Protein AF-A0A8J2B6R2-F1 (afdb_monomer_lite)

Radius of gyration: 30.2 Å; chains: 1; bounding box: 77×78×94 Å

Structure (mmCIF, N/CA/C/O backbone):
data_AF-A0A8J2B6R2-F1
#
_entry.id   AF-A0A8J2B6R2-F1
#
loop_
_atom_site.group_PDB
_atom_site.id
_atom_site.type_symbol
_atom_site.label_atom_id
_atom_site.label_alt_id
_atom_site.label_comp_id
_atom_site.label_asym_id
_atom_site.label_entity_id
_atom_site.label_seq_id
_atom_site.pdbx_PDB_ins_code
_atom_site.Cartn_x
_atom_site.Cartn_y
_atom_site.Cartn_z
_atom_site.occupancy
_atom_site.B_iso_or_equiv
_atom_site.auth_seq_id
_atom_site.auth_comp_id
_atom_site.auth_asym_id
_atom_site.auth_atom_id
_atom_site.pdbx_PDB_model_num
ATOM 1 N N . MET A 1 1 ? 1.278 2.206 47.273 1.00 32.78 1 MET A N 1
ATOM 2 C CA . MET A 1 1 ? 0.743 2.595 45.953 1.00 32.78 1 MET A CA 1
ATOM 3 C C . MET A 1 1 ? -0.020 1.398 45.436 1.00 32.78 1 MET A C 1
ATOM 5 O O . MET A 1 1 ? 0.559 0.328 45.338 1.00 32.78 1 MET A O 1
ATOM 9 N N . THR A 1 2 ? -1.328 1.569 45.326 1.00 23.05 2 THR A N 1
ATOM 10 C CA . THR A 1 2 ? -2.370 0.545 45.237 1.00 23.05 2 THR A CA 1
ATOM 11 C C . THR A 1 2 ? -2.589 0.038 43.815 1.00 23.05 2 THR A C 1
ATOM 13 O O . THR A 1 2 ? -2.557 0.815 42.862 1.00 23.05 2 THR A O 1
ATOM 16 N N . ASP A 1 3 ? -2.863 -1.263 43.734 1.00 28.17 3 ASP A N 1
ATOM 17 C CA . ASP A 1 3 ? -3.414 -1.999 42.598 1.00 28.17 3 ASP A CA 1
ATOM 18 C C . ASP A 1 3 ? -4.684 -1.357 42.029 1.00 28.17 3 ASP A C 1
ATOM 20 O O . ASP A 1 3 ? -5.622 -1.063 42.770 1.00 28.17 3 ASP A O 1
ATOM 24 N N . LEU A 1 4 ? -4.753 -1.253 40.701 1.00 23.92 4 LEU A N 1
ATOM 25 C CA . LEU A 1 4 ? -5.987 -1.149 39.925 1.00 23.92 4 LEU A CA 1
ATOM 26 C C . LEU A 1 4 ? -5.745 -1.850 38.578 1.00 23.92 4 LEU A C 1
ATOM 28 O O . LEU A 1 4 ? -4.730 -1.599 37.938 1.00 23.92 4 LEU A O 1
ATOM 32 N N . PHE A 1 5 ? -6.705 -2.693 38.184 1.00 28.38 5 PHE A N 1
ATOM 33 C CA . PHE A 1 5 ? -6.834 -3.493 36.948 1.00 28.38 5 PHE A CA 1
ATOM 34 C C . PHE A 1 5 ? -6.600 -5.000 37.108 1.00 28.38 5 PHE A C 1
ATOM 36 O O . PHE A 1 5 ? -5.604 -5.579 36.685 1.00 28.38 5 PHE A O 1
ATOM 43 N N . GLY A 1 6 ? -7.620 -5.643 37.684 1.00 22.11 6 GLY A N 1
ATOM 44 C CA . GLY A 1 6 ? -7.813 -7.084 37.647 1.00 22.11 6 GLY A CA 1
ATOM 45 C C . GLY A 1 6 ? -8.451 -7.562 36.340 1.00 22.11 6 GLY A C 1
ATOM 46 O O . GLY A 1 6 ? -9.455 -7.023 35.872 1.00 22.11 6 GLY A O 1
ATOM 47 N N . SER A 1 7 ? -7.905 -8.642 35.791 1.00 24.23 7 SER A N 1
ATOM 48 C CA . SER A 1 7 ? -8.661 -9.690 35.100 1.00 24.23 7 SER A CA 1
ATOM 49 C C . SER A 1 7 ? -7.900 -11.016 35.253 1.00 24.23 7 SER A C 1
ATOM 51 O O . SER A 1 7 ? -6.681 -11.027 35.087 1.00 24.23 7 SER A O 1
ATOM 53 N N . PRO A 1 8 ? -8.572 -12.125 35.616 1.00 22.98 8 PRO A N 1
ATOM 54 C CA . PRO A 1 8 ? -7.904 -13.368 35.986 1.00 22.98 8 PRO A CA 1
ATOM 55 C C . PRO A 1 8 ? -7.548 -14.202 34.748 1.00 22.98 8 PRO A C 1
ATOM 57 O O . PRO A 1 8 ? -8.407 -14.518 33.924 1.00 22.98 8 PRO A O 1
ATOM 60 N N . ILE A 1 9 ? -6.277 -14.596 34.642 1.00 22.83 9 ILE A N 1
ATOM 61 C CA . ILE A 1 9 ? -5.807 -15.592 33.673 1.00 22.83 9 ILE A CA 1
ATOM 62 C C . ILE A 1 9 ? -6.096 -16.978 34.263 1.00 22.83 9 ILE A C 1
ATOM 64 O O . ILE A 1 9 ? -5.447 -17.407 35.214 1.00 22.83 9 ILE A O 1
ATOM 68 N N . LEU A 1 10 ? -7.095 -17.672 33.716 1.00 21.70 10 LEU A N 1
ATOM 69 C CA . LEU A 1 10 ? -7.366 -19.080 34.013 1.00 21.70 10 LEU A CA 1
ATOM 70 C C . LEU A 1 10 ? -6.442 -19.962 33.160 1.00 21.70 10 LEU A C 1
ATOM 72 O O . LEU A 1 10 ? -6.613 -20.040 31.944 1.00 21.70 10 LEU A O 1
ATOM 76 N N . HIS A 1 11 ? -5.484 -20.630 33.803 1.00 21.53 11 HIS A N 1
ATOM 77 C CA . HIS A 1 11 ? -4.710 -21.728 33.221 1.00 21.53 11 HIS A CA 1
ATOM 78 C C . HIS A 1 11 ? -5.408 -23.062 33.515 1.00 21.53 11 HIS A C 1
ATOM 80 O O . HIS A 1 11 ? -5.641 -23.388 34.675 1.00 21.53 11 HIS A O 1
ATOM 86 N N . PHE A 1 12 ? -5.689 -23.853 32.477 1.00 22.52 12 PHE A N 1
ATOM 87 C CA . PHE A 1 12 ? -6.018 -25.275 32.607 1.00 22.52 12 PHE A CA 1
ATOM 88 C C . PHE A 1 12 ? -5.082 -26.090 31.713 1.00 22.52 12 PHE A C 1
ATOM 90 O O . PHE A 1 12 ? -4.931 -25.780 30.531 1.00 22.52 12 PHE A O 1
ATOM 97 N N . SER A 1 13 ? -4.438 -27.101 32.301 1.00 23.73 13 SER A N 1
ATOM 98 C CA . SER A 1 13 ? -3.679 -28.128 31.588 1.00 23.73 13 SER A CA 1
ATOM 99 C C . SER A 1 13 ? -4.629 -29.198 31.060 1.00 23.73 13 SER A C 1
ATOM 101 O O . SER A 1 13 ? -5.607 -29.545 31.724 1.00 23.73 13 SER A O 1
ATOM 103 N N . GLN A 1 14 ? -4.320 -29.754 29.891 1.00 25.53 14 GLN A N 1
ATOM 104 C CA . GLN A 1 14 ? -4.816 -31.067 29.501 1.00 25.53 14 GLN A CA 1
ATOM 105 C C . GLN A 1 14 ? -3.708 -31.854 28.809 1.00 25.53 14 GLN A C 1
ATOM 107 O O . GLN A 1 14 ? -3.130 -31.405 27.819 1.00 25.53 14 GLN A O 1
ATOM 112 N N . ASP A 1 15 ? -3.448 -33.015 29.400 1.00 22.19 15 ASP A N 1
ATOM 113 C CA . ASP A 1 15 ? -2.624 -34.100 28.898 1.00 22.19 15 ASP A CA 1
ATOM 114 C C . ASP A 1 15 ? -3.357 -34.914 27.817 1.00 22.19 15 ASP A C 1
ATOM 116 O O . ASP A 1 15 ? -4.582 -35.027 27.818 1.00 22.19 15 ASP A O 1
ATOM 120 N N . GLU A 1 16 ? -2.531 -35.458 26.919 1.00 23.94 16 GLU A N 1
ATOM 121 C CA . GLU A 1 16 ? -2.613 -36.730 26.181 1.00 23.94 16 GLU A CA 1
ATOM 122 C C . GLU A 1 16 ? -3.964 -37.251 25.653 1.00 23.94 16 GLU A C 1
ATOM 124 O O . GLU A 1 16 ? -4.820 -37.646 26.428 1.00 23.94 16 GLU A O 1
ATOM 129 N N . VAL A 1 17 ? -4.051 -37.472 24.327 1.00 26.31 17 VAL A N 1
ATOM 130 C CA . VAL A 1 17 ? -4.282 -38.811 23.726 1.00 26.31 17 VAL A CA 1
ATOM 131 C C . VAL A 1 17 ? -3.687 -38.845 22.308 1.00 26.31 17 VAL A C 1
ATOM 133 O O . VAL A 1 17 ? -4.029 -38.042 21.440 1.00 26.31 17 VAL A O 1
ATOM 136 N N . ALA A 1 18 ? -2.800 -39.815 22.079 1.00 25.11 18 ALA A N 1
ATOM 137 C CA . ALA A 1 18 ? -2.193 -40.156 20.798 1.00 25.11 18 ALA A CA 1
ATOM 138 C C . ALA A 1 18 ? -3.083 -41.092 19.957 1.00 25.11 18 ALA A C 1
ATOM 140 O O . ALA A 1 18 ? -3.770 -41.962 20.487 1.00 25.11 18 ALA A O 1
ATOM 141 N N . GLY A 1 19 ? -2.999 -40.972 18.629 1.00 25.33 19 GLY A N 1
ATOM 142 C CA . GLY A 1 19 ? -3.617 -41.908 17.688 1.00 25.33 19 GLY A CA 1
ATOM 143 C C . GLY A 1 19 ? -3.136 -41.676 16.257 1.00 25.33 19 GLY A C 1
ATOM 144 O O . GLY A 1 19 ? -3.742 -40.918 15.506 1.00 25.33 19 GLY A O 1
ATOM 145 N N . HIS A 1 20 ? -2.018 -42.302 15.884 1.00 24.70 20 HIS A N 1
ATOM 146 C CA . HIS A 1 20 ? -1.491 -42.298 14.518 1.00 24.70 20 HIS A CA 1
ATOM 147 C C . HIS A 1 20 ? -2.251 -43.280 13.618 1.00 24.70 20 HIS A C 1
ATOM 149 O O . HIS A 1 20 ? -2.479 -44.431 13.984 1.00 24.70 20 HIS A O 1
ATOM 155 N N . THR A 1 21 ? -2.554 -42.865 12.388 1.00 22.98 21 THR A N 1
ATOM 156 C CA . THR A 1 21 ? -2.843 -43.787 11.282 1.00 22.98 21 THR A CA 1
ATOM 157 C C . THR A 1 21 ? -2.112 -43.298 10.036 1.00 22.98 21 THR A C 1
ATOM 159 O O . THR A 1 21 ? -2.361 -42.208 9.526 1.00 22.98 21 THR A O 1
ATOM 162 N N . THR A 1 22 ? -1.147 -44.095 9.593 1.00 24.11 22 THR A N 1
ATOM 163 C CA . THR A 1 22 ? -0.338 -43.920 8.386 1.00 24.11 22 THR A CA 1
ATOM 164 C C . THR A 1 22 ? -1.155 -44.279 7.144 1.00 24.11 22 THR A C 1
ATOM 166 O O . THR A 1 22 ? -1.753 -45.350 7.083 1.00 24.11 22 THR A O 1
ATOM 169 N N . MET A 1 23 ? -1.136 -43.419 6.123 1.00 23.45 23 MET A N 1
ATOM 170 C CA . MET A 1 23 ? -1.579 -43.761 4.768 1.00 23.45 23 MET A CA 1
ATOM 171 C C . MET A 1 23 ? -0.473 -43.448 3.760 1.00 23.45 23 MET A C 1
ATOM 173 O O . MET A 1 23 ? 0.192 -42.415 3.812 1.00 23.45 23 MET A O 1
ATOM 177 N N . THR A 1 24 ? -0.273 -44.424 2.885 1.00 23.22 24 THR A N 1
ATOM 178 C CA . THR A 1 24 ? 0.787 -44.597 1.896 1.00 23.22 24 THR A CA 1
ATOM 179 C C . THR A 1 24 ? 0.711 -43.611 0.730 1.00 23.22 24 THR A C 1
ATOM 181 O O . THR A 1 24 ? -0.362 -43.255 0.250 1.00 23.22 24 THR A O 1
ATOM 184 N N . THR A 1 25 ? 1.889 -43.219 0.252 1.00 24.55 25 THR A N 1
ATOM 185 C CA . THR A 1 25 ? 2.156 -42.307 -0.865 1.00 24.55 25 THR A CA 1
ATOM 186 C C . THR A 1 25 ? 1.775 -42.904 -2.223 1.00 24.55 25 THR A C 1
ATOM 188 O O . THR A 1 25 ? 2.304 -43.948 -2.602 1.00 24.55 25 THR A O 1
ATOM 191 N N . GLY A 1 26 ? 0.922 -42.204 -2.976 1.00 25.39 26 GLY A N 1
ATOM 192 C CA . GLY A 1 26 ? 0.668 -42.437 -4.400 1.00 25.39 26 GLY A CA 1
ATOM 193 C C . GLY A 1 26 ? 1.290 -41.333 -5.263 1.00 25.39 26 GLY A C 1
ATOM 194 O O . GLY A 1 26 ? 1.221 -40.154 -4.923 1.00 25.39 26 GLY A O 1
ATOM 195 N N . THR A 1 27 ? 1.926 -41.741 -6.356 1.00 27.73 27 THR A N 1
ATOM 196 C CA . THR A 1 27 ? 2.667 -40.941 -7.346 1.00 27.73 27 THR A CA 1
ATOM 197 C C . THR A 1 27 ? 1.802 -39.933 -8.116 1.00 27.73 27 THR A C 1
ATOM 199 O O . THR A 1 27 ? 0.674 -40.240 -8.494 1.00 27.73 27 THR A O 1
ATOM 202 N N . ALA A 1 28 ? 2.362 -38.752 -8.398 1.00 25.64 28 ALA A N 1
ATOM 203 C CA . ALA A 1 28 ? 1.738 -37.677 -9.174 1.00 25.64 28 ALA A CA 1
ATOM 204 C C . ALA A 1 28 ? 1.793 -37.929 -10.699 1.00 25.64 28 ALA A C 1
ATOM 206 O O . ALA A 1 28 ? 2.840 -38.366 -11.182 1.00 25.64 28 ALA A O 1
ATOM 207 N N . PRO A 1 29 ? 0.739 -37.603 -11.476 1.00 29.19 29 PRO A N 1
ATOM 208 C CA . PRO A 1 29 ? 0.832 -37.481 -12.924 1.00 29.19 29 PRO A CA 1
ATOM 209 C C . PRO A 1 29 ? 1.156 -36.046 -13.367 1.00 29.19 29 PRO A C 1
ATOM 211 O O . PRO A 1 29 ? 0.763 -35.064 -12.738 1.00 29.19 29 PRO A O 1
ATOM 214 N N . SER A 1 30 ? 1.899 -35.984 -14.470 1.00 30.16 30 SER A N 1
ATOM 215 C CA . SER A 1 30 ? 2.435 -34.813 -15.160 1.00 30.16 30 SER A CA 1
ATOM 216 C C . SER A 1 30 ? 1.391 -33.970 -15.903 1.00 30.16 30 SER A C 1
ATOM 218 O O . SER A 1 30 ? 0.276 -34.410 -16.169 1.00 30.16 30 SER A O 1
ATOM 220 N N . ASP A 1 31 ? 1.843 -32.771 -16.265 1.00 33.84 31 ASP A N 1
ATOM 221 C CA . ASP A 1 31 ? 1.150 -31.626 -16.854 1.00 33.84 31 ASP A CA 1
ATOM 222 C C . ASP A 1 31 ? 0.175 -31.861 -18.025 1.00 33.84 31 ASP A C 1
ATOM 224 O O . ASP A 1 31 ? 0.364 -32.723 -18.883 1.00 33.84 31 ASP A O 1
ATOM 228 N N . SER A 1 32 ? -0.767 -30.905 -18.097 1.00 36.41 32 SER A N 1
ATOM 229 C CA . SER A 1 32 ? -1.685 -30.510 -19.187 1.00 36.41 32 SER A CA 1
ATOM 230 C C . SER A 1 32 ? -3.149 -30.980 -19.094 1.00 36.41 32 SER A C 1
ATOM 232 O O . SER A 1 32 ? -3.605 -31.819 -19.860 1.00 36.41 32 SER A O 1
ATOM 234 N N . ASP A 1 33 ? -3.944 -30.349 -18.214 1.00 33.00 33 ASP A N 1
ATOM 235 C CA . ASP A 1 33 ? -5.415 -30.383 -18.317 1.00 33.00 33 ASP A CA 1
ATOM 236 C C . ASP A 1 33 ? -6.058 -29.053 -17.834 1.00 33.00 33 ASP A C 1
ATOM 238 O O . ASP A 1 33 ? -5.771 -28.616 -16.716 1.00 33.00 33 ASP A O 1
ATOM 242 N N . PRO A 1 34 ? -6.923 -28.366 -18.618 1.00 32.16 34 PRO A N 1
ATOM 243 C CA . PRO A 1 34 ? -7.619 -27.132 -18.212 1.00 32.16 34 PRO A CA 1
ATOM 244 C C . PRO A 1 34 ? -8.734 -27.332 -17.161 1.00 32.16 34 PRO A C 1
ATOM 246 O O . PRO A 1 34 ? -9.550 -26.435 -16.930 1.00 32.16 34 PRO A O 1
ATOM 249 N N . THR A 1 35 ? -8.817 -28.499 -16.524 1.00 33.69 35 THR A N 1
ATOM 250 C CA . THR A 1 35 ? -9.901 -28.894 -15.609 1.00 33.69 35 THR A CA 1
ATOM 251 C C . THR A 1 35 ? -9.817 -28.284 -14.208 1.00 33.69 35 THR A C 1
ATOM 253 O O . THR A 1 35 ? -10.784 -28.373 -13.455 1.00 33.69 35 THR A O 1
ATOM 256 N N . THR A 1 36 ? -8.751 -27.569 -13.846 1.00 38.38 36 THR A N 1
ATOM 257 C CA . THR A 1 36 ? -8.593 -27.013 -12.486 1.00 38.38 36 THR A CA 1
ATOM 258 C C . THR A 1 36 ? -9.621 -25.924 -12.140 1.00 38.38 36 THR A C 1
ATOM 260 O O . THR A 1 36 ? -9.930 -25.719 -10.969 1.00 38.38 36 THR A O 1
ATOM 263 N N . PHE A 1 37 ? -10.233 -25.273 -13.138 1.00 31.22 37 PHE A N 1
ATOM 264 C CA . PHE A 1 37 ? -11.371 -24.366 -12.913 1.00 31.22 37 PHE A CA 1
ATOM 265 C C . PHE A 1 37 ? -12.697 -25.130 -12.697 1.00 31.22 37 PHE A C 1
ATOM 267 O O . PHE A 1 37 ? -13.588 -24.655 -11.996 1.00 31.22 37 PHE A O 1
ATOM 274 N N . TYR A 1 38 ? -12.812 -26.344 -13.251 1.00 32.12 38 TYR A N 1
ATOM 275 C CA . TYR A 1 38 ? -13.984 -27.217 -13.119 1.00 32.12 38 TYR A CA 1
ATOM 276 C C . TYR A 1 38 ? -14.064 -27.899 -11.743 1.00 32.12 38 TYR A C 1
ATOM 278 O O . TYR A 1 38 ? -15.163 -28.076 -11.214 1.00 32.12 38 TYR A O 1
ATOM 286 N N . THR A 1 39 ? -12.926 -28.246 -11.133 1.00 38.59 39 THR A N 1
ATOM 287 C CA . THR A 1 39 ? -12.889 -28.968 -9.847 1.00 38.59 39 THR A CA 1
ATOM 288 C C . THR A 1 39 ? -13.361 -28.102 -8.675 1.00 38.59 39 THR A C 1
ATOM 290 O O . THR A 1 39 ? -14.098 -28.584 -7.817 1.00 38.59 39 THR A O 1
ATOM 293 N N . ASN A 1 40 ? -13.044 -26.804 -8.684 1.00 37.12 40 ASN A N 1
ATOM 294 C CA . ASN A 1 40 ? -13.451 -25.883 -7.616 1.00 37.12 40 ASN A CA 1
ATOM 295 C C . ASN A 1 40 ? -14.964 -25.600 -7.627 1.00 37.12 40 ASN A C 1
ATOM 297 O O . ASN A 1 40 ? -15.577 -25.460 -6.573 1.00 37.12 40 ASN A O 1
ATOM 301 N N . TYR A 1 41 ? -15.595 -25.586 -8.807 1.00 33.09 41 TYR A N 1
ATOM 302 C CA . TYR A 1 41 ? -17.037 -25.345 -8.934 1.00 33.09 41 TYR A CA 1
ATOM 303 C C . TYR A 1 41 ? -17.875 -26.605 -8.646 1.00 33.09 41 TYR A C 1
ATOM 305 O O . TYR A 1 41 ? -18.951 -26.531 -8.052 1.00 33.09 41 TYR A O 1
ATOM 313 N N . LEU A 1 42 ? -17.363 -27.790 -9.002 1.00 40.38 42 LEU A N 1
ATOM 314 C CA . LEU A 1 42 ? -17.995 -29.073 -8.663 1.00 40.38 42 LEU A CA 1
ATOM 315 C C . LEU A 1 42 ? -17.808 -29.457 -7.186 1.00 40.38 42 LEU A C 1
ATOM 317 O O . LEU A 1 42 ? -18.671 -30.141 -6.631 1.00 40.38 42 LEU A O 1
ATOM 321 N N . GLY A 1 43 ? -16.744 -28.979 -6.530 1.00 43.53 43 GLY A N 1
ATOM 322 C CA . GLY A 1 43 ? -16.520 -29.153 -5.091 1.00 43.53 43 GLY A CA 1
ATOM 323 C C . GLY A 1 43 ? -17.670 -28.598 -4.246 1.00 43.53 43 GLY A C 1
ATOM 324 O O . GLY A 1 43 ? -18.180 -29.299 -3.373 1.00 43.53 43 GLY A O 1
ATOM 325 N N . VAL A 1 44 ? -18.177 -27.411 -4.595 1.00 39.97 44 VAL A N 1
ATOM 326 C CA . VAL A 1 44 ? -19.340 -26.787 -3.935 1.00 39.97 44 VAL A CA 1
ATOM 327 C C . VAL A 1 44 ? -20.622 -27.599 -4.163 1.00 39.97 44 VAL A C 1
ATOM 329 O O . VAL A 1 44 ? -21.411 -27.802 -3.238 1.00 39.97 44 VAL A O 1
ATOM 332 N N . LEU A 1 45 ? -20.807 -28.144 -5.370 1.00 39.50 45 LEU A N 1
ATOM 333 C CA . LEU A 1 45 ? -21.980 -28.952 -5.722 1.00 39.50 45 LEU A CA 1
ATOM 334 C C . LEU A 1 45 ? -21.969 -30.344 -5.068 1.00 39.50 45 LEU A C 1
ATOM 336 O O . LEU A 1 45 ? -23.034 -30.891 -4.789 1.00 39.50 45 LEU A O 1
ATOM 340 N N . SER A 1 46 ? -20.798 -30.906 -4.753 1.00 43.31 46 SER A N 1
ATOM 341 C CA . SER A 1 46 ? -20.652 -32.254 -4.169 1.00 43.31 46 SER A CA 1
ATOM 342 C C . SER A 1 46 ? -21.229 -32.420 -2.751 1.00 43.31 46 SER A C 1
ATOM 344 O O . SER A 1 46 ? -21.402 -33.543 -2.269 1.00 43.31 46 SER A O 1
ATOM 346 N N . THR A 1 47 ? -21.597 -31.316 -2.099 1.00 40.97 47 THR A N 1
ATOM 347 C CA . THR A 1 47 ? -22.126 -31.297 -0.728 1.00 40.97 47 THR A CA 1
ATOM 348 C C . THR A 1 47 ? -23.572 -31.795 -0.632 1.00 40.97 47 THR A C 1
ATOM 350 O O . THR A 1 47 ? -23.977 -32.324 0.406 1.00 40.97 47 THR A O 1
ATOM 353 N N . THR A 1 48 ? -24.350 -31.749 -1.722 1.00 47.00 48 THR A N 1
ATOM 354 C CA . THR A 1 48 ? -25.757 -32.185 -1.699 1.00 47.00 48 THR A CA 1
ATOM 355 C C . THR A 1 48 ? -25.936 -33.623 -2.218 1.00 47.00 48 THR A C 1
ATOM 357 O O . THR A 1 48 ? -25.324 -34.019 -3.216 1.00 47.00 48 THR A O 1
ATOM 360 N N . PRO A 1 49 ? -26.800 -34.449 -1.593 1.00 49.66 49 PRO A N 1
ATOM 361 C CA . PRO A 1 49 ? -27.086 -35.811 -2.066 1.00 49.66 49 PRO A CA 1
ATOM 362 C C . PRO A 1 49 ? -27.606 -35.872 -3.515 1.00 49.66 49 PRO A C 1
ATOM 364 O O . PRO A 1 49 ? -27.339 -36.831 -4.240 1.00 49.66 49 PRO A O 1
ATOM 367 N N . ARG A 1 50 ? -28.314 -34.827 -3.964 1.00 45.44 50 ARG A N 1
ATOM 368 C CA . ARG A 1 50 ? -28.921 -34.742 -5.303 1.00 45.44 50 ARG A CA 1
ATOM 369 C C . ARG A 1 50 ? -27.874 -34.515 -6.400 1.00 45.44 50 ARG A C 1
ATOM 371 O O . ARG A 1 50 ? -27.927 -35.174 -7.435 1.00 45.44 50 ARG A O 1
ATOM 378 N N . ALA A 1 51 ? -26.877 -33.669 -6.139 1.00 47.06 51 ALA A N 1
ATOM 379 C CA . ALA A 1 51 ? -25.754 -33.445 -7.047 1.00 47.06 51 ALA A CA 1
ATOM 380 C C . ALA A 1 51 ? -24.813 -34.658 -7.133 1.00 47.06 51 ALA A C 1
ATOM 382 O O . ALA A 1 51 ? -24.325 -34.972 -8.217 1.00 47.06 51 ALA A O 1
ATOM 383 N N . ARG A 1 52 ? -24.627 -35.408 -6.033 1.00 52.91 52 ARG A N 1
ATOM 384 C CA . ARG A 1 52 ? -23.882 -36.684 -6.045 1.00 52.91 52 ARG A CA 1
ATOM 385 C C . ARG A 1 52 ? -24.538 -37.732 -6.948 1.00 52.91 52 ARG A C 1
ATOM 387 O O . ARG A 1 52 ? -23.851 -38.386 -7.729 1.00 52.91 52 ARG A O 1
ATOM 394 N N . LYS A 1 53 ? -25.870 -37.838 -6.905 1.00 54.44 53 LYS A N 1
ATOM 395 C CA . LYS A 1 53 ? -26.639 -38.738 -7.782 1.00 54.44 53 LYS A CA 1
ATOM 396 C C . LYS A 1 53 ? -26.557 -38.322 -9.262 1.00 54.44 53 LYS A C 1
ATOM 398 O O . LYS A 1 53 ? -26.530 -39.182 -10.135 1.00 54.44 53 LYS A O 1
ATOM 403 N N . TRP A 1 54 ? -26.461 -37.019 -9.537 1.00 57.69 54 TRP A N 1
ATOM 404 C CA . TRP A 1 54 ? -26.290 -36.456 -10.883 1.00 57.69 54 TRP A CA 1
ATOM 405 C C . TRP A 1 54 ? -24.877 -36.669 -11.459 1.00 57.69 54 TRP A C 1
ATOM 407 O O . TRP A 1 54 ? -24.736 -37.084 -12.609 1.00 57.69 54 TRP A O 1
ATOM 417 N N . LEU A 1 55 ? -23.830 -36.460 -10.653 1.00 53.31 55 LEU A N 1
ATOM 418 C CA . LEU A 1 55 ? -22.432 -36.715 -11.033 1.00 53.31 55 LEU A CA 1
ATOM 419 C C . LEU A 1 55 ? -22.179 -38.192 -11.369 1.00 53.31 55 LEU A C 1
ATOM 421 O O . LEU A 1 55 ? -21.406 -38.487 -12.275 1.00 53.31 55 LEU A O 1
ATOM 425 N N . ALA A 1 56 ? -22.871 -39.115 -10.697 1.00 61.25 56 ALA A N 1
ATOM 426 C CA . ALA A 1 56 ? -22.799 -40.544 -10.999 1.00 61.25 56 ALA A CA 1
ATOM 427 C C . ALA A 1 56 ? -23.471 -40.921 -12.338 1.00 61.25 56 ALA A C 1
ATOM 429 O O . ALA A 1 56 ? -23.075 -41.896 -12.972 1.00 61.25 56 ALA A O 1
ATOM 430 N N . ALA A 1 57 ? -24.469 -40.156 -12.793 1.00 53.59 57 ALA A N 1
ATOM 431 C CA . ALA A 1 57 ? -25.210 -40.443 -14.024 1.00 53.59 57 ALA A CA 1
ATOM 432 C C . ALA A 1 57 ? -24.538 -39.883 -15.295 1.00 53.59 57 ALA A C 1
ATOM 434 O O . ALA A 1 57 ? -24.733 -40.430 -16.379 1.00 53.59 57 ALA A O 1
ATOM 435 N N . SER A 1 58 ? -23.731 -38.821 -15.174 1.00 52.75 58 SER A N 1
ATOM 436 C CA . SER A 1 58 ? -23.144 -38.070 -16.301 1.00 52.75 58 SER A CA 1
ATOM 437 C C . SER A 1 58 ? -21.781 -38.583 -16.796 1.00 52.75 58 SER A C 1
ATOM 439 O O . SER A 1 58 ? -21.190 -38.000 -17.705 1.00 52.75 58 SER A O 1
ATOM 441 N N . GLN A 1 59 ? -21.273 -39.689 -16.242 1.00 51.62 59 GLN A N 1
ATOM 442 C CA . GLN A 1 59 ? -19.976 -40.273 -16.616 1.00 51.62 59 GLN A CA 1
ATOM 443 C C . GLN A 1 59 ? -20.034 -41.301 -17.763 1.00 51.62 59 GLN A C 1
ATOM 445 O O . GLN A 1 59 ? -19.020 -41.934 -18.061 1.00 51.62 59 GLN A O 1
ATOM 450 N N . LYS A 1 60 ? -21.170 -41.463 -18.457 1.00 55.53 60 LYS A N 1
ATOM 451 C CA . LYS A 1 60 ? -21.235 -42.363 -19.619 1.00 55.53 60 LYS A CA 1
ATOM 452 C C . LYS A 1 60 ? -20.404 -41.796 -20.791 1.00 55.53 60 LYS A C 1
ATOM 454 O O . LYS A 1 60 ? -20.609 -40.644 -21.175 1.00 55.53 60 LYS A O 1
ATOM 459 N N . PRO A 1 61 ? -19.458 -42.562 -21.373 1.00 49.69 61 PRO A N 1
ATOM 460 C CA . PRO A 1 61 ? -18.520 -42.058 -22.389 1.00 49.69 61 PRO A CA 1
ATOM 461 C C . PRO A 1 61 ? -19.165 -41.526 -23.680 1.00 49.69 61 PRO A C 1
ATOM 463 O O . PRO A 1 61 ? -18.539 -40.759 -24.413 1.00 49.69 61 PRO A O 1
ATOM 466 N N . GLU A 1 62 ? -20.405 -41.920 -23.961 1.00 53.53 62 GLU A N 1
ATOM 467 C CA . GLU A 1 62 ? -21.066 -41.731 -25.256 1.00 53.53 62 GLU A CA 1
ATOM 468 C C . GLU A 1 62 ? -21.589 -40.295 -25.478 1.00 53.53 62 GLU A C 1
ATOM 470 O O . GLU A 1 62 ? -21.675 -39.839 -26.620 1.00 53.53 62 GLU A O 1
ATOM 475 N N . ASP A 1 63 ? -21.803 -39.520 -24.408 1.00 52.44 63 ASP A N 1
ATOM 476 C CA . ASP A 1 63 ? -22.387 -38.167 -24.479 1.00 52.44 63 ASP A CA 1
ATOM 477 C C . ASP A 1 63 ? -21.358 -37.040 -24.700 1.00 52.44 63 ASP A C 1
ATOM 479 O O . ASP A 1 63 ? -21.710 -35.890 -24.982 1.00 52.44 63 ASP A O 1
ATOM 483 N N . LYS A 1 64 ? -20.054 -37.340 -24.621 1.00 50.69 64 LYS A N 1
ATOM 484 C CA . LYS A 1 64 ? -18.993 -36.315 -24.694 1.00 50.69 64 LYS A CA 1
ATOM 485 C C . LYS A 1 64 ? -18.733 -35.768 -26.105 1.00 50.69 64 LYS A C 1
ATOM 487 O O . LYS A 1 64 ? -18.158 -34.688 -26.222 1.00 50.69 64 LYS A O 1
ATOM 492 N N . LYS A 1 65 ? -19.148 -36.466 -27.172 1.00 51.78 65 LYS A N 1
ATOM 493 C CA . LYS A 1 65 ? -18.766 -36.131 -28.563 1.00 51.78 65 LYS A CA 1
ATOM 494 C C . LYS A 1 65 ? -19.759 -35.256 -29.346 1.00 51.78 65 LYS A C 1
ATOM 496 O O . LYS A 1 65 ? -19.405 -34.811 -30.431 1.00 51.78 65 LYS A O 1
ATOM 501 N N . LYS A 1 66 ? -20.970 -34.979 -28.842 1.00 49.47 66 LYS A N 1
ATOM 502 C CA . LYS A 1 66 ? -22.041 -34.343 -29.648 1.00 49.47 66 LYS A CA 1
ATOM 503 C C . LYS A 1 66 ? -22.352 -32.869 -29.348 1.00 49.47 66 LYS A C 1
ATOM 505 O O . LYS A 1 66 ? -23.148 -32.277 -30.070 1.00 49.47 66 LYS A O 1
ATOM 510 N N . HIS A 1 67 ? -21.739 -32.241 -28.340 1.00 50.47 67 HIS A N 1
ATOM 511 C CA . HIS A 1 67 ? -22.151 -30.894 -27.909 1.00 50.47 67 HIS A CA 1
ATOM 512 C C . HIS A 1 67 ? -20.975 -29.950 -27.619 1.00 50.47 67 HIS A C 1
ATOM 514 O O . HIS A 1 67 ? -20.220 -30.140 -26.657 1.00 50.47 67 HIS A O 1
ATOM 520 N N . THR A 1 68 ? -20.861 -28.891 -28.425 1.00 46.50 68 THR A N 1
ATOM 521 C CA . THR A 1 68 ? -19.751 -27.921 -28.414 1.00 46.50 68 THR A CA 1
ATOM 522 C C . THR A 1 68 ? -19.912 -26.794 -27.389 1.00 46.50 68 THR A C 1
ATOM 524 O O . THR A 1 68 ? -18.933 -26.123 -27.085 1.00 46.50 68 THR A O 1
ATOM 527 N N . SER A 1 69 ? -21.095 -26.618 -26.783 1.00 58.12 69 SER A N 1
ATOM 528 C CA . SER A 1 69 ? -21.314 -25.632 -25.711 1.00 58.12 69 SER A CA 1
ATOM 529 C C . SER A 1 69 ? -22.126 -26.180 -24.526 1.00 58.12 69 SER A C 1
ATOM 531 O O . SER A 1 69 ? -22.982 -27.057 -24.673 1.00 58.12 69 SER A O 1
ATOM 533 N N . PHE A 1 70 ? -21.872 -25.642 -23.327 1.00 48.66 70 PHE A N 1
ATOM 534 C CA . PHE A 1 70 ? -22.552 -26.008 -22.072 1.00 48.66 70 PHE A CA 1
ATOM 535 C C . PHE A 1 70 ? -24.082 -25.849 -22.159 1.00 48.66 70 PHE A C 1
ATOM 537 O O . PHE A 1 70 ? -24.829 -26.735 -21.744 1.00 48.66 70 PHE A O 1
ATOM 544 N N . GLY A 1 71 ? -24.553 -24.774 -22.799 1.00 56.12 71 GLY A N 1
ATOM 545 C CA . GLY A 1 71 ? -25.982 -24.500 -22.984 1.00 56.12 71 GLY A CA 1
ATOM 546 C C . GLY A 1 71 ? -26.702 -25.457 -23.944 1.00 56.12 71 GLY A C 1
ATOM 547 O O . GLY A 1 71 ? -27.930 -25.533 -23.913 1.00 56.12 71 GLY A O 1
ATOM 548 N N . GLN A 1 72 ? -25.970 -26.193 -24.786 1.00 63.38 72 GLN A N 1
ATOM 549 C CA . GLN A 1 72 ? -26.533 -27.252 -25.631 1.00 63.38 72 GLN A CA 1
ATOM 550 C C . GLN A 1 72 ? -26.607 -28.590 -24.884 1.00 63.38 72 GLN A C 1
ATOM 552 O O . GLN A 1 72 ? -27.595 -29.302 -25.036 1.00 63.38 72 GLN A O 1
ATOM 557 N N . ARG A 1 73 ? -25.629 -28.895 -24.014 1.00 55.81 73 ARG A N 1
ATOM 558 C CA . ARG A 1 73 ? -25.642 -30.106 -23.164 1.00 55.81 73 ARG A CA 1
ATOM 559 C C . ARG A 1 73 ? -26.798 -30.100 -22.165 1.00 55.81 73 ARG A C 1
ATOM 561 O O . ARG A 1 73 ? -27.452 -31.116 -21.982 1.00 55.81 73 ARG A O 1
ATOM 568 N N . LEU A 1 74 ? -27.076 -28.943 -21.563 1.00 47.47 74 LEU A N 1
ATOM 569 C CA . LEU A 1 74 ? -28.179 -28.776 -20.610 1.00 47.47 74 LEU A CA 1
ATOM 570 C C . LEU A 1 74 ? -29.559 -28.947 -21.260 1.00 47.47 74 LEU A C 1
ATOM 572 O O . LEU A 1 74 ? -30.435 -29.578 -20.679 1.00 47.47 74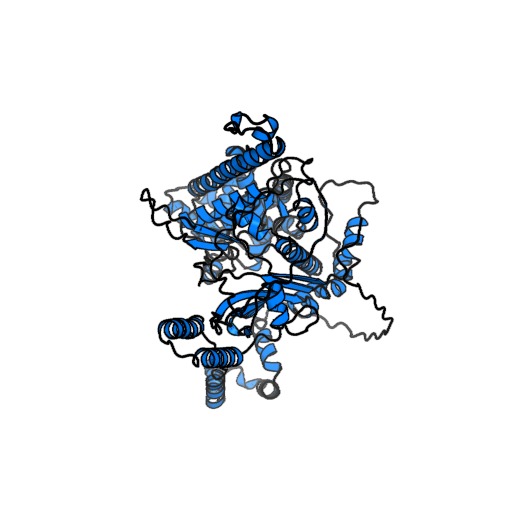 LEU A O 1
ATOM 576 N N . ARG A 1 75 ? -29.745 -28.432 -22.481 1.00 54.91 75 ARG A N 1
ATOM 577 C CA . ARG A 1 75 ? -31.018 -28.540 -23.212 1.00 54.91 75 ARG A CA 1
ATOM 578 C C . ARG A 1 75 ? -31.270 -29.934 -23.786 1.00 54.91 75 ARG A C 1
ATOM 580 O O . ARG A 1 75 ? -32.402 -30.397 -23.751 1.00 54.91 75 ARG A O 1
ATOM 587 N N . ALA A 1 76 ? -30.227 -30.619 -24.254 1.00 55.28 76 ALA A N 1
ATOM 588 C CA . ALA A 1 76 ? -30.348 -31.968 -24.811 1.00 55.28 76 ALA A CA 1
ATOM 589 C C . ALA A 1 76 ? -30.745 -33.034 -23.769 1.00 55.28 76 ALA A C 1
ATOM 591 O O . ALA A 1 76 ? -31.303 -34.063 -24.132 1.00 55.28 76 ALA A O 1
ATOM 592 N N . LEU A 1 77 ? -30.493 -32.783 -22.480 1.00 45.53 77 LEU A N 1
ATOM 593 C CA . LEU A 1 77 ? -30.754 -33.725 -21.384 1.00 45.53 77 LEU A CA 1
ATOM 594 C C . LEU A 1 77 ? -32.084 -33.465 -20.648 1.00 45.53 77 LEU A C 1
ATOM 596 O O . LEU A 1 77 ? -32.218 -33.822 -19.481 1.00 45.53 77 LEU A O 1
ATOM 600 N N . GLY A 1 78 ? -33.061 -32.816 -21.295 1.00 52.47 78 GLY A N 1
ATOM 601 C CA . GLY A 1 78 ? -34.362 -32.507 -20.677 1.00 52.47 78 GLY A CA 1
ATOM 602 C C . GLY A 1 78 ? -34.292 -31.415 -19.604 1.00 52.47 78 GLY A C 1
ATOM 603 O O . GLY A 1 78 ? -35.171 -31.303 -18.755 1.00 52.47 78 GLY A O 1
ATOM 604 N N . GLY A 1 79 ? -33.237 -30.597 -19.625 1.00 49.78 79 GLY A N 1
ATOM 605 C CA . GLY A 1 79 ? -32.928 -29.636 -18.576 1.00 49.78 79 GLY A CA 1
ATOM 606 C C . GLY A 1 79 ? -33.804 -28.388 -18.529 1.00 49.78 79 GLY A C 1
ATOM 607 O O . GLY A 1 79 ? -33.357 -27.433 -17.915 1.00 49.78 79 GLY A O 1
ATOM 608 N N . GLU A 1 80 ? -35.004 -28.345 -19.116 1.00 48.62 80 GLU A N 1
ATOM 609 C CA . GLU A 1 80 ? -35.924 -27.220 -18.855 1.00 48.62 80 GLU A CA 1
ATOM 610 C C . GLU A 1 80 ? -36.340 -27.167 -17.379 1.00 48.62 80 GLU A C 1
ATOM 612 O O . GLU A 1 80 ? -36.410 -26.083 -16.809 1.00 48.62 80 GLU A O 1
ATOM 617 N N . GLU A 1 81 ? -36.471 -28.323 -16.724 1.00 43.69 81 GLU A N 1
ATOM 618 C CA . GLU A 1 81 ? -36.754 -28.426 -15.285 1.00 43.69 81 GLU A CA 1
ATOM 619 C C . GLU A 1 81 ? -35.521 -28.082 -14.424 1.00 43.69 81 GLU A C 1
ATOM 621 O O . GLU A 1 81 ? -35.623 -27.527 -13.338 1.00 43.69 81 GLU A O 1
ATOM 626 N N . LEU A 1 82 ? -34.308 -28.343 -14.924 1.00 39.09 82 LEU A N 1
ATOM 627 C CA . LEU A 1 82 ? -33.063 -27.927 -14.266 1.00 39.09 82 LEU A CA 1
ATOM 628 C C . LEU A 1 82 ? -32.796 -26.433 -14.484 1.00 39.09 82 LEU A C 1
ATOM 630 O O . LEU A 1 82 ? -32.321 -25.760 -13.577 1.00 39.09 82 LEU A O 1
ATOM 634 N N . PHE A 1 83 ? -33.151 -25.897 -15.652 1.00 42.22 83 PHE A N 1
ATOM 635 C CA . PHE A 1 83 ? -33.110 -24.471 -15.966 1.00 42.22 83 PHE A CA 1
ATOM 636 C C . PHE A 1 83 ? -34.182 -23.701 -15.179 1.00 42.22 83 PHE A C 1
ATOM 638 O O . PHE A 1 83 ? -33.918 -22.572 -14.768 1.00 42.22 83 PHE A O 1
ATOM 645 N N . SER A 1 84 ? -35.341 -24.313 -14.891 1.00 40.03 84 SER A N 1
ATOM 646 C CA . SER A 1 84 ? -36.340 -23.773 -13.960 1.00 40.03 84 SER A CA 1
ATOM 647 C C . SER A 1 84 ? -35.868 -23.864 -12.510 1.00 40.03 84 SER A C 1
ATOM 649 O O . SER A 1 84 ? -35.965 -22.867 -11.814 1.00 40.03 84 SER A O 1
ATOM 651 N N . VAL A 1 85 ? -35.207 -24.949 -12.082 1.00 37.72 85 VAL A N 1
ATOM 652 C CA . VAL A 1 85 ? -34.523 -25.016 -10.772 1.00 37.72 85 VAL A CA 1
ATOM 653 C C . VAL A 1 85 ? -33.411 -23.958 -10.663 1.00 37.72 85 VAL A C 1
ATOM 655 O O . VAL A 1 85 ? -33.284 -23.320 -9.626 1.00 37.72 85 VAL A O 1
ATOM 658 N N . PHE A 1 86 ? -32.661 -23.668 -11.733 1.00 36.12 86 PHE A N 1
ATOM 659 C CA . PHE A 1 86 ? -31.707 -22.544 -11.781 1.00 36.12 86 PHE A CA 1
ATOM 660 C C . PHE A 1 86 ? -32.395 -21.165 -11.752 1.00 36.12 86 PHE A C 1
ATOM 662 O O . PHE A 1 86 ? -31.797 -20.187 -11.296 1.00 36.12 86 PHE A O 1
ATOM 669 N N . LYS A 1 87 ? -33.641 -21.067 -12.229 1.00 37.38 87 LYS A N 1
ATOM 670 C CA . LYS A 1 87 ? -34.476 -19.858 -12.156 1.00 37.38 87 LYS A CA 1
ATOM 671 C C . LYS A 1 87 ? -35.102 -19.693 -10.762 1.00 37.38 87 LYS A C 1
ATOM 673 O O . LYS A 1 87 ? -35.162 -18.567 -10.278 1.00 37.38 87 LYS A O 1
ATOM 678 N N . ASP A 1 88 ? -35.435 -20.795 -10.094 1.00 33.16 88 ASP A N 1
ATOM 679 C CA . ASP A 1 88 ? -36.026 -20.864 -8.752 1.00 33.16 88 ASP A CA 1
ATOM 680 C C . ASP A 1 88 ? -34.968 -20.788 -7.635 1.00 33.16 88 ASP A C 1
ATOM 682 O O . ASP A 1 88 ? -35.251 -20.293 -6.547 1.00 33.16 88 ASP A O 1
ATOM 686 N N . CYS A 1 89 ? -33.700 -21.119 -7.913 1.00 30.98 89 CYS A N 1
ATOM 687 C CA . CYS A 1 89 ? -32.557 -20.774 -7.055 1.00 30.98 89 CYS A CA 1
ATOM 688 C C . CYS A 1 89 ? -32.235 -19.264 -7.040 1.00 30.98 89 CYS A C 1
ATOM 690 O O . CYS A 1 89 ? -31.361 -18.840 -6.285 1.00 30.98 89 CYS A O 1
ATOM 692 N N . ARG A 1 90 ? -32.953 -18.429 -7.813 1.00 34.75 90 ARG A N 1
ATOM 693 C CA . ARG A 1 90 ? -33.003 -16.970 -7.582 1.00 34.75 90 ARG A CA 1
ATOM 694 C C . ARG A 1 90 ? -33.962 -16.577 -6.452 1.00 34.75 90 ARG A C 1
ATOM 696 O O . ARG A 1 90 ? -34.015 -15.405 -6.101 1.00 34.75 90 ARG A O 1
ATOM 703 N N . GLY A 1 91 ? -34.694 -17.535 -5.883 1.00 29.19 91 GLY A N 1
ATOM 704 C CA . GLY A 1 91 ? -35.561 -17.372 -4.717 1.00 29.19 91 GLY A CA 1
ATOM 705 C C . GLY A 1 91 ? -34.861 -17.594 -3.374 1.00 29.19 91 GLY A C 1
ATOM 706 O O . GLY A 1 91 ? -35.519 -17.976 -2.411 1.00 29.19 91 GLY A O 1
ATOM 707 N N . GLY A 1 92 ? -33.545 -17.370 -3.275 1.00 31.17 92 GLY A N 1
ATOM 708 C CA . GLY A 1 92 ? -32.970 -17.015 -1.973 1.00 31.17 92 GLY A CA 1
ATOM 709 C C . GLY A 1 92 ? -33.588 -15.689 -1.505 1.00 31.17 92 GLY A C 1
ATOM 710 O O . GLY A 1 92 ? -33.982 -14.896 -2.366 1.00 31.17 92 GLY A O 1
ATOM 711 N N . PRO A 1 93 ? -33.725 -15.425 -0.189 1.00 27.02 93 PRO A N 1
ATOM 712 C CA . PRO A 1 93 ? -34.236 -14.139 0.276 1.00 27.02 93 PRO A CA 1
ATOM 713 C C . PRO A 1 93 ? -33.459 -13.027 -0.430 1.00 27.02 93 PRO A C 1
ATOM 715 O O . PRO A 1 93 ? -32.226 -13.003 -0.404 1.00 27.02 93 PRO A O 1
ATOM 718 N N . ARG A 1 94 ? -34.196 -12.176 -1.153 1.00 31.64 94 ARG A N 1
ATOM 719 C CA . ARG A 1 94 ? -33.655 -11.065 -1.934 1.00 31.64 94 ARG A CA 1
ATOM 720 C C . ARG A 1 94 ? -32.692 -10.281 -1.048 1.00 31.64 94 ARG A C 1
ATOM 722 O O . ARG A 1 94 ? -33.080 -9.786 0.006 1.00 31.64 94 ARG A O 1
ATOM 729 N N . ALA A 1 95 ? -31.439 -10.195 -1.480 1.00 32.75 95 ALA A N 1
ATOM 730 C CA . ALA A 1 95 ? -30.461 -9.331 -0.853 1.00 32.75 95 ALA A CA 1
ATOM 731 C C . ALA A 1 95 ? -30.975 -7.893 -0.878 1.00 32.75 95 ALA A C 1
ATOM 733 O O . ALA A 1 95 ? -31.372 -7.419 -1.942 1.00 32.75 95 ALA A O 1
ATOM 734 N N . PHE A 1 96 ? -30.932 -7.206 0.262 1.00 33.91 96 PHE A N 1
ATOM 735 C CA . PHE A 1 96 ? -31.071 -5.760 0.251 1.00 33.91 96 PHE A CA 1
ATOM 736 C C . PHE A 1 96 ? -29.821 -5.187 -0.425 1.00 33.91 96 PHE A C 1
ATOM 738 O O . PHE A 1 96 ? -28.696 -5.382 0.037 1.00 33.91 96 PHE A O 1
ATOM 745 N N . THR A 1 97 ? -30.014 -4.507 -1.544 1.00 49.16 97 THR A N 1
ATOM 746 C CA . THR A 1 97 ? -29.041 -3.576 -2.116 1.00 49.16 97 THR A CA 1
ATOM 747 C C . THR A 1 97 ? -28.744 -2.468 -1.101 1.00 49.16 97 THR A C 1
ATOM 749 O O . THR A 1 97 ? -29.570 -2.172 -0.232 1.00 49.16 97 THR A O 1
ATOM 752 N N . THR A 1 98 ? -27.583 -1.814 -1.210 1.00 51.06 98 THR A N 1
ATOM 753 C CA . THR A 1 98 ? -27.297 -0.584 -0.447 1.00 51.06 98 THR A CA 1
ATOM 754 C C . THR A 1 98 ? -28.445 0.417 -0.590 1.00 51.06 98 THR A C 1
ATOM 756 O O . THR A 1 98 ? -28.850 1.018 0.392 1.00 51.06 98 THR A O 1
ATOM 759 N N . GLU A 1 99 ? -29.052 0.485 -1.776 1.00 54.88 99 GLU A N 1
ATOM 760 C CA . GLU A 1 99 ? -30.231 1.295 -2.089 1.00 54.88 99 GLU A CA 1
ATOM 761 C C . GLU A 1 99 ? -31.484 0.878 -1.312 1.00 54.88 99 GLU A C 1
ATOM 763 O O . GLU A 1 99 ? -32.291 1.728 -0.959 1.00 54.88 99 GLU A O 1
ATOM 768 N N . GLU A 1 100 ? -31.681 -0.406 -1.011 1.00 58.88 100 GLU A N 1
ATOM 769 C CA . GLU A 1 100 ? -32.816 -0.862 -0.206 1.00 58.88 100 GLU A CA 1
ATOM 770 C C . GLU A 1 100 ? -32.600 -0.631 1.284 1.00 58.88 100 GLU A C 1
ATOM 772 O O . GLU A 1 100 ? -33.554 -0.265 1.968 1.00 58.88 100 GLU A O 1
ATOM 777 N N . VAL A 1 101 ? -31.365 -0.787 1.768 1.00 57.78 101 VAL A N 1
ATOM 778 C CA . VAL A 1 101 ? -30.975 -0.344 3.113 1.00 57.78 101 VAL A CA 1
ATOM 779 C C . VAL A 1 101 ? -31.168 1.173 3.220 1.00 57.78 101 VAL A C 1
ATOM 781 O O . VAL A 1 101 ? -31.836 1.644 4.136 1.00 57.78 101 VAL A O 1
ATOM 784 N N . ASP A 1 102 ? -30.700 1.940 2.235 1.00 59.88 102 ASP A N 1
ATOM 785 C CA . ASP A 1 102 ? -30.882 3.392 2.161 1.00 59.88 102 ASP A CA 1
ATOM 786 C C . ASP A 1 102 ? -32.350 3.797 1.977 1.00 59.88 102 ASP A C 1
ATOM 788 O O . ASP A 1 102 ? -32.766 4.818 2.516 1.00 59.88 102 ASP A O 1
ATOM 792 N N . ARG A 1 103 ? -33.177 2.993 1.299 1.00 67.56 103 ARG A N 1
ATOM 793 C CA . ARG A 1 103 ? -34.631 3.201 1.186 1.00 67.56 103 ARG A CA 1
ATOM 794 C C . ARG A 1 103 ? -35.319 3.007 2.529 1.00 67.56 103 ARG A C 1
ATOM 796 O O . ARG A 1 103 ? -36.144 3.836 2.904 1.00 67.56 103 ARG A O 1
ATOM 803 N N . VAL A 1 104 ? -34.987 1.934 3.246 1.00 60.97 104 VAL A N 1
ATOM 804 C CA . VAL A 1 104 ? -35.472 1.700 4.614 1.00 60.97 104 VAL A CA 1
ATOM 805 C C . VAL A 1 104 ? -35.058 2.871 5.514 1.00 60.97 104 VAL A C 1
ATOM 807 O O . VAL A 1 104 ? -35.865 3.379 6.286 1.00 60.97 104 VAL A O 1
ATOM 810 N N . LEU A 1 105 ? -33.849 3.404 5.329 1.00 57.50 105 LEU A N 1
ATOM 811 C CA . LEU A 1 105 ? -33.342 4.566 6.068 1.00 57.50 105 LEU A CA 1
ATOM 812 C C . LEU A 1 105 ? -33.997 5.891 5.646 1.00 57.50 105 LEU A C 1
ATOM 814 O O . LEU A 1 105 ? -34.251 6.750 6.487 1.00 57.50 105 LEU A O 1
ATOM 818 N N . GLY A 1 106 ? -34.333 6.059 4.367 1.00 62.31 106 GLY A N 1
ATOM 819 C CA . GLY A 1 106 ? -35.110 7.194 3.867 1.00 62.31 106 GLY A CA 1
ATOM 820 C C . GLY A 1 106 ? -36.528 7.211 4.438 1.00 62.31 106 GLY A C 1
ATOM 821 O O . GLY A 1 106 ? -37.047 8.278 4.770 1.00 62.31 106 GLY A O 1
ATOM 822 N N . GLN A 1 107 ? -37.120 6.026 4.634 1.00 62.53 107 GLN A N 1
ATOM 823 C CA . GLN A 1 107 ? -38.388 5.861 5.350 1.00 62.53 107 GLN A CA 1
ATOM 824 C C . GLN A 1 107 ? -38.266 6.224 6.839 1.00 62.53 107 GLN A C 1
ATOM 826 O O . GLN A 1 107 ? -39.208 6.784 7.390 1.00 62.53 107 GLN A O 1
ATOM 831 N N . MET A 1 108 ? -37.115 5.980 7.486 1.00 55.84 108 MET A N 1
ATOM 832 C CA . MET A 1 108 ? -36.882 6.419 8.873 1.00 55.84 108 MET A CA 1
ATOM 833 C C . MET A 1 108 ? -36.882 7.945 8.994 1.00 55.84 108 MET A C 1
ATOM 835 O O . MET A 1 108 ? -37.581 8.486 9.844 1.00 55.84 108 MET A O 1
ATOM 839 N N . LYS A 1 109 ? -36.159 8.641 8.109 1.00 57.19 109 LYS A N 1
ATOM 840 C CA . LYS A 1 109 ? -36.060 10.109 8.145 1.00 57.19 109 LYS A CA 1
ATOM 841 C C . LYS A 1 109 ? -37.414 10.789 7.906 1.00 57.19 109 LYS A C 1
ATOM 843 O O . LYS A 1 109 ? -37.778 11.720 8.608 1.00 57.19 109 LYS A O 1
ATOM 848 N N . THR A 1 110 ? -38.196 10.269 6.960 1.00 60.72 110 THR A N 1
ATOM 849 C CA . THR A 1 110 ? -39.557 10.772 6.692 1.00 60.72 110 THR A CA 1
ATOM 850 C C . THR A 1 110 ? -40.553 10.455 7.810 1.00 60.72 110 THR A C 1
ATOM 852 O O . THR A 1 110 ? -41.495 11.220 8.001 1.00 60.72 110 THR A O 1
ATOM 855 N N . ALA A 1 111 ? -40.357 9.366 8.561 1.00 58.44 111 ALA A N 1
ATOM 856 C CA . ALA A 1 111 ? -41.163 9.061 9.742 1.00 58.44 111 ALA A CA 1
ATOM 857 C C . ALA A 1 111 ? -40.819 9.973 10.937 1.00 58.44 111 ALA A C 1
ATOM 859 O O . ALA A 1 111 ? -41.735 10.419 11.626 1.00 58.44 111 ALA A O 1
ATOM 860 N N . GLU A 1 112 ? -39.535 10.292 11.151 1.00 57.44 112 GLU A N 1
ATOM 861 C CA . GLU A 1 112 ? -39.087 11.256 12.173 1.00 57.44 112 GLU A CA 1
ATOM 862 C C . GLU A 1 112 ? -39.602 12.677 11.892 1.00 57.44 112 GLU A C 1
ATOM 864 O O . GLU A 1 112 ? -40.078 13.347 12.806 1.00 57.44 112 GLU A O 1
ATOM 869 N N . ASP A 1 113 ? -39.592 13.107 10.627 1.00 58.97 113 ASP A N 1
ATOM 870 C CA . ASP A 1 113 ? -40.088 14.429 10.217 1.00 58.97 113 ASP A CA 1
ATOM 871 C C . ASP A 1 113 ? -41.635 14.532 10.244 1.00 58.97 113 ASP A C 1
ATOM 873 O O . ASP A 1 113 ? -42.193 15.624 10.118 1.00 58.97 113 ASP A O 1
ATOM 877 N N . GLY A 1 114 ? -42.347 13.402 10.381 1.00 56.28 114 GLY A N 1
ATOM 878 C CA . GLY A 1 114 ? -43.775 13.291 10.068 1.00 56.28 114 GLY A CA 1
ATOM 879 C C . GLY A 1 114 ? -44.769 13.121 11.227 1.00 56.28 114 GLY A C 1
ATOM 880 O O . GLY A 1 114 ? -45.965 13.279 10.974 1.00 56.28 114 GLY A O 1
ATOM 881 N N . GLN A 1 115 ? -44.377 12.783 12.469 1.00 50.47 115 GLN A N 1
ATOM 882 C CA . GLN A 1 115 ? -45.366 12.414 13.510 1.00 50.47 115 GLN A CA 1
ATOM 883 C C . GLN A 1 115 ? -45.036 12.826 14.962 1.00 50.47 115 GLN A C 1
ATOM 885 O O . GLN A 1 115 ? -44.097 12.333 15.572 1.00 50.47 115 GLN A O 1
ATOM 890 N N . ASN A 1 116 ? -45.952 13.603 15.564 1.00 52.41 116 ASN A N 1
ATOM 891 C CA . ASN A 1 116 ? -46.075 13.894 17.008 1.00 52.41 116 ASN A CA 1
ATOM 892 C C . ASN A 1 116 ? -46.850 12.798 17.795 1.00 52.41 116 ASN A C 1
ATOM 894 O O . ASN A 1 116 ? -47.510 13.096 18.789 1.00 52.41 116 ASN A O 1
ATOM 898 N N . GLY A 1 117 ? -46.860 11.539 17.339 1.00 57.19 117 GLY A N 1
ATOM 899 C CA . GLY A 1 117 ? -47.652 10.461 17.954 1.00 57.19 117 GLY A CA 1
ATOM 900 C C . GLY A 1 117 ? -46.811 9.496 18.796 1.00 57.19 117 GLY A C 1
ATOM 901 O O . GLY A 1 117 ? -46.032 8.729 18.236 1.00 57.19 117 GLY A O 1
ATOM 902 N N . GLU A 1 118 ? -47.020 9.464 20.118 1.00 55.59 118 GLU A N 1
ATOM 903 C CA . GLU A 1 118 ? -46.253 8.686 21.121 1.00 55.59 118 GLU A CA 1
ATOM 904 C C . GLU A 1 118 ? -46.233 7.141 20.941 1.00 55.59 118 GLU A C 1
ATOM 906 O O . GLU A 1 118 ? -45.602 6.441 21.726 1.00 55.59 118 GLU A O 1
ATOM 911 N N . GLY A 1 119 ? -46.851 6.575 19.895 1.00 58.38 119 GLY A N 1
ATOM 912 C CA . GLY A 1 119 ? -46.869 5.126 19.618 1.00 58.38 119 GLY A CA 1
ATOM 913 C C . GLY A 1 119 ? -46.030 4.646 18.421 1.00 58.38 119 GLY A C 1
ATOM 914 O O . GLY A 1 119 ? -45.852 3.441 18.247 1.00 58.38 119 GLY A O 1
ATOM 915 N N . ALA A 1 120 ? -45.509 5.545 17.579 1.00 59.19 120 ALA A N 1
ATOM 916 C CA . ALA A 1 120 ? -44.913 5.164 16.289 1.00 59.19 120 ALA A CA 1
ATOM 917 C C . ALA A 1 120 ? -43.486 4.585 16.395 1.00 59.19 120 ALA A C 1
ATOM 919 O O . ALA A 1 120 ? -43.096 3.731 15.596 1.00 59.19 120 ALA A O 1
ATOM 920 N N . GLY A 1 121 ? -42.713 5.001 17.406 1.00 59.91 121 GLY A N 1
ATOM 921 C CA . GLY A 1 121 ? -41.306 4.609 17.558 1.00 59.91 121 GLY A CA 1
ATOM 922 C C . GLY A 1 121 ? -41.109 3.107 17.778 1.00 59.91 121 GLY A C 1
ATOM 923 O O . GLY A 1 121 ? -40.303 2.486 17.090 1.00 59.91 121 GLY A O 1
ATOM 924 N N . SER A 1 122 ? -41.891 2.493 18.675 1.00 65.06 122 SER A N 1
ATOM 925 C CA . SER A 1 122 ? -41.777 1.055 18.979 1.00 65.06 122 SER A CA 1
ATOM 926 C C . SER A 1 122 ? -42.072 0.179 17.755 1.00 65.06 122 SER A C 1
ATOM 928 O O . SER A 1 122 ? -41.367 -0.799 17.509 1.00 65.06 122 SER A O 1
ATOM 930 N N . SER A 1 123 ? -43.066 0.564 16.947 1.00 73.31 123 SER A N 1
ATOM 931 C CA . SER A 1 123 ? -43.428 -0.155 15.720 1.00 73.31 123 SER A CA 1
ATOM 932 C C . SER A 1 123 ? -42.320 -0.093 14.662 1.00 73.31 123 SER A C 1
ATOM 934 O O . SER A 1 123 ? -42.032 -1.097 14.007 1.00 73.31 123 SER A O 1
ATOM 936 N N . LEU A 1 124 ? -41.644 1.054 14.521 1.00 69.50 124 LEU A N 1
ATOM 937 C CA . LEU A 1 124 ? -40.549 1.211 13.562 1.00 69.50 124 LEU A CA 1
ATOM 938 C C . LEU A 1 124 ? -39.325 0.368 13.945 1.00 69.50 124 LEU A C 1
ATOM 940 O O . LEU A 1 124 ? -38.735 -0.272 13.076 1.00 69.50 124 LEU A O 1
ATOM 944 N N . VAL A 1 125 ? -38.966 0.314 15.232 1.00 67.62 125 VAL A N 1
ATOM 945 C CA . VAL A 1 125 ? -37.856 -0.528 15.715 1.00 67.62 125 VAL A CA 1
ATOM 946 C C . VAL A 1 125 ? -38.122 -2.000 15.458 1.00 67.62 125 VAL A C 1
ATOM 948 O O . VAL A 1 125 ? -37.235 -2.709 14.984 1.00 67.62 125 VAL A O 1
ATOM 951 N N . GLU A 1 126 ? -39.336 -2.469 15.743 1.00 75.31 126 GLU A N 1
ATOM 952 C CA . GLU A 1 126 ? -39.719 -3.856 15.483 1.00 75.31 126 GLU A CA 1
ATOM 953 C C . GLU A 1 126 ? -39.725 -4.177 13.990 1.00 75.31 126 GLU A C 1
ATOM 955 O O . GLU A 1 126 ? -39.220 -5.230 13.597 1.00 75.31 126 GLU A O 1
ATOM 960 N N . LYS A 1 127 ? -40.199 -3.249 13.150 1.00 77.94 127 LYS A N 1
ATOM 961 C CA . LYS A 1 127 ? -40.147 -3.391 11.692 1.00 77.94 127 LYS A CA 1
ATOM 962 C C . LYS A 1 127 ? -38.707 -3.483 11.186 1.00 77.94 127 LYS A C 1
ATOM 964 O O . LYS A 1 127 ? -38.383 -4.419 10.465 1.00 77.94 127 LYS A O 1
ATOM 969 N N . LEU A 1 128 ? -37.828 -2.574 11.610 1.00 70.31 128 LEU A N 1
ATOM 970 C CA . LEU A 1 128 ? -36.409 -2.584 11.232 1.00 70.31 128 LEU A CA 1
ATOM 971 C C . LEU A 1 128 ? -35.704 -3.846 11.721 1.00 70.31 128 LEU A C 1
ATOM 973 O O . LEU A 1 128 ? -34.952 -4.467 10.977 1.00 70.31 128 LEU A O 1
ATOM 977 N N . ARG A 1 129 ? -35.965 -4.259 12.964 1.00 73.62 129 ARG A N 1
ATOM 978 C CA . ARG A 1 129 ? -35.437 -5.509 13.517 1.00 73.62 129 ARG A CA 1
ATOM 979 C C . ARG A 1 129 ? -35.918 -6.709 12.699 1.00 73.62 129 ARG A C 1
ATOM 981 O O . ARG A 1 129 ? -35.113 -7.585 12.389 1.00 73.62 129 ARG A O 1
ATOM 988 N N . SER A 1 130 ? -37.196 -6.749 12.325 1.00 77.56 130 SER A N 1
ATOM 989 C CA . SER A 1 130 ? -37.756 -7.801 11.471 1.00 77.56 130 SER A CA 1
ATOM 990 C C . SER A 1 130 ? -37.091 -7.810 10.093 1.00 77.56 130 SER A C 1
ATOM 992 O O . SER A 1 130 ? -36.589 -8.845 9.666 1.00 77.56 130 SER A O 1
ATOM 994 N N . GLU A 1 131 ? -36.964 -6.659 9.436 1.00 77.44 131 GLU A N 1
ATOM 995 C CA . GLU A 1 131 ? -36.313 -6.563 8.126 1.00 77.44 131 GLU A CA 1
ATOM 996 C C . GLU A 1 131 ? -34.838 -6.991 8.193 1.00 77.44 131 GLU A C 1
ATOM 998 O O . GLU A 1 131 ? -34.413 -7.847 7.416 1.00 77.44 131 GLU A O 1
ATOM 1003 N N . LEU A 1 132 ? -34.075 -6.506 9.178 1.00 71.00 132 LEU A N 1
ATOM 1004 C CA . LEU A 1 132 ? -32.660 -6.857 9.365 1.00 71.00 132 LEU A CA 1
ATOM 1005 C C . LEU A 1 132 ? -32.442 -8.351 9.651 1.00 71.00 132 LEU A C 1
ATOM 1007 O O . LEU A 1 132 ? -31.423 -8.906 9.238 1.00 71.00 132 LEU A O 1
ATOM 1011 N N . THR A 1 133 ? -33.385 -9.003 10.339 1.00 71.81 133 THR A N 1
ATOM 1012 C CA . THR A 1 133 ? -33.301 -10.437 10.677 1.00 71.81 133 THR A CA 1
ATOM 1013 C C . THR A 1 133 ? -33.722 -11.359 9.533 1.00 71.81 133 THR A C 1
ATOM 1015 O O . THR A 1 133 ? -33.314 -12.517 9.522 1.00 71.81 133 THR A O 1
ATOM 1018 N N . THR A 1 134 ? -34.472 -10.864 8.542 1.00 78.94 134 THR A N 1
ATOM 1019 C CA . THR A 1 134 ? -34.839 -11.654 7.347 1.00 78.94 134 THR A CA 1
ATOM 1020 C C . THR A 1 134 ? -33.709 -11.796 6.327 1.00 78.94 134 THR A C 1
ATOM 1022 O O . THR A 1 134 ? -33.765 -12.669 5.459 1.00 78.94 134 THR A O 1
ATOM 1025 N N . VAL A 1 135 ? -32.669 -10.963 6.420 1.00 82.00 135 VAL A N 1
ATOM 1026 C CA . VAL A 1 135 ? -31.515 -11.022 5.517 1.00 82.00 135 VAL A CA 1
ATOM 1027 C C . VAL A 1 135 ? -30.664 -12.248 5.845 1.00 82.00 135 VAL A C 1
ATOM 1029 O O . VAL A 1 135 ? -30.418 -12.538 7.016 1.00 82.00 135 VAL A O 1
ATOM 1032 N N . ALA A 1 136 ? -30.175 -12.957 4.823 1.00 87.88 136 ALA A N 1
ATOM 1033 C CA . ALA A 1 136 ? -29.184 -14.013 5.020 1.00 87.88 136 ALA A CA 1
ATOM 1034 C C . ALA A 1 136 ? -27.946 -13.438 5.730 1.00 87.88 136 ALA A C 1
ATOM 1036 O O . ALA A 1 136 ? -27.406 -12.419 5.301 1.00 87.88 136 ALA A O 1
ATOM 1037 N N . GLN A 1 137 ? -27.522 -14.070 6.823 1.00 92.25 137 GLN A N 1
ATOM 1038 C CA . GLN A 1 137 ? -26.429 -13.584 7.667 1.00 92.25 137 GLN A CA 1
ATOM 1039 C C . GLN A 1 137 ? -25.150 -14.385 7.410 1.00 92.25 137 GLN A C 1
ATOM 1041 O O . GLN A 1 137 ? -25.209 -15.614 7.345 1.00 92.25 137 GLN A O 1
ATOM 1046 N N . ALA A 1 138 ? -24.000 -13.709 7.402 1.00 95.25 138 ALA A N 1
ATOM 1047 C CA . ALA A 1 138 ? -22.673 -14.330 7.411 1.00 95.25 138 ALA A CA 1
ATOM 1048 C C . ALA A 1 138 ? -22.333 -14.889 8.805 1.00 95.25 138 ALA A C 1
ATOM 1050 O O . ALA A 1 138 ? -21.467 -14.386 9.531 1.00 95.25 138 ALA A O 1
ATOM 1051 N N . ALA A 1 139 ? -23.096 -15.895 9.234 1.00 93.75 139 ALA A N 1
ATOM 1052 C CA . ALA A 1 139 ? -23.046 -16.468 10.580 1.00 93.75 139 ALA A CA 1
ATOM 1053 C C . ALA A 1 139 ? -21.751 -17.248 10.872 1.00 93.75 139 ALA A C 1
ATOM 1055 O O . ALA A 1 139 ? -21.413 -17.490 12.029 1.00 93.75 139 ALA A O 1
ATOM 1056 N N . ASP A 1 140 ? -21.037 -17.680 9.838 1.00 93.31 140 ASP A N 1
ATOM 1057 C CA . ASP A 1 140 ? -19.708 -18.287 9.924 1.00 93.31 140 ASP A CA 1
ATOM 1058 C C . ASP A 1 140 ? -18.625 -17.245 10.245 1.00 93.31 140 ASP A C 1
ATOM 1060 O O . ASP A 1 140 ? -17.744 -17.509 11.062 1.00 93.31 140 ASP A O 1
ATOM 1064 N N . ILE A 1 141 ? -18.739 -16.038 9.678 1.00 95.25 141 ILE A N 1
ATOM 1065 C CA . ILE A 1 141 ? -17.777 -14.942 9.875 1.00 95.25 141 ILE A CA 1
ATOM 1066 C C . ILE A 1 141 ? -18.050 -14.178 11.175 1.00 95.25 141 ILE A C 1
ATOM 1068 O O . ILE A 1 141 ? -17.114 -13.778 11.865 1.00 95.25 141 ILE A O 1
ATOM 1072 N N . THR A 1 142 ? -19.323 -13.986 11.543 1.00 95.62 142 THR A N 1
ATOM 1073 C CA . THR A 1 142 ? -19.761 -13.205 12.723 1.00 95.62 142 THR A CA 1
ATOM 1074 C C . THR A 1 142 ? -19.584 -13.928 14.059 1.00 95.62 142 THR A C 1
ATOM 1076 O O . THR A 1 142 ? -20.486 -14.014 14.901 1.00 95.62 142 THR A O 1
ATOM 1079 N N . ARG A 1 143 ? -18.372 -14.429 14.277 1.00 95.81 143 ARG A N 1
ATOM 1080 C CA . ARG A 1 143 ? -17.948 -15.151 15.471 1.00 95.81 143 ARG A CA 1
ATOM 1081 C C . ARG A 1 143 ? -16.663 -14.557 16.023 1.00 95.81 143 ARG A C 1
ATOM 1083 O O . ARG A 1 143 ? -15.850 -14.010 15.282 1.00 95.81 143 ARG A O 1
ATOM 1090 N N . ASP A 1 144 ? -16.468 -14.694 17.327 1.00 94.88 144 ASP A N 1
ATOM 1091 C CA . ASP A 1 144 ? -15.168 -14.442 17.938 1.00 94.88 144 ASP A CA 1
ATOM 1092 C C . ASP A 1 144 ? -14.160 -15.559 17.600 1.00 94.88 144 ASP A C 1
ATOM 1094 O O . ASP A 1 144 ? -14.472 -16.542 16.915 1.00 94.88 144 ASP A O 1
ATOM 1098 N N . LEU A 1 145 ? -12.928 -15.423 18.096 1.00 94.38 145 LEU A N 1
ATOM 1099 C CA . LEU A 1 145 ? -11.864 -16.409 17.872 1.00 94.38 145 LEU A CA 1
ATOM 1100 C C . LEU A 1 145 ? -12.140 -17.776 18.513 1.00 94.38 145 LEU A C 1
ATOM 1102 O O . LEU A 1 145 ? -11.537 -18.769 18.121 1.00 94.38 145 LEU A O 1
ATOM 1106 N N . ARG A 1 146 ? -13.088 -17.854 19.453 1.00 92.69 146 ARG A N 1
ATOM 1107 C CA . ARG A 1 146 ? -13.540 -19.105 20.082 1.00 92.69 146 ARG A CA 1
ATOM 1108 C C . ARG A 1 146 ? -14.752 -19.709 19.368 1.00 92.69 146 ARG A C 1
ATOM 1110 O O . ARG A 1 146 ? -15.336 -20.670 19.862 1.00 92.69 146 ARG A O 1
ATOM 1117 N N . GLY A 1 147 ? -15.170 -19.127 18.242 1.00 93.38 147 GLY A N 1
ATOM 1118 C CA . GLY A 1 147 ? -16.332 -19.569 17.474 1.00 93.38 147 GLY A CA 1
ATOM 1119 C C . GLY A 1 147 ? -17.680 -19.179 18.088 1.00 93.38 147 GLY A C 1
ATOM 1120 O O . GLY A 1 147 ? -18.719 -19.614 17.581 1.00 93.38 147 GLY A O 1
ATOM 1121 N N . ARG A 1 148 ? -17.708 -18.362 19.151 1.00 95.31 148 ARG A N 1
ATOM 1122 C CA . ARG A 1 148 ? -18.958 -17.875 19.756 1.00 95.31 148 ARG A CA 1
ATOM 1123 C C . ARG A 1 148 ? -19.529 -16.756 18.898 1.00 95.31 148 ARG A C 1
ATOM 1125 O O . ARG A 1 148 ? -18.782 -15.912 18.415 1.00 95.31 148 ARG A O 1
ATOM 1132 N N . MET A 1 149 ? -20.848 -16.730 18.728 1.00 95.31 149 MET A N 1
ATOM 1133 C CA . MET A 1 149 ? -21.520 -15.669 17.973 1.00 95.31 149 MET A CA 1
ATOM 1134 C C . MET A 1 149 ? -21.243 -14.297 18.594 1.00 95.31 149 MET A C 1
ATOM 1136 O O . MET A 1 149 ? -21.290 -14.142 19.818 1.00 95.31 149 MET A O 1
ATOM 1140 N N . ILE A 1 150 ? -21.001 -13.295 17.749 1.00 95.38 150 ILE A N 1
ATOM 1141 C CA . ILE A 1 150 ? -20.954 -11.900 18.192 1.00 95.38 150 ILE A CA 1
ATOM 1142 C C . ILE A 1 150 ? -22.342 -11.509 18.712 1.00 95.38 150 ILE A C 1
ATOM 1144 O O . ILE A 1 150 ? -23.363 -11.827 18.107 1.00 95.38 150 ILE A O 1
ATOM 1148 N N . THR A 1 151 ? -22.381 -10.817 19.848 1.00 95.38 151 THR A N 1
ATOM 1149 C CA . THR A 1 151 ? -23.628 -10.361 20.480 1.00 95.38 151 THR A CA 1
ATOM 1150 C C . THR A 1 151 ? -23.746 -8.843 20.429 1.00 95.38 151 THR A C 1
ATOM 1152 O O . THR A 1 151 ? -22.739 -8.133 20.364 1.00 95.38 151 THR A O 1
ATOM 1155 N N . THR A 1 152 ? -24.970 -8.325 20.544 1.00 94.31 152 THR A N 1
ATOM 1156 C CA . THR A 1 152 ? -25.209 -6.883 20.718 1.00 94.31 152 THR A CA 1
ATOM 1157 C C . THR A 1 152 ? -24.444 -6.338 21.919 1.00 94.31 152 THR A C 1
ATOM 1159 O O . THR A 1 152 ? -23.802 -5.310 21.799 1.00 94.31 152 THR A O 1
ATOM 1162 N N . GLN A 1 153 ? -24.386 -7.062 23.042 1.00 95.56 153 GLN A N 1
ATOM 1163 C CA . GLN A 1 153 ? -23.626 -6.643 24.227 1.00 95.56 153 GLN A CA 1
ATOM 1164 C C . GLN A 1 153 ? -22.115 -6.510 23.963 1.00 95.56 153 GLN A C 1
ATOM 1166 O O . GLN A 1 153 ? -21.455 -5.653 24.556 1.00 95.56 153 GLN A O 1
ATOM 1171 N N . MET A 1 154 ? -21.538 -7.367 23.116 1.00 94.25 154 MET A N 1
ATOM 1172 C CA . MET A 1 154 ? -20.133 -7.241 22.709 1.00 94.25 154 MET A CA 1
ATOM 1173 C C . MET A 1 154 ? -19.925 -6.004 21.836 1.00 94.25 154 MET A C 1
ATOM 1175 O O . MET A 1 154 ? -19.011 -5.227 22.106 1.00 94.25 154 MET A O 1
ATOM 1179 N N . LEU A 1 155 ? -20.793 -5.794 20.842 1.00 95.00 155 LEU A N 1
ATOM 1180 C CA . LEU A 1 155 ? -20.739 -4.620 19.966 1.00 95.00 155 LEU A CA 1
ATOM 1181 C C . LEU A 1 155 ? -20.968 -3.323 20.749 1.00 95.00 155 LEU A C 1
ATOM 1183 O O . LEU A 1 155 ? -20.247 -2.354 20.537 1.00 95.00 155 LEU A O 1
ATOM 1187 N N . SER A 1 156 ? -21.894 -3.325 21.710 1.00 94.69 156 SER A N 1
ATOM 1188 C CA . SER A 1 156 ? -22.166 -2.184 22.581 1.00 94.69 156 SER A CA 1
ATOM 1189 C C . SER A 1 156 ? -20.940 -1.772 23.383 1.00 94.69 156 SER A C 1
ATOM 1191 O O . SER A 1 156 ? -20.598 -0.592 23.447 1.00 94.69 156 SER A O 1
ATOM 1193 N N . ARG A 1 157 ? -20.237 -2.758 23.958 1.00 94.50 157 ARG A N 1
ATOM 1194 C CA . ARG A 1 157 ? -18.981 -2.527 24.682 1.00 94.50 157 ARG A CA 1
ATOM 1195 C C . ARG A 1 157 ? -17.884 -1.999 23.762 1.00 94.50 157 ARG A C 1
ATOM 1197 O O . ARG A 1 157 ? -17.224 -1.038 24.131 1.00 94.50 157 ARG A O 1
ATOM 1204 N N . ALA A 1 158 ? -17.723 -2.589 22.577 1.00 92.00 158 ALA A N 1
ATOM 1205 C CA . ALA A 1 158 ? -16.707 -2.172 21.609 1.00 92.00 158 ALA A CA 1
ATOM 1206 C C . ALA A 1 158 ? -16.951 -0.751 21.062 1.00 92.00 158 ALA A C 1
ATOM 1208 O O . ALA A 1 158 ? -16.009 0.003 20.847 1.00 92.00 158 ALA A O 1
ATOM 1209 N N . LEU A 1 159 ? -18.214 -0.368 20.855 1.00 90.00 159 LEU A N 1
ATOM 1210 C CA . LEU A 1 159 ? -18.588 0.951 20.338 1.00 90.00 159 LEU A CA 1
ATOM 1211 C C . LEU A 1 159 ? -18.712 2.036 21.412 1.00 90.00 159 LEU A C 1
ATOM 1213 O O . LEU A 1 159 ? -18.777 3.215 21.065 1.00 90.00 159 LEU A O 1
ATOM 1217 N N . GLY A 1 160 ? -18.847 1.658 22.686 1.00 91.12 160 GLY A N 1
ATOM 1218 C CA . GLY A 1 160 ? -19.286 2.581 23.735 1.00 91.12 160 GLY A CA 1
ATOM 1219 C C . GLY A 1 160 ? -20.697 3.137 23.484 1.00 91.12 160 GLY A C 1
ATOM 1220 O O . GLY A 1 160 ? -20.975 4.283 23.827 1.00 91.12 160 GLY A O 1
ATOM 1221 N N . LYS A 1 161 ? -21.578 2.357 22.840 1.00 92.19 161 LYS A N 1
ATOM 1222 C CA . LYS A 1 161 ? -22.959 2.737 22.473 1.00 92.19 161 LYS A CA 1
ATOM 1223 C C . LYS A 1 161 ? -23.931 1.609 22.803 1.00 92.19 161 LYS A C 1
ATOM 1225 O O . LYS A 1 161 ? -23.530 0.456 22.824 1.00 92.19 161 LYS A O 1
ATOM 1230 N N . SER A 1 162 ? -25.210 1.907 23.020 1.00 94.06 162 SER A N 1
ATOM 1231 C CA . SER A 1 162 ? -26.236 0.868 23.191 1.00 94.06 162 SER A CA 1
ATOM 1232 C C . SER A 1 162 ? -26.657 0.329 21.820 1.00 94.06 162 SER A C 1
ATOM 1234 O O . SER A 1 162 ? -27.403 0.988 21.101 1.00 94.06 162 SER A O 1
ATOM 1236 N N . VAL A 1 163 ? -26.137 -0.835 21.420 1.00 93.69 163 VAL A N 1
ATOM 1237 C CA . VAL A 1 163 ? -26.540 -1.545 20.196 1.00 93.69 163 VAL A CA 1
ATOM 1238 C C . VAL A 1 163 ? -27.798 -2.363 20.482 1.00 93.69 163 VAL A C 1
ATOM 1240 O O . VAL A 1 163 ? -27.767 -3.330 21.243 1.00 93.69 163 VAL A O 1
ATOM 1243 N N . VAL A 1 164 ? -28.898 -2.003 19.826 1.00 92.38 164 VAL A N 1
ATOM 1244 C CA . VAL A 1 164 ? -30.215 -2.643 19.982 1.00 92.38 164 VAL A CA 1
ATOM 1245 C C . VAL A 1 164 ? -30.341 -3.884 19.105 1.00 92.38 164 VAL A C 1
ATOM 1247 O O . VAL A 1 164 ? -30.940 -4.886 19.495 1.00 92.38 164 VAL A O 1
ATOM 1250 N N . ALA A 1 165 ? -29.802 -3.806 17.892 1.00 89.88 165 ALA A N 1
ATOM 1251 C CA . ALA A 1 165 ? -29.822 -4.870 16.902 1.00 89.88 165 ALA A CA 1
ATOM 1252 C C . ALA A 1 165 ? -28.643 -4.696 15.943 1.00 89.88 165 ALA A C 1
ATOM 1254 O O . ALA A 1 165 ? -28.137 -3.587 15.761 1.00 89.88 165 ALA A O 1
ATOM 1255 N N . PHE A 1 166 ? -28.226 -5.784 15.305 1.00 94.00 166 PHE A N 1
ATOM 1256 C CA . PHE A 1 166 ? -27.270 -5.727 14.209 1.00 94.00 166 PHE A CA 1
ATOM 1257 C C . PHE A 1 166 ? -27.611 -6.769 13.143 1.00 94.00 166 PHE A C 1
ATOM 1259 O O . PHE A 1 166 ? -28.318 -7.737 13.423 1.00 94.00 166 PHE A O 1
ATOM 1266 N N . CYS A 1 167 ? -27.086 -6.575 11.937 1.00 93.12 167 CYS A N 1
ATOM 1267 C CA . CYS A 1 167 ? -27.040 -7.597 10.899 1.00 93.12 167 CYS A CA 1
ATOM 1268 C C . CYS A 1 167 ? -25.662 -7.615 10.230 1.00 93.12 167 CYS A C 1
ATOM 1270 O O . CYS A 1 167 ? -24.942 -6.616 10.218 1.00 93.12 167 CYS A O 1
ATOM 1272 N N . ALA A 1 168 ? -25.306 -8.756 9.658 1.00 94.88 168 ALA A N 1
ATOM 1273 C CA . ALA A 1 168 ? -24.116 -8.951 8.847 1.00 94.88 168 ALA A CA 1
ATOM 1274 C C . ALA A 1 168 ? -24.532 -9.646 7.547 1.00 94.88 168 ALA A C 1
ATOM 1276 O O . ALA A 1 168 ? -24.474 -10.876 7.465 1.00 94.88 168 ALA A O 1
ATOM 1277 N N . PRO A 1 169 ? -25.028 -8.882 6.559 1.00 93.00 169 PRO A N 1
ATOM 1278 C CA . PRO A 1 169 ? -25.576 -9.448 5.339 1.00 93.00 169 PRO A CA 1
ATOM 1279 C C . PRO A 1 169 ? -24.548 -10.312 4.613 1.00 93.00 169 PRO A C 1
ATOM 1281 O O . PRO A 1 169 ? -23.431 -9.877 4.347 1.00 93.00 169 PRO A O 1
ATOM 1284 N N . GLU A 1 170 ? -24.954 -11.513 4.222 1.00 93.12 170 GLU A N 1
ATOM 1285 C CA . GLU A 1 170 ? -24.131 -12.444 3.446 1.00 93.12 170 GLU A CA 1
ATOM 1286 C C . GLU A 1 170 ? -23.600 -11.798 2.152 1.00 93.12 170 GLU A C 1
ATOM 1288 O O . GLU A 1 170 ? -22.497 -12.093 1.704 1.00 93.12 170 GLU A O 1
ATOM 1293 N N . THR A 1 171 ? -24.334 -10.843 1.579 1.00 90.31 171 THR A N 1
ATOM 1294 C CA . THR A 1 171 ? -23.941 -10.112 0.366 1.00 90.31 171 THR A CA 1
ATOM 1295 C C . THR A 1 171 ? -22.798 -9.124 0.542 1.00 90.31 171 THR A C 1
ATOM 1297 O O . THR A 1 171 ? -22.205 -8.715 -0.454 1.00 90.31 171 THR A O 1
ATOM 1300 N N . THR A 1 172 ? -22.477 -8.733 1.775 1.00 90.69 172 THR A N 1
ATOM 1301 C CA . THR A 1 172 ? -21.290 -7.918 2.074 1.00 90.69 172 THR A CA 1
ATOM 1302 C C . THR A 1 172 ? -20.126 -8.770 2.563 1.00 90.69 172 THR A C 1
ATOM 1304 O O . THR A 1 172 ? -19.051 -8.233 2.842 1.00 90.69 172 THR A O 1
ATOM 1307 N N . SER A 1 173 ? -20.336 -10.084 2.691 1.00 93.25 173 SER A N 1
ATOM 1308 C CA . SER A 1 173 ? -19.282 -11.001 3.079 1.00 93.25 173 SER A CA 1
ATOM 1309 C C . SER A 1 173 ? -18.293 -11.202 1.938 1.00 93.25 173 SER A C 1
ATOM 1311 O O . SER A 1 173 ? -18.653 -11.257 0.760 1.00 93.25 173 SER A O 1
ATOM 1313 N N . MET A 1 174 ? -17.022 -11.334 2.290 1.00 90.94 174 MET A N 1
ATOM 1314 C CA . MET A 1 174 ? -15.997 -11.797 1.373 1.00 90.94 174 MET A CA 1
ATOM 1315 C C . MET A 1 174 ? -15.189 -12.887 2.059 1.00 90.94 174 MET A C 1
ATOM 1317 O O . MET A 1 174 ? -14.551 -12.636 3.082 1.00 90.94 174 MET A O 1
ATOM 1321 N N . ARG A 1 175 ? -15.203 -14.078 1.462 1.00 89.69 175 ARG A N 1
ATOM 1322 C CA . ARG A 1 175 ? -14.373 -15.223 1.847 1.00 89.69 175 ARG A CA 1
ATOM 1323 C C . ARG A 1 175 ? -13.207 -15.281 0.877 1.00 89.69 175 ARG A C 1
ATOM 1325 O O . ARG A 1 175 ? -13.303 -15.862 -0.205 1.00 89.69 175 ARG A O 1
ATOM 1332 N N . TYR A 1 176 ? -12.160 -14.526 1.196 1.00 76.69 176 TYR A N 1
ATOM 1333 C CA . TYR A 1 176 ? -10.963 -14.447 0.365 1.00 76.69 176 TYR A CA 1
ATOM 1334 C C . TYR A 1 176 ? -9.949 -15.509 0.775 1.00 76.69 176 TYR A C 1
ATOM 1336 O O . TYR A 1 176 ? -10.079 -16.162 1.802 1.00 76.69 176 TYR A O 1
ATOM 1344 N N . LEU A 1 177 ? -8.891 -15.645 -0.031 1.00 80.00 177 LEU A N 1
ATOM 1345 C CA . LEU A 1 177 ? -7.869 -16.679 0.139 1.00 80.00 177 LEU A CA 1
ATOM 1346 C C . LEU A 1 177 ? -7.352 -16.777 1.590 1.00 80.00 177 LEU A C 1
ATOM 1348 O O . LEU A 1 177 ? -7.139 -17.877 2.071 1.00 80.00 177 LEU A O 1
ATOM 1352 N N . MET A 1 178 ? -7.134 -15.660 2.292 1.00 86.00 178 MET A N 1
ATOM 1353 C CA . MET A 1 178 ? -6.478 -15.670 3.612 1.00 86.00 178 MET A CA 1
ATOM 1354 C C . MET A 1 178 ? -7.259 -14.946 4.726 1.00 86.00 178 MET A C 1
ATOM 1356 O O . MET A 1 178 ? -6.751 -14.796 5.835 1.00 86.00 178 MET A O 1
ATOM 1360 N N . SER A 1 179 ? -8.482 -14.487 4.462 1.00 91.25 179 SER A N 1
ATOM 1361 C CA . SER A 1 179 ? -9.313 -13.841 5.482 1.00 91.25 179 SER A CA 1
ATOM 1362 C C . SER A 1 179 ? -10.777 -13.845 5.086 1.00 91.25 179 SER A C 1
ATOM 1364 O O . SER A 1 179 ? -11.102 -13.587 3.921 1.00 91.25 179 SER A O 1
ATOM 1366 N N . ASP A 1 180 ? -11.630 -13.997 6.088 1.00 94.69 180 ASP A N 1
ATOM 1367 C CA . ASP A 1 180 ? -13.063 -13.807 5.971 1.00 94.69 180 ASP A CA 1
ATOM 1368 C C . ASP A 1 180 ? -13.431 -12.429 6.507 1.00 94.69 180 ASP A C 1
ATOM 1370 O O . ASP A 1 180 ? -12.949 -11.986 7.552 1.00 94.69 180 ASP A O 1
ATOM 1374 N N . THR A 1 181 ? -14.270 -11.714 5.774 1.00 95.38 181 THR A N 1
ATOM 1375 C CA . THR A 1 181 ? -14.680 -10.363 6.151 1.00 95.38 181 THR A CA 1
ATOM 1376 C C . THR A 1 181 ? -16.159 -10.160 5.916 1.00 95.38 181 THR A C 1
ATOM 1378 O O . THR A 1 181 ? -16.738 -10.798 5.042 1.00 95.38 181 THR A O 1
ATOM 1381 N N . VAL A 1 182 ? -16.780 -9.276 6.690 1.00 95.69 182 VAL A N 1
ATOM 1382 C CA . VAL A 1 182 ? -18.174 -8.876 6.490 1.00 95.69 182 VAL A CA 1
ATOM 1383 C C . VAL A 1 182 ? -18.402 -7.472 7.031 1.00 95.69 182 VAL A C 1
ATOM 1385 O O . VAL A 1 182 ? -17.815 -7.067 8.037 1.00 95.69 182 VAL A O 1
ATOM 1388 N N . ARG A 1 183 ? -19.282 -6.716 6.375 1.00 94.81 183 ARG A N 1
ATOM 1389 C CA . ARG A 1 183 ? -19.770 -5.444 6.906 1.00 94.81 183 ARG A CA 1
ATOM 1390 C C . ARG A 1 183 ? -20.945 -5.700 7.843 1.00 94.81 183 ARG A C 1
ATOM 1392 O O . ARG A 1 183 ? -21.941 -6.301 7.443 1.00 94.81 183 ARG A O 1
ATOM 1399 N N . ILE A 1 184 ? -20.834 -5.208 9.069 1.00 94.75 184 ILE A N 1
ATOM 1400 C CA . ILE A 1 184 ? -21.880 -5.272 10.087 1.00 94.75 184 ILE A CA 1
ATOM 1401 C C . ILE A 1 184 ? -22.602 -3.929 10.127 1.00 94.75 184 ILE A C 1
ATOM 1403 O O . ILE A 1 184 ? -21.957 -2.887 10.235 1.00 94.75 184 ILE A O 1
ATOM 1407 N N . TYR A 1 185 ? -23.930 -3.954 10.085 1.00 92.62 185 TYR A N 1
ATOM 1408 C CA . TYR A 1 185 ? -24.784 -2.791 10.317 1.00 92.62 185 TYR A CA 1
ATOM 1409 C C . TYR A 1 185 ? -25.406 -2.894 11.704 1.00 92.62 185 TYR A C 1
ATOM 1411 O O . TYR A 1 185 ? -25.894 -3.953 12.088 1.00 92.62 185 TYR A O 1
ATOM 1419 N N . MET A 1 186 ? -25.377 -1.806 12.465 1.00 93.12 186 MET A N 1
ATOM 1420 C CA . MET A 1 186 ? -25.749 -1.763 13.877 1.00 93.12 186 MET A CA 1
ATOM 1421 C C . MET A 1 186 ? -26.721 -0.617 14.113 1.00 93.12 186 MET A C 1
ATOM 1423 O O . MET A 1 186 ? -26.438 0.525 13.755 1.00 93.12 186 MET A O 1
ATOM 1427 N N . LEU A 1 187 ? -27.852 -0.920 14.737 1.00 91.62 187 LEU A N 1
ATOM 1428 C CA . LEU A 1 187 ? -28.819 0.072 15.185 1.00 91.62 187 LEU A CA 1
ATOM 1429 C C . LEU A 1 187 ? -28.492 0.445 16.630 1.00 91.62 187 LEU A C 1
ATOM 1431 O O . LEU A 1 187 ? -28.557 -0.414 17.514 1.00 91.62 187 LEU A O 1
ATOM 1435 N N . CYS A 1 188 ? -28.132 1.703 16.862 1.00 92.19 188 CYS A N 1
ATOM 1436 C CA . CYS A 1 188 ? -27.733 2.195 18.175 1.00 92.19 188 CYS A CA 1
ATOM 1437 C C . CYS A 1 188 ? -28.754 3.186 18.738 1.00 92.19 188 CYS A C 1
ATOM 1439 O O . CYS A 1 188 ? -29.272 4.020 18.000 1.00 92.19 188 CYS A O 1
ATOM 1441 N N . GLU A 1 189 ? -28.982 3.153 20.049 1.00 91.38 189 GLU A N 1
ATOM 1442 C CA . GLU A 1 189 ? -29.676 4.237 20.750 1.00 91.38 189 GLU A CA 1
ATOM 1443 C C . GLU A 1 189 ? -28.737 5.434 20.889 1.00 91.38 189 GLU A C 1
ATOM 1445 O O . GLU A 1 189 ? -27.656 5.361 21.484 1.00 91.38 189 GLU A O 1
ATOM 1450 N N . GLY A 1 190 ? -29.158 6.552 20.312 1.00 82.19 190 GLY A N 1
ATOM 1451 C CA . GLY A 1 190 ? -28.565 7.853 20.517 1.00 82.19 190 GLY A CA 1
ATOM 1452 C C . GLY A 1 190 ? -28.917 8.353 21.908 1.00 82.19 190 GLY A C 1
ATOM 1453 O O . GLY A 1 190 ? -30.082 8.586 22.233 1.00 82.19 190 GLY A O 1
ATOM 1454 N N . VAL A 1 191 ? -27.895 8.583 22.727 1.00 68.94 191 VAL A N 1
ATOM 1455 C CA . VAL A 1 191 ? -28.056 9.442 23.896 1.00 68.94 191 VAL A CA 1
ATOM 1456 C C . VAL A 1 191 ? -28.154 10.860 23.353 1.00 68.94 191 VAL A C 1
ATOM 1458 O O . VAL A 1 191 ? -27.142 11.464 22.998 1.00 68.94 191 VAL A O 1
ATOM 1461 N N . THR A 1 192 ? -29.367 11.401 23.248 1.00 59.84 192 THR A N 1
ATOM 1462 C CA . THR A 1 192 ? -29.537 12.842 23.067 1.00 59.84 192 THR A CA 1
ATOM 1463 C C . THR A 1 192 ? -28.994 13.499 24.328 1.00 59.84 192 THR A C 1
ATOM 1465 O O . THR A 1 192 ? -29.702 13.620 25.331 1.00 59.84 192 THR A O 1
ATOM 1468 N N . SER A 1 193 ? -27.716 13.876 24.328 1.00 54.94 193 SER A N 1
ATOM 1469 C CA . SER A 1 193 ? -27.188 14.741 25.370 1.00 54.94 193 SER A CA 1
ATOM 1470 C C . SER A 1 193 ? -27.957 16.055 25.253 1.00 54.94 193 SER A C 1
ATOM 1472 O O . SER A 1 193 ? -27.671 16.856 24.359 1.00 54.94 193 SER A O 1
ATOM 1474 N N . LYS A 1 194 ? -28.978 16.258 26.101 1.00 50.88 194 LYS A N 1
ATOM 1475 C CA . LYS A 1 194 ? -29.592 17.578 26.294 1.00 50.88 194 LYS A CA 1
ATOM 1476 C C . LYS A 1 194 ? -28.430 18.547 26.495 1.00 50.88 194 LYS A C 1
ATOM 1478 O O . LYS A 1 194 ? -27.573 18.267 27.328 1.00 50.88 194 LYS A O 1
ATOM 1483 N N . SER A 1 195 ? -28.366 19.569 25.639 1.00 44.06 195 SER A N 1
ATOM 1484 C CA . SER A 1 195 ? -27.224 20.460 25.409 1.00 44.06 195 SER A CA 1
ATOM 1485 C C . SER A 1 195 ? -26.204 20.468 26.546 1.00 44.06 195 SER A C 1
ATOM 1487 O O . SER A 1 195 ? -26.513 20.921 27.650 1.00 44.06 195 SER A O 1
ATOM 1489 N N . SER A 1 196 ? -24.971 20.045 26.268 1.00 38.19 196 SER A N 1
ATOM 1490 C CA . SER A 1 196 ? -23.851 20.455 27.101 1.00 38.19 196 SER A CA 1
ATOM 1491 C C . SER A 1 196 ? -23.725 21.976 26.972 1.00 38.19 196 SER A C 1
ATOM 1493 O O . SER A 1 196 ? -23.052 22.484 26.072 1.00 38.19 196 SER A O 1
ATOM 1495 N N . THR A 1 197 ? -24.389 22.728 27.849 1.00 36.94 197 THR A N 1
ATOM 1496 C CA . THR A 1 197 ? -23.888 24.041 28.241 1.00 36.94 197 THR A CA 1
ATOM 1497 C C . THR A 1 197 ? -22.429 23.816 28.596 1.00 36.94 197 THR A C 1
ATOM 1499 O O . THR A 1 197 ? -22.106 22.962 29.420 1.00 36.94 197 THR A O 1
ATOM 1502 N N . SER A 1 198 ? -21.541 24.493 27.876 1.00 37.41 198 SER A N 1
ATOM 1503 C CA . SER A 1 198 ? -20.101 24.371 28.026 1.00 37.41 198 SER A CA 1
ATOM 1504 C C . SER A 1 198 ? -19.706 24.681 29.472 1.00 37.41 198 SER A C 1
ATOM 1506 O O . SER A 1 198 ? -19.473 25.837 29.830 1.00 37.41 198 SER A O 1
ATOM 1508 N N . LEU A 1 199 ? -19.626 23.653 30.314 1.00 31.81 199 LEU A N 1
ATOM 1509 C CA . LEU A 1 199 ? -18.896 23.707 31.566 1.00 31.81 199 LEU A CA 1
ATOM 1510 C C . LEU A 1 199 ? -17.429 23.860 31.174 1.00 31.81 199 LEU A C 1
ATOM 1512 O O . LEU A 1 199 ? -16.738 22.892 30.855 1.00 31.81 199 LEU A O 1
ATOM 1516 N N . LYS A 1 200 ? -16.972 25.117 31.138 1.00 32.53 200 LYS A N 1
ATOM 1517 C CA . LYS A 1 200 ? -15.553 25.444 31.231 1.00 32.53 200 LYS A CA 1
ATOM 1518 C C . LYS A 1 200 ? -15.012 24.645 32.417 1.00 32.53 200 LYS A C 1
ATOM 1520 O O . LYS A 1 200 ? -15.421 24.889 33.548 1.00 32.53 200 LYS A O 1
ATOM 1525 N N . ARG A 1 201 ? -14.129 23.679 32.154 1.00 31.08 201 ARG A N 1
ATOM 1526 C CA . ARG A 1 201 ? -13.295 23.062 33.190 1.00 31.08 201 ARG A CA 1
ATOM 1527 C C . ARG A 1 201 ? -12.538 24.197 33.880 1.00 31.08 201 ARG A C 1
ATOM 1529 O O . ARG A 1 201 ? -11.626 24.765 33.285 1.00 31.08 201 ARG A O 1
ATOM 1536 N N . ALA A 1 202 ? -12.957 24.554 35.090 1.00 31.42 202 ALA A N 1
ATOM 1537 C CA . ALA A 1 202 ? -12.114 25.305 36.001 1.00 31.42 202 ALA A CA 1
ATOM 1538 C C . ALA A 1 202 ? -10.904 24.423 36.344 1.00 31.42 202 ALA A C 1
ATOM 1540 O O . ALA A 1 202 ? -11.047 23.211 36.528 1.00 31.42 202 ALA A O 1
ATOM 1541 N N . ALA A 1 203 ? -9.717 25.024 36.334 1.00 33.75 203 ALA A N 1
ATOM 1542 C CA . ALA A 1 203 ? -8.486 24.377 36.759 1.00 33.75 203 ALA A CA 1
ATOM 1543 C C . ALA A 1 203 ? -8.599 23.938 38.233 1.00 33.75 203 ALA A C 1
ATOM 1545 O O . ALA A 1 203 ? -9.321 24.581 38.997 1.00 33.75 203 ALA A O 1
ATOM 1546 N N . PRO A 1 204 ? -7.916 22.857 38.646 1.00 36.97 204 PRO A N 1
ATOM 1547 C CA . PRO A 1 204 ? -7.834 22.501 40.051 1.00 36.97 204 PRO A CA 1
ATOM 1548 C C . PRO A 1 204 ? -6.846 23.453 40.731 1.00 36.97 204 PRO A C 1
ATOM 1550 O O . PRO A 1 204 ? -5.635 23.286 40.595 1.00 36.97 204 PRO A O 1
ATOM 1553 N N . ASP A 1 205 ? -7.369 24.449 41.442 1.00 34.78 205 ASP A N 1
ATOM 1554 C CA . ASP A 1 205 ? -6.591 25.169 42.444 1.00 34.78 205 ASP A CA 1
ATOM 1555 C C . ASP A 1 205 ? -6.510 24.330 43.724 1.00 34.78 205 ASP A C 1
ATOM 1557 O O . ASP A 1 205 ? -7.454 23.659 44.148 1.00 34.78 205 ASP A O 1
ATOM 1561 N N . SER A 1 206 ? -5.307 24.343 44.277 1.00 40.19 206 SER A N 1
ATOM 1562 C CA . SER A 1 206 ? -4.807 23.579 45.408 1.00 40.19 206 SER A CA 1
ATOM 1563 C C . SER A 1 206 ? -5.505 23.870 46.741 1.00 40.19 206 SER A C 1
ATOM 1565 O O . SER A 1 206 ? -5.802 25.013 47.069 1.00 40.19 206 SER A O 1
ATOM 1567 N N . GLU A 1 207 ? -5.656 22.787 47.504 1.00 45.22 207 GLU A N 1
ATOM 1568 C CA . GLU A 1 207 ? -5.737 22.628 48.963 1.00 45.22 207 GLU A CA 1
ATOM 1569 C C . GLU A 1 207 ? -5.592 23.876 49.859 1.00 45.22 207 GLU A C 1
ATOM 1571 O O . GLU A 1 207 ? -4.547 24.521 49.864 1.00 45.22 207 GLU A O 1
ATOM 1576 N N . GLN A 1 208 ? -6.576 24.087 50.747 1.00 42.72 208 GLN A N 1
ATOM 1577 C CA . GLN A 1 208 ? -6.405 24.102 52.215 1.00 42.72 208 GLN A CA 1
ATOM 1578 C C . GLN A 1 208 ? -7.744 24.371 52.936 1.00 42.72 208 GLN A C 1
ATOM 1580 O O . GLN A 1 208 ? -8.430 25.338 52.623 1.00 42.72 208 GLN A O 1
ATOM 1585 N N . GLY A 1 209 ? -8.065 23.556 53.954 1.00 31.48 209 GLY A N 1
ATOM 1586 C CA . GLY A 1 209 ? -8.958 23.944 55.060 1.00 31.48 209 GLY A CA 1
ATOM 1587 C C . GLY A 1 209 ? -10.195 23.067 55.315 1.00 31.48 209 GLY A C 1
ATOM 1588 O O . GLY A 1 209 ? -11.234 23.246 54.694 1.00 31.48 209 GLY A O 1
ATOM 1589 N N . THR A 1 210 ? -10.111 22.182 56.314 1.00 38.97 210 THR A N 1
ATOM 1590 C CA . THR A 1 210 ? -11.221 21.843 57.244 1.00 38.97 210 THR A CA 1
ATOM 1591 C C . THR A 1 210 ? -11.584 23.086 58.090 1.00 38.97 210 THR A C 1
ATOM 1593 O O . THR A 1 210 ? -10.672 23.907 58.241 1.00 38.97 210 THR A O 1
ATOM 1596 N N . PRO A 1 211 ? -12.782 23.255 58.720 1.00 47.56 211 PRO A N 1
ATOM 1597 C CA . PRO A 1 211 ? -13.540 22.208 59.434 1.00 47.56 211 PRO A CA 1
ATOM 1598 C C . PRO A 1 211 ? -15.095 22.346 59.505 1.00 47.56 211 PRO A C 1
ATOM 1600 O O . PRO A 1 211 ? -15.691 23.302 59.026 1.00 47.56 211 PRO A O 1
ATOM 1603 N N . ASP A 1 212 ? -15.683 21.370 60.209 1.00 32.56 212 ASP A N 1
ATOM 1604 C CA . ASP A 1 212 ? -16.882 21.415 61.068 1.00 32.56 212 ASP A CA 1
ATOM 1605 C C . ASP A 1 212 ? -18.327 21.246 60.556 1.00 32.56 212 ASP A C 1
ATOM 1607 O O . ASP A 1 212 ? -18.785 21.789 59.555 1.00 32.56 212 ASP A O 1
ATOM 1611 N N . LEU A 1 213 ? -19.028 20.445 61.374 1.00 38.28 213 LEU A N 1
ATOM 1612 C CA . LEU A 1 213 ? -20.453 20.131 61.425 1.00 38.28 213 LEU A CA 1
ATOM 1613 C C . LEU A 1 213 ? -21.335 21.378 61.611 1.00 38.28 213 LEU A C 1
ATOM 1615 O O . LEU A 1 213 ? -20.978 22.251 62.398 1.00 38.28 213 LEU A O 1
ATOM 1619 N N . LEU A 1 214 ? -22.557 21.358 61.054 1.00 32.84 214 LEU A N 1
ATOM 1620 C CA . LEU A 1 214 ? -23.815 21.505 61.816 1.00 32.84 214 LEU A CA 1
ATOM 1621 C C . LEU A 1 214 ? -25.073 21.400 60.934 1.00 32.84 214 LEU A C 1
ATOM 1623 O O . LEU A 1 214 ? -25.065 21.663 59.734 1.00 32.84 214 LEU A O 1
ATOM 1627 N N . ASP A 1 215 ? -26.142 20.988 61.609 1.00 38.34 215 ASP A N 1
ATOM 1628 C CA . ASP A 1 215 ? -27.512 20.727 61.179 1.00 38.34 215 ASP A CA 1
ATOM 1629 C C . ASP A 1 215 ? -28.176 21.804 60.312 1.00 38.34 215 ASP A C 1
ATOM 1631 O O . ASP A 1 215 ? -28.194 22.975 60.682 1.00 38.34 215 ASP A O 1
ATOM 1635 N N . HIS A 1 216 ? -28.921 21.377 59.285 1.00 37.97 216 HIS A N 1
ATOM 1636 C CA . HIS A 1 216 ? -30.162 22.054 58.895 1.00 37.97 216 HIS A CA 1
ATOM 1637 C C . HIS A 1 216 ? -31.193 21.087 58.296 1.00 37.97 216 HIS A C 1
ATOM 1639 O O . HIS A 1 216 ? -31.107 20.641 57.153 1.00 37.97 216 HIS A O 1
ATOM 1645 N N . VAL A 1 217 ? -32.216 20.806 59.107 1.00 42.91 217 VAL A N 1
ATOM 1646 C CA . VAL A 1 217 ? -33.506 20.244 58.706 1.00 42.91 217 VAL A CA 1
ATOM 1647 C C . VAL A 1 217 ? -34.289 21.345 57.986 1.00 42.91 217 VAL A C 1
ATOM 1649 O O . VAL A 1 217 ? -34.765 22.288 58.613 1.00 42.91 217 VAL A O 1
ATOM 1652 N N . GLY A 1 218 ? -34.406 21.231 56.663 1.00 34.53 218 GLY A N 1
ATOM 1653 C CA . GLY A 1 218 ? -35.193 22.123 55.812 1.00 34.53 218 GLY A CA 1
ATOM 1654 C C . GLY A 1 218 ? -36.290 21.356 55.081 1.00 34.53 218 GLY A C 1
ATOM 1655 O O . GLY A 1 218 ? -36.042 20.719 54.065 1.00 34.53 218 GLY A O 1
ATOM 1656 N N . SER A 1 219 ? -37.508 21.427 55.616 1.00 44.47 219 SER A N 1
ATOM 1657 C CA . SER A 1 219 ? -38.752 20.980 54.985 1.00 44.47 219 SER A CA 1
ATOM 1658 C C . SER A 1 219 ? -39.074 21.863 53.771 1.00 44.47 219 SER A C 1
ATOM 1660 O O . SER A 1 219 ? -39.469 23.016 53.943 1.00 44.47 219 SER A O 1
ATOM 1662 N N . GLY A 1 220 ? -38.940 21.321 52.557 1.00 33.97 220 GLY A N 1
ATOM 1663 C CA . GLY A 1 220 ? -39.280 21.989 51.298 1.00 33.97 220 GLY A CA 1
ATOM 1664 C C . GLY A 1 220 ? -40.150 21.105 50.405 1.00 33.97 220 GLY A C 1
ATOM 1665 O O . GLY A 1 220 ? -39.705 20.076 49.912 1.00 33.97 220 GLY A O 1
ATOM 1666 N N . ASN A 1 221 ? -41.405 21.515 50.225 1.00 44.59 221 ASN A N 1
ATOM 1667 C CA . ASN A 1 221 ? -42.378 20.959 49.285 1.00 44.59 221 ASN A CA 1
ATOM 1668 C C . ASN A 1 221 ? -41.917 21.206 47.836 1.00 44.59 221 ASN A C 1
ATOM 1670 O O . ASN A 1 221 ? -42.183 22.279 47.293 1.00 44.59 221 ASN A O 1
ATOM 1674 N N . ASP A 1 222 ? -41.300 20.214 47.193 1.00 35.88 222 ASP A N 1
ATOM 1675 C CA . ASP A 1 222 ? -41.034 20.260 45.754 1.00 35.88 222 ASP A CA 1
ATOM 1676 C C . ASP A 1 222 ? -42.088 19.476 44.967 1.00 35.88 222 ASP A C 1
ATOM 1678 O O . ASP A 1 222 ? -42.264 18.261 45.083 1.00 35.88 222 ASP A O 1
ATOM 1682 N N . LYS A 1 223 ? -42.818 20.232 44.145 1.00 41.09 223 LYS A N 1
ATOM 1683 C CA . LYS A 1 223 ? -43.756 19.740 43.139 1.00 41.09 223 LYS A CA 1
ATOM 1684 C C . LYS A 1 223 ? -43.017 18.816 42.167 1.00 41.09 223 LYS A C 1
ATOM 1686 O O . LYS A 1 223 ? -42.206 19.280 41.369 1.00 41.09 223 LYS A O 1
ATOM 1691 N N . TYR A 1 224 ? -43.378 17.535 42.178 1.00 35.22 224 TYR A N 1
ATOM 1692 C CA . TYR A 1 224 ? -43.104 16.593 41.093 1.00 35.22 224 TYR A CA 1
ATOM 1693 C C . TYR A 1 224 ? -43.654 17.167 39.776 1.00 35.22 224 TYR A C 1
ATOM 1695 O O . TYR A 1 224 ? -44.854 17.113 39.506 1.00 35.22 224 TYR A O 1
ATOM 1703 N N . THR A 1 225 ? -42.780 17.753 38.957 1.00 42.28 225 THR A N 1
ATOM 1704 C CA . THR A 1 225 ? -43.083 18.055 37.557 1.00 42.28 225 THR A CA 1
ATOM 1705 C C . THR A 1 225 ? -42.929 16.760 36.769 1.00 42.28 225 THR A C 1
ATOM 1707 O O . THR A 1 225 ? -41.872 16.134 36.755 1.00 42.28 225 THR A O 1
ATOM 1710 N N . ALA A 1 226 ? -44.034 16.311 36.181 1.00 41.72 226 ALA A N 1
ATOM 1711 C CA . ALA A 1 226 ? -44.117 15.064 35.443 1.00 41.72 226 ALA A CA 1
ATOM 1712 C C . ALA A 1 226 ? -43.170 15.057 34.227 1.00 41.72 226 ALA A C 1
ATOM 1714 O O . ALA A 1 226 ? -43.229 15.937 33.372 1.00 41.72 226 ALA A O 1
ATOM 1715 N N . ASN A 1 227 ? -42.320 14.028 34.190 1.00 45.03 227 ASN A N 1
ATOM 1716 C CA . ASN A 1 227 ? -41.820 13.295 33.026 1.00 45.03 227 ASN A CA 1
ATOM 1717 C C . ASN A 1 227 ? -41.677 14.080 31.712 1.00 45.03 227 ASN A C 1
ATOM 1719 O O . ASN A 1 227 ? -42.539 14.013 30.839 1.00 45.03 227 ASN A O 1
ATOM 1723 N N . SER A 1 228 ? -40.514 14.707 31.497 1.00 55.16 228 SER A N 1
ATOM 1724 C CA . SER A 1 228 ? -40.064 14.973 30.128 1.00 55.16 228 SER A CA 1
ATOM 1725 C C . SER A 1 228 ? -39.699 13.632 29.482 1.00 55.16 228 SER A C 1
ATOM 1727 O O . SER A 1 228 ? -38.662 13.059 29.829 1.00 55.16 228 SER A O 1
ATOM 1729 N N . SER A 1 229 ? -40.537 13.121 28.582 1.00 59.47 229 SER A N 1
ATOM 1730 C CA . SER A 1 229 ? -40.235 11.952 27.755 1.00 59.47 229 SER A CA 1
ATOM 1731 C C . SER A 1 229 ? -38.977 12.241 26.927 1.00 59.47 229 SER A C 1
ATOM 1733 O O . SER A 1 229 ? -38.975 13.050 26.003 1.00 59.47 229 SER A O 1
ATOM 1735 N N . SER A 1 230 ? -37.846 11.643 27.308 1.00 65.06 230 SER A N 1
ATOM 1736 C CA . SER A 1 230 ? -36.630 11.714 26.500 1.00 65.06 230 SER A CA 1
ATOM 1737 C C . SER A 1 230 ? -36.849 10.861 25.255 1.00 65.06 230 SER A C 1
ATOM 1739 O O . SER A 1 230 ? -36.838 9.634 25.354 1.00 65.06 230 SER A O 1
ATOM 1741 N N . SER A 1 231 ? -37.071 11.483 24.097 1.00 68.25 231 SER A N 1
ATOM 1742 C CA . SER A 1 231 ? -37.125 10.745 22.836 1.00 68.25 231 SER A CA 1
ATOM 1743 C C . SER A 1 231 ? -35.739 10.166 22.541 1.00 68.25 231 SER A C 1
ATOM 1745 O O . SER A 1 231 ? -34.799 10.904 22.237 1.00 68.25 231 SER A O 1
ATOM 1747 N N . THR A 1 232 ? -35.591 8.851 22.648 1.00 74.88 232 THR A N 1
ATOM 1748 C CA . THR A 1 232 ? -34.396 8.140 22.194 1.00 74.88 232 THR A CA 1
ATOM 1749 C C . THR A 1 232 ? -34.369 8.149 20.668 1.00 74.88 232 THR A C 1
ATOM 1751 O O . THR A 1 232 ? -35.192 7.511 20.018 1.00 74.88 232 THR A O 1
ATOM 1754 N N . SER A 1 233 ? -33.433 8.898 20.082 1.00 85.44 233 SER A N 1
ATOM 1755 C CA . SER A 1 233 ? -33.166 8.829 18.639 1.00 85.44 233 SER A CA 1
ATOM 1756 C C . SER A 1 233 ? -32.373 7.559 18.339 1.00 85.44 233 SER A C 1
ATOM 1758 O O . SER A 1 233 ? -31.546 7.146 19.150 1.00 85.44 233 SER A O 1
ATOM 1760 N N . LEU A 1 234 ? -32.612 6.924 17.194 1.00 84.62 234 LEU A N 1
ATOM 1761 C CA . LEU A 1 234 ? -31.848 5.758 16.758 1.00 84.62 234 LEU A CA 1
ATOM 1762 C C . LEU A 1 234 ? -30.911 6.141 15.624 1.00 84.62 234 LEU A C 1
ATOM 1764 O O . LEU A 1 234 ? -31.321 6.754 14.643 1.00 84.62 234 LEU A O 1
ATOM 1768 N N . THR A 1 235 ? -29.655 5.722 15.725 1.00 88.56 235 THR A N 1
ATOM 1769 C CA . THR A 1 235 ? -28.651 5.968 14.692 1.00 88.56 235 THR A CA 1
ATOM 1770 C C . THR A 1 235 ? -28.158 4.653 14.107 1.00 88.56 235 THR A C 1
ATOM 1772 O O . THR A 1 235 ? -27.818 3.715 14.830 1.00 88.56 235 THR A O 1
ATOM 1775 N N . LEU A 1 236 ? -28.099 4.577 12.776 1.00 87.44 236 LEU A N 1
ATOM 1776 C CA . LEU A 1 236 ? -27.476 3.446 12.096 1.00 87.44 236 LEU A CA 1
ATOM 1777 C C . LEU A 1 236 ? -25.966 3.670 11.994 1.00 87.44 236 LEU A C 1
ATOM 1779 O O . LEU A 1 236 ? -25.513 4.682 11.460 1.00 87.44 236 LEU A O 1
ATOM 1783 N N . HIS A 1 237 ? -25.203 2.684 12.443 1.00 91.06 237 HIS A N 1
ATOM 1784 C CA . HIS A 1 237 ? -23.757 2.609 12.300 1.00 91.06 237 HIS A CA 1
ATOM 1785 C C . HIS A 1 237 ? -23.361 1.398 11.459 1.00 91.06 237 HIS A C 1
ATOM 1787 O O . HIS A 1 237 ? -24.089 0.409 11.397 1.00 91.06 237 HIS A O 1
ATOM 1793 N N . SER A 1 238 ? -22.186 1.453 10.845 1.00 93.31 238 SER A N 1
ATOM 1794 C CA . SER A 1 238 ? -21.553 0.289 10.234 1.00 93.31 238 SER A CA 1
ATOM 1795 C C . SER A 1 238 ? -20.141 0.091 10.770 1.00 93.31 238 SER A C 1
ATOM 1797 O O . SER A 1 238 ? -19.474 1.033 11.199 1.00 93.31 238 SER A O 1
ATOM 1799 N N . ALA A 1 239 ? -19.709 -1.165 10.776 1.00 95.06 239 ALA A N 1
ATOM 1800 C CA . ALA A 1 239 ? -18.349 -1.578 11.081 1.00 95.06 239 ALA A CA 1
ATOM 1801 C C . ALA A 1 239 ? -17.916 -2.669 10.102 1.00 95.06 239 ALA A C 1
ATOM 1803 O O . ALA A 1 239 ? -18.742 -3.398 9.546 1.00 95.06 239 ALA A O 1
ATOM 1804 N N . PHE A 1 240 ? -16.613 -2.794 9.905 1.00 95.31 240 PHE A N 1
ATOM 1805 C CA . PHE A 1 240 ? -16.010 -3.856 9.122 1.00 95.31 240 PHE A CA 1
ATOM 1806 C C . PHE A 1 240 ? -15.415 -4.902 10.061 1.00 95.31 240 PHE A C 1
ATOM 1808 O O . PHE A 1 240 ? -14.564 -4.589 10.892 1.00 95.31 240 PHE A O 1
ATOM 1815 N N . LEU A 1 241 ? -15.878 -6.143 9.942 1.00 96.38 241 LEU A N 1
ATOM 1816 C CA . LEU A 1 241 ? -15.341 -7.279 10.674 1.00 96.38 241 LEU A CA 1
ATOM 1817 C C . LEU A 1 241 ? -14.400 -8.066 9.763 1.00 96.38 241 LEU A C 1
ATOM 1819 O O . LEU A 1 241 ? -14.794 -8.455 8.664 1.00 96.38 241 LEU A O 1
ATOM 1823 N N . LYS A 1 242 ? -13.197 -8.361 10.252 1.00 96.44 242 LYS A N 1
ATOM 1824 C CA . LYS A 1 242 ? -12.236 -9.273 9.628 1.00 96.44 242 LYS A CA 1
ATOM 1825 C C . LYS A 1 242 ? -11.865 -10.375 10.614 1.00 96.44 242 LYS A C 1
ATOM 1827 O O . LYS A 1 242 ? -11.443 -10.102 11.736 1.00 96.44 242 LYS A O 1
ATOM 1832 N N . ARG A 1 243 ? -12.029 -11.622 10.181 1.00 96.06 243 ARG A N 1
ATOM 1833 C CA . ARG A 1 243 ? -11.711 -12.841 10.926 1.00 96.06 243 ARG A CA 1
ATOM 1834 C C . ARG A 1 243 ? -10.805 -13.713 10.061 1.00 96.06 243 ARG A C 1
ATOM 1836 O O . ARG A 1 243 ? -11.155 -14.069 8.941 1.00 96.06 243 ARG A O 1
ATOM 1843 N N . SER A 1 244 ? -9.655 -14.093 10.600 1.00 96.62 244 SER A N 1
ATOM 1844 C CA . SER A 1 244 ? -8.721 -15.008 9.943 1.00 96.62 244 SER A CA 1
ATOM 1845 C C . SER A 1 244 ? -8.370 -16.125 10.907 1.00 96.62 244 SER A C 1
ATOM 1847 O O . SER A 1 244 ? -7.557 -15.918 11.800 1.00 96.62 244 SER A O 1
ATOM 1849 N N . VAL A 1 245 ? -8.965 -17.304 10.743 1.00 96.31 245 VAL A N 1
ATOM 1850 C CA . VAL A 1 245 ? -8.569 -18.514 11.479 1.00 96.31 245 VAL A CA 1
ATOM 1851 C C . VAL A 1 245 ? -7.825 -19.412 10.511 1.00 96.31 245 VAL A C 1
ATOM 1853 O O . VAL A 1 245 ? -8.428 -19.972 9.603 1.00 96.31 245 VAL A O 1
ATOM 1856 N N . MET A 1 246 ? -6.505 -19.529 10.667 1.00 96.44 246 MET A N 1
ATOM 1857 C CA . MET A 1 246 ? -5.656 -20.177 9.660 1.00 96.44 246 MET A CA 1
ATOM 1858 C C . MET A 1 246 ? -6.069 -21.627 9.393 1.00 96.44 246 MET A C 1
ATOM 1860 O O . MET A 1 246 ? -6.041 -22.077 8.251 1.00 96.44 246 MET A O 1
ATOM 1864 N N . ARG A 1 247 ? -6.525 -22.345 10.420 1.00 96.00 247 ARG A N 1
ATOM 1865 C CA . ARG A 1 247 ? -7.046 -23.709 10.295 1.00 96.00 247 ARG A CA 1
ATOM 1866 C C . ARG A 1 247 ? -8.320 -23.790 9.451 1.00 96.00 247 ARG A C 1
ATOM 1868 O O . ARG A 1 247 ? -8.491 -24.781 8.748 1.00 96.00 247 ARG A O 1
ATOM 1875 N N . ASP A 1 248 ? -9.162 -22.760 9.470 1.00 94.44 248 ASP A N 1
ATOM 1876 C CA . ASP A 1 248 ? -10.428 -22.716 8.724 1.00 94.44 248 ASP A CA 1
ATOM 1877 C C . ASP A 1 248 ? -10.201 -22.362 7.237 1.00 94.44 248 ASP A C 1
ATOM 1879 O O . ASP A 1 248 ? -11.037 -22.658 6.386 1.00 94.44 248 ASP A O 1
ATOM 1883 N N . LEU A 1 249 ? -9.052 -21.763 6.902 1.00 94.81 249 LEU A N 1
ATOM 1884 C CA . LEU A 1 249 ? -8.755 -21.240 5.569 1.00 94.81 249 LEU A CA 1
ATOM 1885 C C . LEU A 1 249 ? -8.057 -22.288 4.688 1.00 94.81 249 LEU A C 1
ATOM 1887 O O . LEU A 1 249 ? -6.893 -22.639 4.902 1.00 94.81 249 LEU A O 1
ATOM 1891 N N . GLU A 1 250 ? -8.726 -22.734 3.621 1.00 94.12 250 GLU A N 1
ATOM 1892 C CA . GLU A 1 250 ? -8.197 -23.750 2.692 1.00 94.12 250 GLU A CA 1
ATOM 1893 C C . GLU A 1 250 ? -6.803 -23.386 2.149 1.00 94.12 250 GLU A C 1
ATOM 1895 O O . GLU A 1 250 ? -5.885 -24.211 2.124 1.00 94.12 250 GLU A O 1
ATOM 1900 N N . HIS A 1 251 ? -6.592 -22.125 1.768 1.00 94.38 251 HIS A N 1
ATOM 1901 C CA . HIS A 1 251 ? -5.298 -21.675 1.254 1.00 94.38 251 HIS A CA 1
ATOM 1902 C C . HIS A 1 251 ? -4.187 -21.683 2.301 1.00 94.38 251 HIS A C 1
ATOM 1904 O O . HIS A 1 251 ? -3.037 -21.951 1.941 1.00 94.38 251 HIS A O 1
ATOM 1910 N N . ALA A 1 252 ? -4.497 -21.421 3.571 1.00 95.62 252 ALA A N 1
ATOM 1911 C CA . ALA A 1 252 ? -3.521 -21.550 4.645 1.00 95.62 252 ALA A CA 1
ATOM 1912 C C . ALA A 1 252 ? -3.117 -23.022 4.818 1.00 95.62 252 ALA A C 1
ATOM 1914 O O . ALA A 1 252 ? -1.926 -23.318 4.896 1.00 95.62 252 ALA A O 1
ATOM 1915 N N . GLN A 1 253 ? -4.067 -23.962 4.733 1.00 95.94 253 GLN A N 1
ATOM 1916 C CA . GLN A 1 253 ? -3.776 -25.403 4.751 1.00 95.94 253 GLN A CA 1
ATOM 1917 C C . GLN A 1 253 ? -2.957 -25.868 3.533 1.00 95.94 253 GLN A C 1
ATOM 1919 O O . GLN A 1 253 ? -2.098 -26.747 3.643 1.00 95.94 253 GLN A O 1
ATOM 1924 N N . ILE A 1 254 ? -3.207 -25.307 2.344 1.00 95.44 254 ILE A N 1
ATOM 1925 C CA . ILE A 1 254 ? -2.398 -25.577 1.143 1.00 95.44 254 ILE A CA 1
ATOM 1926 C C . ILE A 1 254 ? -0.971 -25.049 1.338 1.00 95.44 254 ILE A C 1
ATOM 1928 O O . ILE A 1 254 ? -0.009 -25.760 1.043 1.00 95.44 254 ILE A O 1
ATOM 1932 N N . LYS A 1 255 ? -0.811 -23.829 1.866 1.00 95.19 255 LYS A N 1
ATOM 1933 C CA . LYS A 1 255 ? 0.511 -23.251 2.156 1.00 95.19 255 LYS A CA 1
ATOM 1934 C C . LYS A 1 255 ? 1.243 -24.027 3.243 1.00 95.19 255 LYS A C 1
ATOM 1936 O O . LYS A 1 255 ? 2.417 -24.301 3.057 1.00 95.19 255 LYS A O 1
ATOM 1941 N N . ALA A 1 256 ? 0.567 -24.470 4.301 1.00 94.94 256 ALA A N 1
ATOM 1942 C CA . ALA A 1 256 ? 1.176 -25.310 5.334 1.00 94.94 256 ALA A CA 1
ATOM 1943 C C . ALA A 1 256 ? 1.875 -26.544 4.739 1.00 94.94 256 ALA A C 1
ATOM 1945 O O . ALA A 1 256 ? 2.952 -26.932 5.187 1.00 94.94 256 ALA A O 1
ATOM 1946 N N . ARG A 1 257 ? 1.271 -27.139 3.702 1.00 95.25 257 ARG A N 1
ATOM 1947 C CA . ARG A 1 257 ? 1.796 -28.325 3.014 1.00 95.25 257 ARG A CA 1
ATOM 1948 C C . ARG A 1 257 ? 2.888 -27.996 1.999 1.00 95.25 257 ARG A C 1
ATOM 1950 O O . ARG A 1 257 ? 3.902 -28.688 1.950 1.00 95.25 257 ARG A O 1
ATOM 1957 N N . ASN A 1 258 ? 2.666 -26.965 1.186 1.00 94.88 258 ASN A N 1
ATOM 1958 C CA . ASN A 1 258 ? 3.446 -26.746 -0.034 1.00 94.88 258 ASN A CA 1
ATOM 1959 C C . ASN A 1 258 ? 4.430 -25.574 0.056 1.00 94.88 258 ASN A C 1
ATOM 1961 O O . ASN A 1 258 ? 5.375 -25.527 -0.724 1.00 94.88 258 ASN A O 1
ATOM 1965 N N . GLN A 1 259 ? 4.154 -24.587 0.912 1.00 92.75 259 GLN A N 1
ATOM 1966 C CA . GLN A 1 259 ? 4.854 -23.294 1.003 1.00 92.75 259 GLN A CA 1
ATOM 1967 C C . GLN A 1 259 ? 4.827 -22.770 2.459 1.00 92.75 259 GLN A C 1
ATOM 1969 O O . GLN A 1 259 ? 4.258 -21.698 2.718 1.00 92.75 259 GLN A O 1
ATOM 1974 N N . PRO A 1 260 ? 5.339 -23.540 3.441 1.00 92.06 260 PRO A N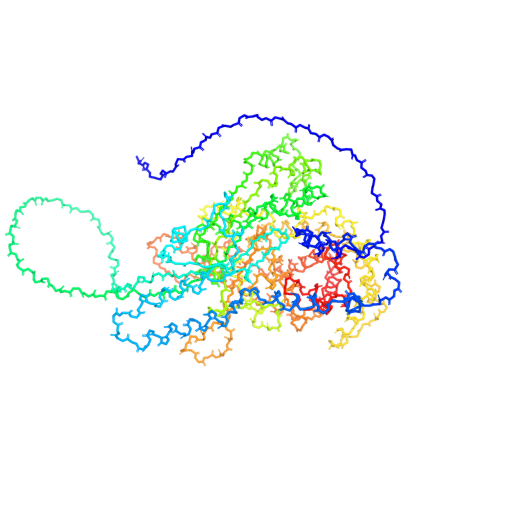 1
ATOM 1975 C CA . PRO A 1 260 ? 5.197 -23.224 4.864 1.00 92.06 260 PRO A CA 1
ATOM 1976 C C . PRO A 1 260 ? 5.851 -21.891 5.257 1.00 92.06 260 PRO A C 1
ATOM 1978 O O . PRO A 1 260 ? 5.363 -21.194 6.144 1.00 92.06 260 PRO 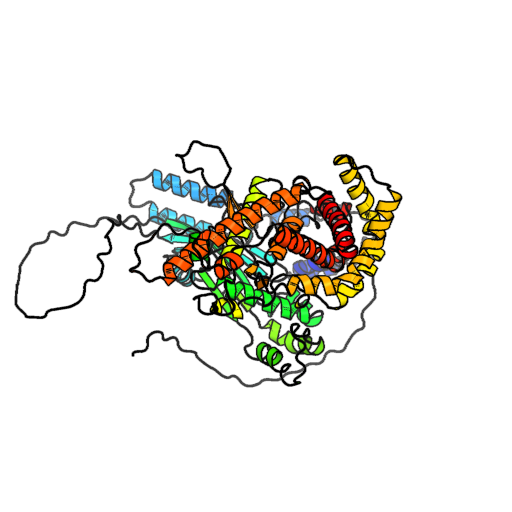A O 1
ATOM 1981 N N . GLU A 1 261 ? 6.903 -21.480 4.551 1.00 89.69 261 GLU A N 1
ATOM 1982 C CA . GLU A 1 261 ? 7.541 -20.171 4.697 1.00 89.69 261 GLU A CA 1
ATOM 1983 C C . GLU A 1 261 ? 6.593 -19.014 4.352 1.00 89.69 261 GLU A C 1
ATOM 1985 O O . GLU A 1 261 ? 6.641 -17.957 4.983 1.00 89.69 261 GLU A O 1
ATOM 1990 N N . LYS A 1 262 ? 5.681 -19.215 3.392 1.00 91.31 262 LYS A N 1
ATOM 1991 C CA . LYS A 1 262 ? 4.664 -18.210 3.063 1.00 91.31 262 LYS A CA 1
ATOM 1992 C C . LYS A 1 262 ? 3.553 -18.183 4.096 1.00 91.31 262 LYS A C 1
ATOM 1994 O O . LYS A 1 262 ? 3.101 -17.093 4.416 1.00 91.31 262 LYS A O 1
ATOM 1999 N N . LEU A 1 263 ? 3.151 -19.338 4.637 1.00 93.62 263 LEU A N 1
ATOM 2000 C CA . LEU A 1 263 ? 2.183 -19.374 5.738 1.00 93.62 263 LEU A CA 1
ATOM 2001 C C . LEU A 1 263 ? 2.714 -18.612 6.954 1.00 93.62 263 LEU A C 1
ATOM 2003 O O . LEU A 1 263 ? 1.995 -17.794 7.516 1.00 93.62 263 LEU A O 1
ATOM 2007 N N . LEU A 1 264 ? 3.977 -18.838 7.323 1.00 92.12 264 LEU A N 1
ATOM 2008 C CA . LEU A 1 264 ? 4.631 -18.095 8.397 1.00 92.12 264 LEU A CA 1
ATOM 2009 C C . LEU A 1 264 ? 4.571 -16.585 8.152 1.00 92.12 264 LEU A C 1
ATOM 2011 O O . LEU A 1 264 ? 4.151 -15.835 9.029 1.00 92.12 264 LEU A O 1
ATOM 2015 N N . ARG A 1 265 ? 4.966 -16.147 6.952 1.00 91.88 265 ARG A N 1
ATOM 2016 C CA . ARG A 1 265 ? 4.932 -14.733 6.572 1.00 91.88 265 ARG A CA 1
ATOM 2017 C C . ARG A 1 265 ? 3.521 -14.151 6.663 1.00 91.88 265 ARG A C 1
ATOM 2019 O O . ARG A 1 265 ? 3.385 -13.021 7.113 1.00 91.88 265 ARG A O 1
ATOM 2026 N N . ASP A 1 266 ? 2.504 -14.899 6.240 1.00 94.25 266 ASP A N 1
ATOM 2027 C CA . ASP A 1 266 ? 1.115 -14.446 6.312 1.00 94.25 266 ASP A CA 1
ATOM 2028 C C . ASP A 1 266 ? 0.643 -14.341 7.776 1.00 94.25 266 ASP A C 1
ATOM 2030 O O . ASP A 1 266 ? 0.046 -13.344 8.157 1.00 94.25 266 ASP A O 1
ATOM 2034 N N . VAL A 1 267 ? 0.952 -15.321 8.635 1.00 94.88 267 VAL A N 1
ATOM 2035 C CA . VAL A 1 267 ? 0.652 -15.252 10.082 1.00 94.88 267 VAL A CA 1
ATOM 2036 C C . VAL A 1 267 ? 1.281 -14.011 10.713 1.00 94.88 267 VAL A C 1
ATOM 2038 O O . VAL A 1 267 ? 0.610 -13.270 11.430 1.00 94.88 267 VAL A O 1
ATOM 2041 N N . GLU A 1 268 ? 2.553 -13.756 10.420 1.00 93.38 268 GLU A N 1
ATOM 2042 C CA . GLU A 1 268 ? 3.234 -12.561 10.909 1.00 93.38 268 GLU A CA 1
ATOM 2043 C C . GLU A 1 268 ? 2.618 -11.264 10.332 1.00 93.38 268 GLU A C 1
ATOM 2045 O O . GLU A 1 268 ? 2.508 -10.277 11.056 1.00 93.38 268 GLU A O 1
ATOM 2050 N N . SER A 1 269 ? 2.154 -11.248 9.074 1.00 95.50 269 SER A N 1
ATOM 2051 C CA . SER A 1 269 ? 1.529 -10.055 8.477 1.00 95.50 269 SER A CA 1
ATOM 2052 C C . SER A 1 269 ? 0.184 -9.713 9.129 1.00 95.50 269 SER A C 1
ATOM 2054 O O . SER A 1 269 ? -0.082 -8.543 9.407 1.00 95.50 269 SER A O 1
ATOM 2056 N N . TYR A 1 270 ? -0.638 -10.715 9.467 1.00 95.88 270 TYR A N 1
ATOM 2057 C CA . TYR A 1 270 ? -1.856 -10.490 10.259 1.00 95.88 270 TYR A CA 1
ATOM 2058 C C . TYR A 1 270 ? -1.540 -10.054 11.689 1.00 95.88 270 TYR A C 1
ATOM 2060 O O . TYR A 1 270 ? -2.224 -9.184 12.228 1.00 95.88 270 TYR A O 1
ATOM 2068 N N . GLN A 1 271 ? -0.481 -10.598 12.298 1.00 95.19 271 GLN A N 1
ATOM 2069 C CA . GLN A 1 271 ? -0.030 -10.142 13.610 1.00 95.19 271 GLN A CA 1
ATOM 2070 C C . GLN A 1 271 ? 0.322 -8.652 13.590 1.00 95.19 271 GLN A C 1
ATOM 2072 O O . GLN A 1 271 ? -0.080 -7.944 14.517 1.00 95.19 271 GLN A O 1
ATOM 2077 N N . VAL A 1 272 ? 1.034 -8.197 12.553 1.00 95.38 272 VAL A N 1
ATOM 2078 C CA . VAL A 1 272 ? 1.395 -6.786 12.362 1.00 95.38 272 VAL A CA 1
ATOM 2079 C C . VAL A 1 272 ? 0.154 -5.917 12.206 1.00 95.38 272 VAL A C 1
ATOM 2081 O O . VAL A 1 272 ? 0.001 -4.944 12.938 1.00 95.38 272 VAL A O 1
ATOM 2084 N N . GLU A 1 273 ? -0.773 -6.285 11.319 1.00 96.81 273 GLU A N 1
ATOM 2085 C CA . GLU A 1 273 ? -1.994 -5.503 11.095 1.00 96.81 273 GLU A CA 1
ATOM 2086 C C . GLU A 1 273 ? -2.845 -5.384 12.370 1.00 96.81 273 GLU A C 1
ATOM 2088 O O . GLU A 1 273 ? -3.246 -4.282 12.746 1.00 96.81 273 GLU A O 1
ATOM 2093 N N . THR A 1 274 ? -3.092 -6.502 13.066 1.00 95.81 274 THR A N 1
ATOM 2094 C CA . THR A 1 274 ? -3.878 -6.517 14.309 1.00 95.81 274 THR A CA 1
ATOM 2095 C C . THR A 1 274 ? -3.196 -5.712 15.417 1.00 95.81 274 THR A C 1
ATOM 2097 O O . THR A 1 274 ? -3.877 -4.987 16.140 1.00 95.81 274 THR A O 1
ATOM 2100 N N . ALA A 1 275 ? -1.867 -5.798 15.553 1.00 94.19 275 ALA A N 1
ATOM 2101 C CA . ALA A 1 275 ? -1.124 -5.036 16.558 1.00 94.19 275 ALA A CA 1
ATOM 2102 C C . ALA A 1 275 ? -1.114 -3.533 16.254 1.00 94.19 275 ALA A C 1
ATOM 2104 O O . ALA A 1 275 ? -1.362 -2.716 17.139 1.00 94.19 275 ALA A O 1
ATOM 2105 N N . PHE A 1 276 ? -0.860 -3.177 14.993 1.00 95.62 276 PHE A N 1
ATOM 2106 C CA . PHE A 1 276 ? -0.838 -1.796 14.534 1.00 95.62 276 PHE A CA 1
ATOM 2107 C C . PHE A 1 276 ? -2.199 -1.127 14.750 1.00 95.62 276 PHE A C 1
ATOM 2109 O O . PHE A 1 276 ? -2.288 -0.109 15.434 1.00 95.62 276 PHE A O 1
ATOM 2116 N N . LEU A 1 277 ? -3.276 -1.737 14.244 1.00 95.44 277 LEU A N 1
ATOM 2117 C CA . LEU A 1 277 ? -4.634 -1.206 14.398 1.00 95.44 277 LEU A CA 1
ATOM 2118 C C . LEU A 1 277 ? -5.094 -1.200 15.860 1.00 95.44 277 LEU A C 1
ATOM 2120 O O . LEU A 1 277 ? -5.796 -0.281 16.268 1.00 95.44 277 LEU A O 1
ATOM 2124 N N . GLY A 1 278 ? -4.668 -2.185 16.655 1.00 94.00 278 GLY A N 1
ATOM 2125 C CA . GLY A 1 278 ? -4.965 -2.270 18.085 1.00 94.00 278 GLY A CA 1
ATOM 2126 C C . GLY A 1 278 ? -4.218 -1.259 18.963 1.00 94.00 278 GLY A C 1
ATOM 2127 O O . GLY A 1 278 ? -4.463 -1.230 20.168 1.00 94.00 278 GLY A O 1
ATOM 2128 N N . THR A 1 279 ? -3.324 -0.434 18.403 1.00 92.81 279 THR A N 1
ATOM 2129 C CA . THR A 1 279 ? -2.582 0.577 19.173 1.00 92.81 279 THR A CA 1
ATOM 2130 C C . THR A 1 279 ? -3.541 1.661 19.693 1.00 92.81 279 THR A C 1
ATOM 2132 O O . THR A 1 279 ? -4.199 2.335 18.889 1.00 92.81 279 THR A O 1
ATOM 2135 N N . PRO A 1 280 ? -3.634 1.880 21.020 1.00 90.31 280 PRO A N 1
ATOM 2136 C CA . PRO A 1 280 ? -4.589 2.823 21.595 1.00 90.31 280 PRO A CA 1
ATOM 2137 C C . PRO A 1 280 ? -4.442 4.246 21.042 1.00 90.31 280 PRO A C 1
ATOM 2139 O O . PRO A 1 280 ? -3.343 4.783 20.938 1.00 90.31 280 PRO A O 1
ATOM 2142 N N . ASN A 1 281 ? -5.571 4.886 20.720 1.00 90.31 281 ASN A N 1
ATOM 2143 C CA . ASN A 1 281 ? -5.663 6.265 20.212 1.00 90.31 281 ASN A CA 1
ATOM 2144 C C . ASN A 1 281 ? -4.925 6.560 18.895 1.00 90.31 281 ASN A C 1
ATOM 2146 O O . ASN A 1 281 ? -4.965 7.702 18.434 1.00 90.31 281 ASN A O 1
ATOM 2150 N N . LEU A 1 282 ? -4.304 5.569 18.249 1.00 92.25 282 LEU A N 1
ATOM 2151 C CA . LEU A 1 282 ? -3.500 5.796 17.050 1.00 92.25 282 LEU A CA 1
ATOM 2152 C C . LEU A 1 282 ? -4.308 6.447 15.921 1.00 92.25 282 LEU A C 1
ATOM 2154 O O . LEU A 1 282 ? -3.871 7.438 15.337 1.00 92.25 282 LEU A O 1
ATOM 2158 N N . ALA A 1 283 ? -5.516 5.935 15.665 1.00 94.25 283 ALA A N 1
ATOM 2159 C CA . ALA A 1 283 ? -6.413 6.477 14.648 1.00 94.25 283 ALA A CA 1
ATOM 2160 C C . ALA A 1 283 ? -6.801 7.940 14.921 1.00 94.25 283 ALA A C 1
ATOM 2162 O O . ALA A 1 283 ? -6.808 8.764 14.006 1.00 94.25 283 ALA A O 1
ATOM 2163 N N . ASN A 1 284 ? -7.073 8.274 16.186 1.00 93.44 284 ASN A N 1
ATOM 2164 C CA . ASN A 1 284 ? -7.427 9.632 16.593 1.00 93.44 284 ASN A CA 1
ATOM 2165 C C . ASN A 1 284 ? -6.244 10.590 16.432 1.00 93.44 284 ASN A C 1
ATOM 2167 O O . ASN A 1 284 ? -6.425 11.660 15.857 1.00 93.44 284 ASN A O 1
ATOM 2171 N N . ASN A 1 285 ? -5.047 10.183 16.860 1.00 92.56 285 ASN A N 1
ATOM 2172 C CA . ASN A 1 285 ? -3.836 11.002 16.772 1.00 92.56 285 ASN A CA 1
ATOM 2173 C C . ASN A 1 285 ? -3.430 11.259 15.312 1.00 92.56 285 ASN A C 1
ATOM 2175 O O . ASN A 1 285 ? -3.102 12.383 14.937 1.00 92.56 285 ASN A O 1
ATOM 2179 N N . LEU A 1 286 ? -3.502 10.238 14.449 1.00 93.38 286 LEU A N 1
ATOM 2180 C CA . LEU A 1 286 ? -3.251 10.408 13.014 1.00 93.38 286 LEU A CA 1
ATOM 2181 C C . LEU A 1 286 ? -4.251 11.373 12.372 1.00 93.38 286 LEU A C 1
ATOM 2183 O O . LEU A 1 286 ? -3.869 12.209 11.547 1.00 93.38 286 LEU A O 1
ATOM 2187 N N . TRP A 1 287 ? -5.522 11.300 12.765 1.00 94.94 287 TRP A N 1
ATOM 2188 C CA . TRP A 1 287 ? -6.534 12.212 12.250 1.00 94.94 287 TRP A CA 1
ATOM 2189 C C . TRP A 1 287 ? -6.348 13.644 12.764 1.00 94.94 287 TRP A C 1
ATOM 2191 O O . TRP A 1 287 ? -6.391 14.580 11.963 1.00 94.94 287 TRP A O 1
ATOM 2201 N N . SER A 1 288 ? -6.126 13.840 14.066 1.00 92.94 288 SER A N 1
ATOM 2202 C CA . SER A 1 288 ? -5.974 15.174 14.659 1.00 92.94 288 SER A CA 1
ATOM 2203 C C . SER A 1 288 ? -4.701 15.873 14.193 1.00 92.94 288 SER A C 1
ATOM 2205 O O . SER A 1 288 ? -4.755 17.045 13.816 1.00 92.94 288 SER A O 1
ATOM 2207 N N . ASP A 1 289 ? -3.582 15.147 14.161 1.00 89.38 289 ASP A N 1
ATOM 2208 C CA . ASP A 1 289 ? -2.254 15.753 14.027 1.00 89.38 289 ASP A CA 1
ATOM 2209 C C . ASP A 1 289 ? -1.757 15.735 12.581 1.00 89.38 289 ASP A C 1
ATOM 2211 O O . ASP A 1 289 ? -1.067 16.656 12.142 1.00 89.38 289 ASP A O 1
ATOM 2215 N N . ALA A 1 290 ? -2.102 14.686 11.831 1.00 93.12 290 ALA A N 1
ATOM 2216 C CA . ALA A 1 290 ? -1.646 14.479 10.459 1.00 93.12 290 ALA A CA 1
ATOM 2217 C C . ALA A 1 290 ? -2.780 14.543 9.430 1.00 93.12 290 ALA A C 1
ATOM 2219 O O . ALA A 1 290 ? -2.502 14.575 8.232 1.00 93.12 290 ALA A O 1
ATOM 2220 N N . ARG A 1 291 ? -4.053 14.594 9.857 1.00 94.94 291 ARG A N 1
ATOM 2221 C CA . ARG A 1 291 ? -5.221 14.561 8.957 1.00 94.94 291 ARG A CA 1
ATOM 2222 C C . ARG A 1 291 ? -5.174 13.369 7.992 1.00 94.94 291 ARG A C 1
ATOM 2224 O O . ARG A 1 291 ? -5.541 13.490 6.823 1.00 94.94 291 ARG A O 1
ATOM 2231 N N . VAL A 1 292 ? -4.713 12.225 8.498 1.00 95.81 292 VAL A N 1
ATOM 2232 C CA . VAL A 1 292 ? -4.726 10.932 7.804 1.00 95.81 292 VAL A CA 1
ATOM 2233 C C . VAL A 1 292 ? -5.736 10.040 8.508 1.00 95.81 292 VAL A C 1
ATOM 2235 O O . VAL A 1 292 ? -5.611 9.793 9.706 1.00 95.81 292 VAL A O 1
ATOM 2238 N N . LYS A 1 293 ? -6.764 9.581 7.789 1.00 97.06 293 LYS A N 1
ATOM 2239 C CA . LYS A 1 293 ? -7.771 8.683 8.357 1.00 97.06 293 LYS A CA 1
ATOM 2240 C C . LYS A 1 293 ? -7.267 7.243 8.278 1.00 97.06 293 LYS A C 1
ATOM 2242 O O . LYS A 1 293 ? -6.917 6.747 7.216 1.00 97.06 293 LYS A O 1
ATOM 2247 N N . ILE A 1 294 ? -7.302 6.543 9.397 1.00 97.12 294 ILE A N 1
ATOM 2248 C CA . ILE A 1 294 ? -7.329 5.079 9.410 1.00 97.12 294 ILE A CA 1
ATOM 2249 C C . ILE A 1 294 ? -8.608 4.651 10.121 1.00 97.12 294 ILE A C 1
ATOM 2251 O O . ILE A 1 294 ? -9.211 5.455 10.843 1.00 97.12 294 ILE A O 1
ATOM 2255 N N . ALA A 1 295 ? -9.054 3.421 9.890 1.00 95.44 295 ALA A N 1
ATOM 2256 C CA . ALA A 1 295 ? -10.219 2.909 10.594 1.00 95.44 295 ALA A CA 1
ATOM 2257 C C . ALA A 1 295 ? -9.931 2.854 12.099 1.00 95.44 295 ALA A C 1
ATOM 2259 O O . ALA A 1 295 ? -8.902 2.317 12.515 1.00 95.44 295 ALA A O 1
ATOM 2260 N N . ASN A 1 296 ? -10.833 3.397 12.920 1.00 95.19 296 ASN A N 1
ATOM 2261 C CA . ASN A 1 296 ? -10.719 3.218 14.357 1.00 95.19 296 ASN A CA 1
ATOM 2262 C C . ASN A 1 296 ? -10.929 1.738 14.702 1.00 95.19 296 ASN A C 1
ATOM 2264 O O . ASN A 1 296 ? -11.915 1.133 14.276 1.00 95.19 296 ASN A O 1
ATOM 2268 N N . CYS A 1 297 ? -10.007 1.150 15.460 1.00 96.38 297 CYS A N 1
ATOM 2269 C CA . CYS A 1 297 ? -10.118 -0.238 15.876 1.00 96.38 297 CYS A CA 1
ATOM 2270 C C . CYS A 1 297 ? -11.009 -0.331 17.114 1.00 96.38 297 CYS A C 1
ATOM 2272 O O . CYS A 1 297 ? -10.612 0.042 18.215 1.00 96.38 297 CYS A O 1
ATOM 2274 N N . LEU A 1 298 ? -12.228 -0.830 16.923 1.00 95.12 298 LEU A N 1
ATOM 2275 C CA . LEU A 1 298 ? -13.219 -1.008 17.984 1.00 95.12 298 LEU A CA 1
ATOM 2276 C C . LEU A 1 298 ? -12.885 -2.220 18.856 1.00 95.12 298 LEU A C 1
ATOM 2278 O O . LEU A 1 298 ? -13.180 -2.241 20.048 1.00 95.12 298 LEU A O 1
ATOM 2282 N N . ASN A 1 299 ? -12.295 -3.249 18.247 1.00 95.38 299 ASN A N 1
ATOM 2283 C CA . ASN A 1 299 ? -11.779 -4.417 18.943 1.00 95.38 299 ASN A CA 1
ATOM 2284 C C . ASN A 1 299 ? -10.739 -5.130 18.069 1.00 95.38 299 ASN A C 1
ATOM 2286 O O . ASN A 1 299 ? -10.934 -5.263 16.861 1.00 95.38 299 ASN A O 1
ATOM 2290 N N . ALA A 1 300 ? -9.666 -5.612 18.682 1.00 95.19 300 ALA A N 1
ATOM 2291 C CA . ALA A 1 300 ? -8.651 -6.442 18.053 1.00 95.19 300 ALA A CA 1
ATOM 2292 C C . ALA A 1 300 ? -8.306 -7.587 19.004 1.00 95.19 300 ALA A C 1
ATOM 2294 O O . ALA A 1 300 ? -8.030 -7.358 20.180 1.00 95.19 300 ALA A O 1
ATOM 2295 N N . ASP A 1 301 ? -8.306 -8.812 18.490 1.00 95.25 301 ASP A N 1
ATOM 2296 C CA . ASP A 1 301 ? -7.925 -10.001 19.246 1.00 95.25 301 ASP A CA 1
ATOM 2297 C C . ASP A 1 301 ? -7.068 -10.915 18.366 1.00 95.25 301 ASP A C 1
ATOM 2299 O O . ASP A 1 301 ? -7.187 -10.931 17.135 1.00 95.25 301 ASP A O 1
ATOM 2303 N N . ARG A 1 302 ? -6.177 -11.673 18.998 1.00 94.75 302 ARG A N 1
ATOM 2304 C CA . ARG A 1 302 ? -5.330 -12.652 18.324 1.00 94.75 302 ARG A CA 1
ATOM 2305 C C . ARG A 1 302 ? -5.017 -13.815 19.248 1.00 94.75 302 ARG A C 1
ATOM 2307 O O . ARG A 1 302 ? -4.730 -13.639 20.426 1.00 94.75 302 ARG A O 1
ATOM 2314 N N . THR A 1 303 ? -4.985 -15.007 18.675 1.00 93.75 303 THR A N 1
ATOM 2315 C CA . THR A 1 303 ? -4.430 -16.196 19.320 1.00 93.75 303 THR A CA 1
ATOM 2316 C C . THR A 1 303 ? -3.223 -16.628 18.510 1.00 93.75 303 THR A C 1
ATOM 2318 O O . THR A 1 303 ? -3.339 -16.914 17.320 1.00 93.75 303 THR A O 1
ATOM 2321 N N . LEU A 1 304 ? -2.059 -16.625 19.154 1.00 89.00 304 LEU A N 1
ATOM 2322 C CA . LEU A 1 304 ? -0.814 -17.132 18.595 1.00 89.00 304 LEU A CA 1
ATOM 2323 C C . LEU A 1 304 ? -0.367 -18.318 19.457 1.00 89.00 304 LEU A C 1
ATOM 2325 O O . LEU A 1 304 ? -0.342 -18.190 20.683 1.00 89.00 304 LEU A O 1
ATOM 2329 N N . PRO A 1 305 ? 0.009 -19.459 18.866 1.00 84.19 305 PRO A N 1
ATOM 2330 C CA . PRO A 1 305 ? 0.604 -20.560 19.614 1.00 84.19 305 PRO A CA 1
ATOM 2331 C C . PRO A 1 305 ? 1.917 -20.087 20.259 1.00 84.19 305 PRO A C 1
ATOM 2333 O O . PRO A 1 305 ? 2.909 -19.797 19.589 1.00 84.19 305 PRO A O 1
ATOM 2336 N N . HIS A 1 306 ? 1.892 -19.931 21.580 1.00 60.78 306 HIS A N 1
ATOM 2337 C CA . HIS A 1 306 ? 2.578 -18.831 22.261 1.00 60.78 306 HIS A CA 1
ATOM 2338 C C . HIS A 1 306 ? 4.102 -18.945 22.472 1.00 60.78 306 HIS A C 1
ATOM 2340 O O . HIS A 1 306 ? 4.654 -18.081 23.147 1.00 60.78 306 HIS A O 1
ATOM 2346 N N . LEU A 1 307 ? 4.823 -19.945 21.944 1.00 52.38 307 LEU A N 1
ATOM 2347 C CA . LEU A 1 307 ? 6.194 -20.214 22.434 1.00 52.38 307 LEU A CA 1
ATOM 2348 C C . LEU A 1 307 ? 7.295 -20.478 21.399 1.00 52.38 307 LEU A C 1
ATOM 2350 O O . LEU A 1 307 ? 8.458 -20.248 21.716 1.00 52.38 307 LEU A O 1
ATOM 2354 N N . GLN A 1 308 ? 7.001 -20.880 20.162 1.00 54.16 308 GLN A N 1
ATOM 2355 C CA . GLN A 1 308 ? 8.085 -21.302 19.259 1.00 54.16 308 GLN A CA 1
ATOM 2356 C C . GLN A 1 308 ? 8.687 -20.155 18.428 1.00 54.16 308 GLN A C 1
ATOM 2358 O O . GLN A 1 308 ? 9.902 -20.098 18.259 1.00 54.16 308 GLN A O 1
ATOM 2363 N N . LEU A 1 309 ? 7.891 -19.186 17.958 1.00 58.00 309 LEU A N 1
ATOM 2364 C CA . LEU A 1 309 ? 8.384 -18.136 17.047 1.00 58.00 309 LEU A CA 1
ATOM 2365 C C . LEU A 1 309 ? 9.493 -17.256 17.647 1.00 58.00 309 LEU A C 1
ATOM 2367 O O . LEU A 1 309 ? 10.494 -16.990 16.982 1.00 58.00 309 LEU A O 1
ATOM 2371 N N . ALA A 1 310 ? 9.332 -16.810 18.896 1.00 59.34 310 ALA A N 1
ATOM 2372 C CA . ALA A 1 310 ? 10.328 -15.971 19.566 1.00 59.34 310 ALA A CA 1
ATOM 2373 C C . ALA A 1 310 ? 11.617 -16.752 19.884 1.00 59.34 310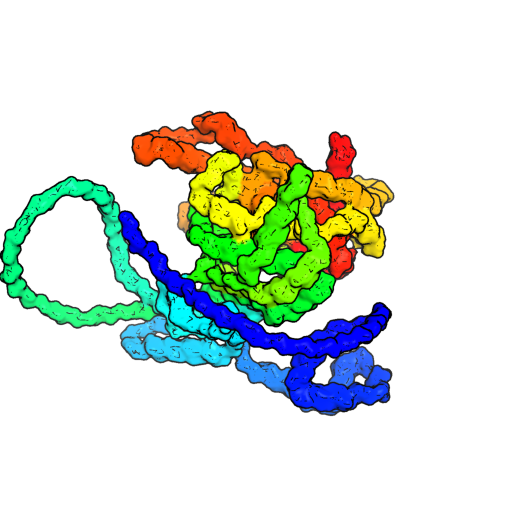 ALA A C 1
ATOM 2375 O O . ALA A 1 310 ? 12.716 -16.229 19.711 1.00 59.34 310 ALA A O 1
ATOM 2376 N N . GLN A 1 311 ? 11.493 -18.028 20.267 1.00 57.00 311 GLN A N 1
ATOM 2377 C CA . GLN A 1 311 ? 12.639 -18.906 20.524 1.00 57.00 311 GLN A CA 1
ATOM 2378 C C . GLN A 1 311 ? 13.473 -19.142 19.256 1.00 57.00 311 GLN A C 1
ATOM 2380 O O . GLN A 1 311 ? 14.700 -19.088 19.315 1.00 57.00 311 GLN A O 1
ATOM 2385 N N . PHE A 1 312 ? 12.832 -19.300 18.092 1.00 57.06 312 PHE A N 1
ATOM 2386 C CA . PHE A 1 312 ? 13.542 -19.422 16.814 1.00 57.06 312 PHE A CA 1
ATOM 2387 C C . PHE A 1 312 ? 14.258 -18.136 16.384 1.00 57.06 312 PHE A C 1
ATOM 2389 O O . PHE A 1 312 ? 15.320 -18.217 15.764 1.00 57.06 312 PHE A O 1
ATOM 2396 N N . LYS A 1 313 ? 13.714 -16.954 16.714 1.00 61.75 313 LYS A N 1
ATOM 2397 C CA . LYS A 1 313 ? 14.391 -15.671 16.447 1.00 61.75 313 LYS A CA 1
ATOM 2398 C C . LYS A 1 313 ? 15.646 -15.506 17.316 1.00 61.75 313 LYS A C 1
ATOM 2400 O O . LYS A 1 313 ? 16.651 -15.008 16.817 1.00 61.75 313 LYS A O 1
ATOM 2405 N N . ASN A 1 314 ? 15.617 -16.000 18.556 1.00 55.34 314 ASN A N 1
ATOM 2406 C CA . ASN A 1 314 ? 16.722 -15.859 19.512 1.00 55.34 314 ASN A CA 1
ATOM 2407 C C . ASN A 1 314 ? 17.816 -16.941 19.382 1.00 55.34 314 ASN A C 1
ATOM 2409 O O . ASN A 1 314 ? 18.984 -16.641 19.606 1.00 55.34 314 ASN A O 1
ATOM 2413 N N . GLN A 1 315 ? 17.498 -18.173 18.957 1.00 52.75 315 GLN A N 1
ATOM 2414 C CA . GLN A 1 315 ? 18.487 -19.268 18.845 1.00 52.75 315 GLN A CA 1
ATOM 2415 C C . GLN A 1 315 ? 19.618 -19.027 17.825 1.00 52.75 315 GLN A C 1
ATOM 2417 O O . GLN A 1 315 ? 20.643 -19.696 17.879 1.00 52.75 315 GLN A O 1
ATOM 2422 N N . LYS A 1 316 ? 19.474 -18.076 16.893 1.00 51.44 316 LYS A N 1
ATOM 2423 C CA . LYS A 1 316 ? 20.524 -17.749 15.908 1.00 51.44 316 LYS A CA 1
ATOM 2424 C C . LYS A 1 316 ? 21.576 -16.748 16.412 1.00 51.44 316 LYS A C 1
ATOM 2426 O O . LYS A 1 316 ? 22.484 -16.423 15.655 1.00 51.44 316 LYS A O 1
ATOM 2431 N N . GLN A 1 317 ? 21.468 -16.246 17.645 1.00 51.16 317 GLN A N 1
ATOM 2432 C CA . GLN A 1 317 ? 22.362 -15.202 18.166 1.00 51.16 317 GLN A CA 1
ATOM 2433 C C . GLN A 1 317 ? 23.635 -15.721 18.864 1.00 51.16 317 GLN A C 1
ATOM 2435 O O . GLN A 1 317 ? 24.503 -14.913 19.185 1.00 51.16 317 GLN A O 1
ATOM 2440 N N . GLU A 1 318 ? 23.784 -17.033 19.077 1.00 51.88 318 GLU A N 1
ATOM 2441 C CA . GLU A 1 318 ? 24.881 -17.590 19.892 1.00 51.88 318 GLU A CA 1
ATOM 2442 C C . GLU A 1 318 ? 26.207 -17.845 19.143 1.00 51.88 318 GLU A C 1
ATOM 2444 O O . GLU A 1 318 ? 27.218 -18.076 19.799 1.00 51.88 318 GLU A O 1
ATOM 2449 N N . ASP A 1 319 ? 26.270 -17.759 17.804 1.00 52.75 319 ASP A N 1
ATOM 2450 C CA . ASP A 1 319 ? 27.501 -18.104 17.053 1.00 52.75 319 ASP A CA 1
ATOM 2451 C C . ASP A 1 319 ? 28.545 -16.968 16.941 1.00 52.75 319 ASP A C 1
ATOM 2453 O O . ASP A 1 319 ? 29.657 -17.182 16.462 1.00 52.75 319 ASP A O 1
ATOM 2457 N N . GLY A 1 320 ? 28.235 -15.760 17.424 1.00 52.91 320 GLY A N 1
ATOM 2458 C CA . GLY A 1 320 ? 29.182 -14.637 17.468 1.00 52.91 320 GLY A CA 1
ATOM 2459 C C . GLY A 1 320 ? 29.537 -14.008 16.111 1.00 52.91 320 GLY A C 1
ATOM 2460 O O . GLY A 1 320 ? 30.112 -12.915 16.085 1.00 52.91 320 GLY A O 1
ATOM 2461 N N . THR A 1 321 ? 29.145 -14.603 14.980 1.00 48.44 321 THR A N 1
ATOM 2462 C CA . THR A 1 321 ? 29.325 -14.017 13.647 1.00 48.44 321 THR A CA 1
ATOM 2463 C C . THR A 1 321 ? 28.157 -13.085 13.345 1.00 48.44 321 THR A C 1
ATOM 2465 O O . THR A 1 321 ? 27.151 -13.443 12.734 1.00 48.44 321 THR A O 1
ATOM 2468 N N . VAL A 1 322 ? 28.276 -11.837 13.799 1.00 39.22 322 VAL A N 1
ATOM 2469 C CA . VAL A 1 322 ? 27.301 -10.783 13.498 1.00 39.22 322 VAL A CA 1
ATOM 2470 C C . VAL A 1 322 ? 27.386 -10.425 12.010 1.00 39.22 322 VAL A C 1
ATOM 2472 O O . VAL A 1 322 ? 28.036 -9.452 11.624 1.00 39.22 322 VAL A O 1
ATOM 2475 N N . VAL A 1 323 ? 26.685 -11.173 11.157 1.00 44.91 323 VAL A N 1
ATOM 2476 C CA . VAL A 1 323 ? 26.256 -10.646 9.858 1.00 44.91 323 VAL A CA 1
ATOM 2477 C C . VAL A 1 323 ? 25.196 -9.596 10.171 1.00 44.91 323 VAL A C 1
ATOM 2479 O O . VAL A 1 323 ? 24.023 -9.897 10.397 1.00 44.91 323 VAL A O 1
ATOM 2482 N N . LYS A 1 324 ? 25.639 -8.342 10.292 1.00 43.12 324 LYS A N 1
ATOM 2483 C CA . LYS A 1 324 ? 24.752 -7.208 10.541 1.00 43.12 324 LYS A CA 1
ATOM 2484 C C . LYS A 1 324 ? 23.722 -7.148 9.406 1.00 43.12 324 LYS A C 1
ATOM 2486 O O . LYS A 1 324 ? 24.091 -6.925 8.260 1.00 43.12 324 LYS A O 1
ATOM 2491 N N . ASN A 1 325 ? 22.447 -7.287 9.778 1.00 45.38 325 ASN A N 1
ATOM 2492 C CA . ASN A 1 325 ? 21.248 -6.781 9.088 1.00 45.38 325 ASN A CA 1
ATOM 2493 C C . ASN A 1 325 ? 20.356 -7.746 8.292 1.00 45.38 325 ASN A C 1
ATOM 2495 O O . ASN A 1 325 ? 19.360 -7.276 7.750 1.00 45.38 325 ASN A O 1
ATOM 2499 N N . GLN A 1 326 ? 20.586 -9.060 8.276 1.00 53.97 326 GLN A N 1
ATOM 2500 C CA . GLN A 1 326 ? 19.585 -9.983 7.719 1.00 53.97 326 GLN A CA 1
ATOM 2501 C C . GLN A 1 326 ? 19.468 -11.234 8.586 1.00 53.97 326 GLN A C 1
ATOM 2503 O O . GLN A 1 326 ? 20.342 -12.097 8.562 1.00 53.97 326 GLN A O 1
ATOM 2508 N N . THR A 1 327 ? 18.381 -11.359 9.356 1.00 54.50 327 THR A N 1
ATOM 2509 C CA . THR A 1 327 ? 18.006 -12.661 9.919 1.00 54.50 327 THR A CA 1
ATOM 2510 C C . THR A 1 327 ? 17.780 -13.588 8.725 1.00 54.50 327 THR A C 1
ATOM 2512 O O . THR A 1 327 ? 16.866 -13.323 7.940 1.00 54.50 327 THR A O 1
ATOM 2515 N N . PRO A 1 328 ? 18.598 -14.640 8.525 1.00 60.31 328 PRO A N 1
ATOM 2516 C CA . PRO A 1 328 ? 18.430 -15.488 7.359 1.00 60.31 328 PRO A CA 1
ATOM 2517 C C . PRO A 1 328 ? 17.034 -16.103 7.434 1.00 60.31 328 PRO A C 1
ATOM 2519 O O . PRO A 1 328 ? 16.651 -16.518 8.543 1.00 60.31 328 PRO A O 1
ATOM 2522 N N . PRO A 1 329 ? 16.301 -16.197 6.308 1.00 68.25 329 PRO A N 1
ATOM 2523 C CA . PRO A 1 329 ? 14.988 -16.821 6.296 1.00 68.25 329 PRO A CA 1
ATOM 2524 C C . PRO A 1 329 ? 15.060 -18.177 7.003 1.00 68.25 329 PRO A C 1
ATOM 2526 O O . PRO A 1 329 ? 16.078 -18.881 6.946 1.00 68.25 329 PRO A O 1
ATOM 2529 N N . LEU A 1 330 ? 14.001 -18.515 7.742 1.00 74.81 330 LEU A N 1
ATOM 2530 C CA . LEU A 1 330 ? 13.894 -19.834 8.356 1.00 74.81 330 LEU A CA 1
ATOM 2531 C C . LEU A 1 330 ? 14.115 -20.892 7.276 1.00 74.81 330 LEU A C 1
ATOM 2533 O O . LEU A 1 330 ? 13.603 -20.768 6.162 1.00 74.81 330 LEU A O 1
ATOM 2537 N N . SER A 1 331 ? 14.908 -21.917 7.596 1.00 81.94 331 SER A N 1
ATOM 2538 C CA . SER A 1 331 ? 15.108 -23.014 6.657 1.00 81.94 331 SER A CA 1
ATOM 2539 C C . SER A 1 331 ? 13.756 -23.648 6.340 1.00 81.94 331 SER A C 1
ATOM 2541 O O . SER A 1 331 ? 12.879 -23.712 7.206 1.00 81.94 331 SER A O 1
ATOM 2543 N N . GLU A 1 332 ? 13.582 -24.153 5.119 1.00 84.06 332 GLU A N 1
ATOM 2544 C CA . GLU A 1 332 ? 12.330 -24.806 4.719 1.00 84.06 332 GLU A CA 1
ATOM 2545 C C . GLU A 1 332 ? 11.942 -25.921 5.707 1.00 84.06 332 GLU A C 1
ATOM 2547 O O . GLU A 1 332 ? 10.778 -26.062 6.075 1.00 84.06 332 GLU A O 1
ATOM 2552 N N . LYS A 1 333 ? 12.937 -26.657 6.223 1.00 87.31 333 LYS A N 1
ATOM 2553 C CA . LYS A 1 333 ? 12.754 -27.678 7.261 1.00 87.31 333 LYS A CA 1
ATOM 2554 C C . LYS A 1 333 ? 12.148 -27.103 8.548 1.00 87.31 333 LYS A C 1
ATOM 2556 O O . LYS A 1 333 ? 11.217 -27.697 9.085 1.00 87.31 333 LYS A O 1
ATOM 2561 N N . ALA A 1 334 ? 12.654 -25.968 9.035 1.00 87.12 334 ALA A N 1
ATOM 2562 C CA . ALA A 1 334 ? 12.128 -25.318 10.236 1.00 87.12 334 ALA A CA 1
ATOM 2563 C C . ALA A 1 334 ? 10.720 -24.753 9.999 1.00 87.12 334 ALA A C 1
ATOM 2565 O O . ALA A 1 334 ? 9.826 -24.972 10.812 1.00 87.12 334 ALA A O 1
ATOM 2566 N N . ALA A 1 335 ? 10.490 -24.103 8.853 1.00 86.25 335 ALA A N 1
ATOM 2567 C CA . ALA A 1 335 ? 9.166 -23.606 8.483 1.00 86.25 335 ALA A CA 1
ATOM 2568 C C . ALA A 1 335 ? 8.138 -24.747 8.398 1.00 86.25 335 ALA A C 1
ATOM 2570 O O . ALA A 1 335 ? 7.034 -24.632 8.927 1.00 86.25 335 ALA A O 1
ATOM 2571 N N . ARG A 1 336 ? 8.512 -25.883 7.797 1.00 89.44 336 ARG A N 1
ATOM 2572 C CA . ARG A 1 336 ? 7.660 -27.076 7.691 1.00 89.44 336 ARG A CA 1
ATOM 2573 C C . ARG A 1 336 ? 7.340 -27.690 9.055 1.00 89.44 336 ARG A C 1
ATOM 2575 O O . ARG A 1 336 ? 6.208 -28.111 9.262 1.00 89.44 336 ARG A O 1
ATOM 2582 N N . ALA A 1 337 ? 8.299 -27.709 9.983 1.00 90.75 337 ALA A N 1
ATOM 2583 C CA . ALA A 1 337 ? 8.068 -28.170 11.355 1.00 90.75 337 ALA A CA 1
ATOM 2584 C C . ALA A 1 337 ? 7.090 -27.260 12.122 1.00 90.75 337 ALA A C 1
ATOM 2586 O O . ALA A 1 337 ? 6.298 -27.747 12.922 1.00 90.75 337 ALA A O 1
ATOM 2587 N N . LEU A 1 338 ? 7.115 -25.953 11.841 1.00 90.25 338 LEU A N 1
ATOM 2588 C CA . LEU A 1 338 ? 6.213 -24.966 12.440 1.00 90.25 338 LEU A CA 1
ATOM 2589 C C . LEU A 1 338 ? 4.816 -24.943 11.807 1.00 90.25 338 LEU A C 1
ATOM 2591 O O . LEU A 1 338 ? 3.867 -24.508 12.452 1.00 90.25 338 LEU A O 1
ATOM 2595 N N . ALA A 1 339 ? 4.671 -25.381 10.556 1.00 92.19 339 ALA A N 1
ATOM 2596 C CA . ALA A 1 339 ? 3.443 -25.214 9.781 1.00 92.19 339 ALA A CA 1
ATOM 2597 C C . ALA A 1 339 ? 2.158 -25.738 10.458 1.00 92.19 339 ALA A C 1
ATOM 2599 O O . ALA A 1 339 ? 1.164 -25.012 10.419 1.00 92.19 339 ALA A O 1
ATOM 2600 N N . PRO A 1 340 ? 2.136 -26.920 11.112 1.00 94.12 340 PRO A N 1
ATOM 2601 C CA . PRO A 1 340 ? 0.949 -27.382 11.834 1.00 94.12 340 PRO A CA 1
ATOM 2602 C C . PRO A 1 340 ? 0.544 -26.430 12.961 1.00 94.12 340 PRO A C 1
ATOM 2604 O O . PRO A 1 340 ? -0.628 -26.091 13.076 1.00 94.12 340 PRO A O 1
ATOM 2607 N N . THR A 1 341 ? 1.522 -25.947 13.729 1.00 93.25 341 THR A N 1
ATOM 2608 C CA . THR A 1 341 ? 1.322 -24.970 14.803 1.00 93.25 341 THR A CA 1
ATOM 2609 C C . THR A 1 341 ? 0.822 -23.640 14.239 1.00 93.25 341 THR A C 1
ATOM 2611 O O . THR A 1 341 ? -0.107 -23.051 14.771 1.00 93.25 341 THR A O 1
ATOM 2614 N N . LEU A 1 342 ? 1.374 -23.171 13.116 1.00 94.06 342 LEU A N 1
ATOM 2615 C CA . LEU A 1 342 ? 0.952 -21.913 12.487 1.00 94.06 342 LEU A CA 1
ATOM 2616 C C . LEU A 1 342 ? -0.527 -21.911 12.074 1.00 94.06 342 LEU A C 1
ATOM 2618 O O . LEU A 1 342 ? -1.151 -20.850 12.116 1.00 94.06 342 LEU A O 1
ATOM 2622 N N . LEU A 1 343 ? -1.101 -23.070 11.730 1.00 96.00 343 LEU A N 1
ATOM 2623 C CA . LEU A 1 343 ? -2.533 -23.193 11.434 1.00 96.00 343 LEU A CA 1
ATOM 2624 C C . LEU A 1 343 ? -3.423 -22.886 12.646 1.00 96.00 343 LEU A C 1
ATOM 2626 O O . LEU A 1 343 ? -4.568 -22.491 12.459 1.00 96.00 343 LEU A O 1
ATOM 2630 N N . ASP A 1 344 ? -2.909 -22.985 13.870 1.00 95.44 344 ASP A N 1
ATOM 2631 C CA . ASP A 1 344 ? -3.648 -22.614 15.084 1.00 95.44 344 ASP A CA 1
ATOM 2632 C C . ASP A 1 344 ? -3.638 -21.108 15.365 1.00 95.44 344 ASP A C 1
ATOM 2634 O O . ASP A 1 344 ? -4.211 -20.648 16.352 1.00 95.44 344 ASP A O 1
ATOM 2638 N N . SER A 1 345 ? -3.006 -20.319 14.492 1.00 96.06 345 SER A N 1
ATOM 2639 C CA . SER A 1 345 ? -3.048 -18.864 14.591 1.00 96.06 345 SER A CA 1
ATOM 2640 C C . SER A 1 345 ? -4.409 -18.333 14.153 1.00 96.06 345 SER A C 1
ATOM 2642 O O . SER A 1 345 ? -4.960 -18.742 13.124 1.00 96.06 345 SER A O 1
ATOM 2644 N N . SER A 1 346 ? -4.929 -17.365 14.9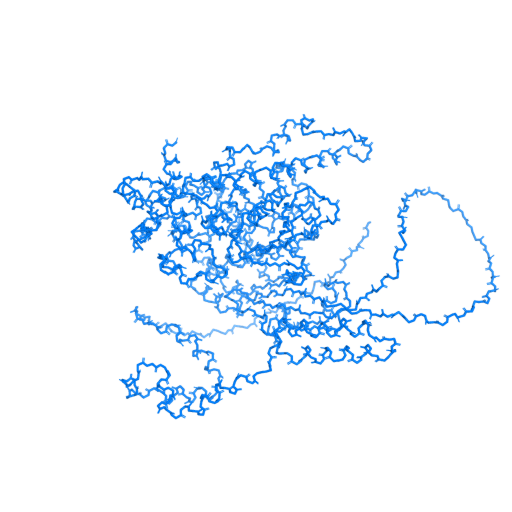01 1.00 96.69 346 SER A N 1
ATOM 2645 C CA . SER A 1 346 ? -6.183 -16.705 14.563 1.00 96.69 346 SER A CA 1
ATOM 2646 C C . SER A 1 346 ? -6.184 -15.221 14.899 1.00 96.69 346 SER A C 1
ATOM 2648 O O . SER A 1 346 ? -5.625 -14.824 15.919 1.00 96.69 346 SER A O 1
ATOM 2650 N N . PHE A 1 347 ? -6.854 -14.423 14.073 1.00 97.00 347 PHE A N 1
ATOM 2651 C CA . PHE A 1 347 ? -6.872 -12.964 14.141 1.00 97.00 347 PHE A CA 1
ATOM 2652 C C . PHE A 1 347 ? -8.291 -12.435 13.959 1.00 97.00 347 PHE A C 1
ATOM 2654 O O . PHE A 1 347 ? -9.060 -12.952 13.144 1.00 97.00 347 PHE A O 1
ATOM 2661 N N . PHE A 1 348 ? -8.630 -11.405 14.723 1.00 96.69 348 PHE A N 1
ATOM 2662 C CA . PHE A 1 348 ? -9.930 -10.752 14.712 1.00 96.69 348 PHE A CA 1
ATOM 2663 C C . PHE A 1 348 ? -9.727 -9.245 14.784 1.00 96.69 348 PHE A C 1
ATOM 2665 O O . PHE A 1 348 ? -9.045 -8.756 15.685 1.00 96.69 348 PHE A O 1
ATOM 2672 N N . THR A 1 349 ? -10.348 -8.500 13.875 1.00 97.06 349 THR A N 1
ATOM 2673 C CA . THR A 1 349 ? -10.438 -7.042 13.964 1.00 97.06 349 THR A CA 1
ATOM 2674 C C . THR A 1 349 ? -11.851 -6.571 13.641 1.00 97.06 349 THR A C 1
ATOM 2676 O O . THR A 1 349 ? -12.468 -6.994 12.663 1.00 97.06 349 THR A O 1
ATOM 2679 N N . LEU A 1 350 ? -12.369 -5.681 14.484 1.00 97.12 350 LEU A N 1
ATOM 2680 C CA . LEU A 1 350 ? -13.613 -4.950 14.281 1.00 97.12 350 LEU A CA 1
ATOM 2681 C C . LEU A 1 350 ? -13.259 -3.474 14.114 1.00 97.12 350 LEU A C 1
ATOM 2683 O O . LEU A 1 350 ? -12.765 -2.839 15.046 1.00 97.12 350 LEU A O 1
ATOM 2687 N N . LEU A 1 351 ? -13.491 -2.945 12.922 1.00 96.81 351 LEU A N 1
ATOM 2688 C CA . LEU A 1 351 ? -12.992 -1.649 12.482 1.00 96.81 351 LEU A CA 1
ATOM 2689 C C . LEU A 1 351 ? -14.147 -0.704 12.143 1.00 96.81 351 LEU A C 1
ATOM 2691 O O . LEU A 1 351 ? -15.188 -1.134 11.647 1.00 96.81 351 LEU A O 1
ATOM 2695 N N . GLU A 1 352 ? -13.956 0.591 12.375 1.00 94.56 352 GLU A N 1
ATOM 2696 C CA . GLU A 1 352 ? -14.804 1.627 11.785 1.00 94.56 352 GLU A CA 1
ATOM 2697 C C . GLU A 1 352 ? -14.795 1.508 10.255 1.00 94.56 352 GLU A C 1
ATOM 2699 O O . GLU A 1 352 ? -13.782 1.187 9.634 1.00 94.56 352 GLU A O 1
ATOM 2704 N N . ASP A 1 353 ? -15.942 1.753 9.643 1.00 91.25 353 ASP A N 1
ATOM 2705 C CA . ASP A 1 353 ? -16.144 1.554 8.218 1.00 91.25 353 ASP A CA 1
ATOM 2706 C C . ASP A 1 353 ? -15.848 2.825 7.402 1.00 91.25 353 ASP A C 1
ATOM 2708 O O . ASP A 1 353 ? -16.300 3.918 7.737 1.00 91.25 353 ASP A O 1
ATOM 2712 N N . PHE A 1 354 ? -15.143 2.672 6.279 1.00 91.88 354 PHE A N 1
ATOM 2713 C CA . PHE A 1 354 ? -15.036 3.699 5.238 1.00 91.88 354 PHE A CA 1
ATOM 2714 C C . PHE A 1 354 ? -16.268 3.633 4.324 1.00 91.88 354 PHE A C 1
ATOM 2716 O O . PHE A 1 354 ? -16.211 3.188 3.175 1.00 91.88 354 PHE A O 1
ATOM 2723 N N . GLY A 1 355 ? -17.419 4.025 4.869 1.00 86.94 355 GLY A N 1
ATOM 2724 C CA . GLY A 1 355 ? -18.702 3.923 4.184 1.00 86.94 355 GLY A CA 1
ATOM 2725 C C . GLY A 1 355 ? -18.923 5.021 3.130 1.00 86.94 355 GLY A C 1
ATOM 2726 O O . GLY A 1 355 ? -18.648 6.192 3.405 1.00 86.94 355 GLY A O 1
ATOM 2727 N N . PRO A 1 356 ? -19.540 4.704 1.972 1.00 87.38 356 PRO A N 1
ATOM 2728 C CA . PRO A 1 356 ? -19.984 5.708 0.995 1.00 87.38 356 PRO A CA 1
ATOM 2729 C C . PRO A 1 356 ? -20.928 6.770 1.563 1.00 87.38 356 PRO A C 1
ATOM 2731 O O . PRO A 1 356 ? -20.951 7.901 1.085 1.00 87.38 356 PRO A O 1
ATOM 2734 N N . ARG A 1 357 ? -21.673 6.428 2.622 1.00 84.69 357 ARG A N 1
ATOM 2735 C CA . ARG A 1 357 ? -22.590 7.341 3.326 1.00 84.69 357 ARG A CA 1
ATOM 2736 C C . ARG A 1 357 ? -21.862 8.539 3.936 1.00 84.69 357 ARG A C 1
ATOM 2738 O O . ARG A 1 357 ? -22.423 9.627 3.991 1.00 84.69 357 ARG A O 1
ATOM 2745 N N . ASP A 1 358 ? -20.601 8.350 4.314 1.00 88.69 358 ASP A N 1
ATOM 2746 C CA . ASP A 1 358 ? -19.741 9.405 4.845 1.00 88.69 358 ASP A CA 1
ATOM 2747 C C . ASP A 1 358 ? -18.926 10.103 3.746 1.00 88.69 358 ASP A C 1
ATOM 2749 O O . ASP A 1 358 ? -18.012 10.867 4.054 1.00 88.69 358 ASP A O 1
ATOM 2753 N N . GLY A 1 359 ? -19.233 9.838 2.470 1.00 93.19 359 GLY A N 1
ATOM 2754 C CA . GLY A 1 359 ? -18.570 10.412 1.298 1.00 93.19 359 GLY A CA 1
ATOM 2755 C C . GLY A 1 359 ? -17.258 9.730 0.903 1.00 93.19 359 GLY A C 1
ATOM 2756 O O . GLY A 1 359 ? -16.566 10.237 0.019 1.00 93.19 359 GLY A O 1
ATOM 2757 N N . TRP A 1 360 ? -16.897 8.615 1.546 1.00 95.50 360 TRP A N 1
ATOM 2758 C CA . TRP A 1 360 ? -15.703 7.848 1.193 1.00 95.50 360 TRP A CA 1
ATOM 2759 C C . TRP A 1 360 ? -15.938 6.986 -0.044 1.00 95.50 360 TRP A C 1
ATOM 2761 O O . TRP A 1 360 ? -16.948 6.299 -0.166 1.00 95.50 360 TRP A O 1
ATOM 2771 N N . TYR A 1 361 ? -14.968 6.966 -0.945 1.00 95.50 361 TYR A N 1
ATOM 2772 C CA . TYR A 1 361 ? -14.936 6.052 -2.078 1.00 95.50 361 TYR A CA 1
ATOM 2773 C C . TYR A 1 361 ? -13.514 5.536 -2.285 1.00 95.50 361 TYR A C 1
ATOM 2775 O O . TYR A 1 361 ? -12.542 6.139 -1.829 1.00 95.50 361 TYR A O 1
ATOM 2783 N N . GLN A 1 362 ? -13.401 4.405 -2.970 1.00 94.62 362 GLN A N 1
ATOM 2784 C CA . GLN A 1 362 ? -12.128 3.775 -3.287 1.00 94.62 362 GLN A CA 1
ATOM 2785 C C . GLN A 1 362 ? -11.929 3.765 -4.808 1.00 94.62 362 GLN A C 1
ATOM 2787 O O . GLN A 1 362 ? -12.723 3.133 -5.512 1.00 94.62 362 GLN A O 1
ATOM 2792 N N . PRO A 1 363 ? -10.898 4.442 -5.340 1.00 94.19 363 PRO A N 1
ATOM 2793 C CA . PRO A 1 363 ? -10.594 4.378 -6.760 1.00 94.19 363 PRO A CA 1
ATOM 2794 C C . PRO A 1 363 ? -10.003 3.007 -7.114 1.00 94.19 363 PRO A C 1
ATOM 2796 O O . PRO A 1 363 ? -9.137 2.484 -6.414 1.00 94.19 363 PRO A O 1
ATOM 2799 N N . ALA A 1 364 ? -10.423 2.424 -8.239 1.00 91.69 364 ALA A N 1
ATOM 2800 C CA . ALA A 1 364 ? -9.765 1.229 -8.771 1.00 91.69 364 ALA A CA 1
ATOM 2801 C C . ALA A 1 364 ? -8.341 1.557 -9.255 1.00 91.69 364 ALA A C 1
ATOM 2803 O O . ALA A 1 364 ? -7.419 0.758 -9.104 1.00 91.69 364 ALA A O 1
ATOM 2804 N N . MET A 1 365 ? -8.177 2.731 -9.855 1.00 95.44 365 MET A N 1
ATOM 2805 C CA . MET A 1 365 ? -6.933 3.328 -10.325 1.00 95.44 365 MET A CA 1
ATOM 2806 C C . MET A 1 365 ? -7.131 4.843 -10.252 1.00 95.44 365 MET A C 1
ATOM 2808 O O . MET A 1 365 ? -8.238 5.320 -10.500 1.00 95.44 365 MET A O 1
ATOM 2812 N N . ILE A 1 366 ? -6.096 5.591 -9.887 1.00 97.25 366 ILE A N 1
ATOM 2813 C CA . ILE A 1 366 ? -6.183 7.037 -9.698 1.00 97.25 366 ILE A CA 1
ATOM 2814 C C . ILE A 1 366 ? -5.825 7.721 -11.017 1.00 97.25 366 ILE A C 1
ATOM 2816 O O . ILE A 1 366 ? -4.666 7.714 -11.440 1.00 97.25 366 ILE A O 1
ATOM 2820 N N . SER A 1 367 ? -6.835 8.284 -11.679 1.00 96.88 367 SER A N 1
ATOM 2821 C CA . SER A 1 367 ? -6.690 9.007 -12.950 1.00 96.88 367 SER A CA 1
ATOM 2822 C C . SER A 1 367 ? -6.788 10.521 -12.826 1.00 96.88 367 SER A C 1
ATOM 2824 O O . SER A 1 367 ? -6.465 11.237 -13.769 1.00 96.88 367 SER A O 1
ATOM 2826 N N . ASP A 1 368 ? -7.214 11.019 -11.669 1.00 96.81 368 ASP A N 1
ATOM 2827 C CA . ASP A 1 368 ? -7.295 12.446 -11.390 1.00 96.81 368 ASP A CA 1
ATOM 2828 C C . ASP A 1 368 ? -6.032 12.945 -10.670 1.00 96.81 368 ASP A C 1
ATOM 2830 O O . ASP A 1 368 ? -5.550 12.351 -9.699 1.00 96.81 368 ASP A O 1
ATOM 2834 N N . TRP A 1 369 ? -5.488 14.067 -11.146 1.00 96.75 369 TRP A N 1
ATOM 2835 C CA . TRP A 1 369 ? -4.283 14.673 -10.578 1.00 96.75 369 TRP A CA 1
ATOM 2836 C C . TRP A 1 369 ? -4.485 15.116 -9.123 1.00 96.75 369 TRP A C 1
ATOM 2838 O O . TRP A 1 369 ? -3.566 14.989 -8.307 1.00 96.75 369 TRP A O 1
ATOM 2848 N N . HIS A 1 370 ? -5.665 15.643 -8.780 1.00 96.31 370 HIS A N 1
ATOM 2849 C CA . HIS A 1 370 ? -5.953 16.129 -7.431 1.00 96.31 370 HIS A CA 1
ATOM 2850 C C . HIS A 1 370 ? -6.123 14.974 -6.444 1.00 96.31 370 HIS A C 1
ATOM 2852 O O . HIS A 1 370 ? -5.627 15.072 -5.321 1.00 96.31 370 HIS A O 1
ATOM 2858 N N . GLU A 1 371 ? -6.741 13.871 -6.865 1.00 97.00 371 GLU A N 1
ATOM 2859 C CA . GLU A 1 371 ? -6.835 12.632 -6.085 1.00 97.00 371 GLU A CA 1
ATOM 2860 C C . GLU A 1 371 ? -5.449 12.037 -5.789 1.00 97.00 371 GLU A C 1
ATOM 2862 O O . GLU A 1 371 ? -5.128 11.778 -4.625 1.00 97.00 371 GLU A O 1
ATOM 2867 N N . LEU A 1 372 ? -4.581 11.892 -6.803 1.00 97.81 372 LEU A N 1
ATOM 2868 C CA . LEU A 1 372 ? -3.227 11.352 -6.598 1.00 97.81 372 LEU A CA 1
ATOM 2869 C C . LEU A 1 372 ? -2.371 12.292 -5.745 1.00 97.81 372 LEU A C 1
ATOM 2871 O O . LEU A 1 372 ? -1.652 11.853 -4.846 1.00 97.81 372 LEU A O 1
ATOM 2875 N N . SER A 1 373 ? -2.496 13.601 -5.975 1.00 97.56 373 SER A N 1
ATOM 2876 C CA . SER A 1 373 ? -1.860 14.622 -5.140 1.00 97.56 373 SER A CA 1
ATOM 2877 C C . SER A 1 373 ? -2.326 14.535 -3.686 1.00 97.56 373 SER A C 1
ATOM 2879 O O . SER A 1 373 ? -1.511 14.675 -2.775 1.00 97.56 373 SER A O 1
ATOM 2881 N N . ALA A 1 374 ? -3.616 14.294 -3.441 1.00 96.88 374 ALA A N 1
ATOM 2882 C CA . ALA A 1 374 ? -4.146 14.131 -2.092 1.00 96.88 374 ALA A CA 1
ATOM 2883 C C . ALA A 1 374 ? -3.629 12.854 -1.419 1.00 96.88 374 ALA A C 1
ATOM 2885 O O . ALA A 1 374 ? -3.253 12.910 -0.246 1.00 96.88 374 ALA A O 1
ATOM 2886 N N . ALA A 1 375 ? -3.529 11.744 -2.157 1.00 97.81 375 ALA A N 1
ATOM 2887 C CA . ALA A 1 375 ? -2.923 10.511 -1.660 1.00 97.81 375 ALA A CA 1
ATOM 2888 C C . ALA A 1 375 ? -1.448 10.716 -1.277 1.00 97.81 375 ALA A C 1
ATOM 2890 O O . ALA A 1 375 ? -1.035 10.356 -0.175 1.00 97.81 375 ALA A O 1
ATOM 2891 N N . LEU A 1 376 ? -0.670 11.393 -2.129 1.00 98.50 376 LEU A N 1
ATOM 2892 C CA . LEU A 1 376 ? 0.728 11.737 -1.850 1.00 98.50 376 LEU A CA 1
ATOM 2893 C C . LEU A 1 376 ? 0.871 12.675 -0.645 1.00 98.50 376 LEU A C 1
ATOM 2895 O O . LEU A 1 376 ? 1.742 12.458 0.194 1.00 98.50 376 LEU A O 1
ATOM 2899 N N . ARG A 1 377 ? -0.000 13.681 -0.498 1.00 98.19 377 ARG A N 1
ATOM 2900 C CA . ARG A 1 377 ? -0.022 14.545 0.697 1.00 98.19 377 ARG A CA 1
ATOM 2901 C C . ARG A 1 377 ? -0.395 13.770 1.958 1.00 98.19 377 ARG A C 1
ATOM 2903 O O . ARG A 1 377 ? 0.190 13.984 3.015 1.00 98.19 377 ARG A O 1
ATOM 2910 N N . GLY A 1 378 ? -1.371 12.871 1.869 1.00 97.38 378 GLY A N 1
ATOM 2911 C CA . GLY A 1 378 ? -1.738 11.961 2.951 1.00 97.38 378 GLY A CA 1
ATOM 2912 C C . GLY A 1 378 ? -0.559 11.104 3.400 1.00 97.38 378 GLY A C 1
ATOM 2913 O O . GLY A 1 378 ? -0.222 11.094 4.582 1.00 97.38 378 GLY A O 1
ATOM 2914 N N . LEU A 1 379 ? 0.128 10.481 2.446 1.00 98.12 379 LEU A N 1
ATOM 2915 C CA . LEU A 1 379 ? 1.318 9.675 2.692 1.00 98.12 379 LEU A CA 1
ATOM 2916 C C . LEU A 1 379 ? 2.482 10.508 3.265 1.00 98.12 379 LEU A C 1
ATOM 2918 O O . LEU A 1 379 ? 3.149 10.078 4.200 1.00 98.12 379 LEU A O 1
ATOM 2922 N N . ALA A 1 380 ? 2.696 11.735 2.781 1.00 98.12 380 ALA A N 1
ATOM 2923 C CA . ALA A 1 380 ? 3.704 12.648 3.326 1.00 98.12 380 ALA A CA 1
ATOM 2924 C C . ALA A 1 380 ? 3.428 13.022 4.791 1.00 98.12 380 ALA A C 1
ATOM 2926 O O . ALA A 1 380 ? 4.343 13.019 5.617 1.00 98.12 380 ALA A O 1
ATOM 2927 N N . ARG A 1 381 ? 2.163 13.301 5.133 1.00 97.44 381 ARG A N 1
ATOM 2928 C CA . ARG A 1 381 ? 1.733 13.595 6.511 1.00 97.44 381 ARG A CA 1
ATOM 2929 C C . ARG A 1 381 ? 1.877 12.375 7.419 1.00 97.44 381 ARG A C 1
ATOM 2931 O O . ARG A 1 381 ? 2.355 12.519 8.542 1.00 97.44 381 ARG A O 1
ATOM 2938 N N . TRP A 1 382 ? 1.546 11.184 6.920 1.00 96.62 382 TRP A N 1
ATOM 2939 C CA . TRP A 1 382 ? 1.800 9.911 7.601 1.00 96.62 382 TRP A CA 1
ATOM 2940 C C . TRP A 1 382 ? 3.294 9.711 7.891 1.00 96.62 382 TRP A C 1
ATOM 2942 O O . TRP A 1 382 ? 3.689 9.501 9.037 1.00 96.62 382 TRP A O 1
ATOM 2952 N N . HIS A 1 383 ? 4.151 9.859 6.878 1.00 96.75 383 HIS A N 1
ATOM 2953 C CA . HIS A 1 383 ? 5.595 9.711 7.042 1.00 96.75 383 HIS A CA 1
ATOM 2954 C C . HIS A 1 383 ? 6.180 10.747 8.000 1.00 96.75 383 HIS A C 1
ATOM 2956 O O . HIS A 1 383 ? 7.032 10.407 8.820 1.00 96.75 383 HIS A O 1
ATOM 2962 N N . ALA A 1 384 ? 5.718 11.997 7.943 1.00 94.81 384 ALA A N 1
ATOM 2963 C CA . ALA A 1 384 ? 6.109 13.006 8.918 1.00 94.81 384 ALA A CA 1
ATOM 2964 C C . ALA A 1 384 ? 5.660 12.624 10.335 1.00 94.81 384 ALA A C 1
ATOM 2966 O O . ALA A 1 384 ? 6.409 12.843 11.288 1.00 94.81 384 ALA A O 1
ATOM 2967 N N . PHE A 1 385 ? 4.466 12.036 10.484 1.00 93.31 385 PHE A N 1
ATOM 2968 C CA . PHE A 1 385 ? 3.933 11.630 11.782 1.00 93.31 385 PHE A CA 1
ATOM 2969 C C . PHE A 1 385 ? 4.839 10.616 12.487 1.00 93.31 385 PHE A C 1
ATOM 2971 O O . PHE A 1 385 ? 5.153 10.773 13.667 1.00 93.31 385 PHE A O 1
ATOM 2978 N N . PHE A 1 386 ? 5.332 9.621 11.753 1.00 92.75 386 PHE A N 1
ATOM 2979 C CA . PHE A 1 386 ? 6.211 8.586 12.302 1.00 92.75 386 PHE A CA 1
ATOM 2980 C C . PHE A 1 386 ? 7.707 8.865 12.126 1.00 92.75 386 PHE A C 1
ATOM 2982 O O . PHE A 1 386 ? 8.528 7.983 12.380 1.00 92.75 386 PHE A O 1
ATOM 2989 N N . TRP A 1 387 ? 8.084 10.077 11.713 1.00 91.56 387 TRP A N 1
ATOM 2990 C CA . TRP A 1 387 ? 9.480 10.407 11.443 1.00 91.56 387 TRP A CA 1
ATOM 2991 C C . TRP A 1 387 ? 10.356 10.209 12.687 1.00 91.56 387 TRP A C 1
ATOM 2993 O O . TRP A 1 387 ? 10.036 10.690 13.785 1.00 91.56 387 TRP A O 1
ATOM 3003 N N . ILE A 1 388 ? 11.464 9.481 12.527 1.00 77.44 388 ILE A N 1
ATOM 3004 C CA . ILE A 1 388 ? 12.409 9.228 13.615 1.00 77.44 388 ILE A CA 1
ATOM 3005 C C . ILE A 1 388 ? 13.354 10.425 13.729 1.00 77.44 388 ILE A C 1
ATOM 3007 O O . ILE A 1 388 ? 14.219 10.641 12.884 1.00 77.44 388 ILE A O 1
ATOM 3011 N N . LEU A 1 389 ? 13.176 11.198 14.802 1.00 63.28 389 LEU A N 1
ATOM 3012 C CA . LEU A 1 389 ? 13.955 12.400 15.092 1.00 63.28 389 LEU A CA 1
ATOM 3013 C C . LEU A 1 389 ? 15.210 12.154 15.941 1.00 63.28 389 LEU A C 1
ATOM 3015 O O . LEU A 1 389 ? 15.876 13.123 16.240 1.00 63.28 389 LEU A O 1
ATOM 3019 N N . GLU A 1 390 ? 15.535 10.919 16.349 1.00 57.19 390 GLU A N 1
ATOM 3020 C CA . GLU A 1 390 ? 16.853 10.490 16.882 1.00 57.19 390 GLU A CA 1
ATOM 3021 C C . GLU A 1 390 ? 16.784 9.029 17.370 1.00 57.19 390 GLU A C 1
ATOM 3023 O O . GLU A 1 390 ? 15.724 8.573 17.800 1.00 57.19 390 GLU A O 1
ATOM 3028 N N . GLU A 1 391 ? 17.914 8.306 17.410 1.00 53.34 391 GLU A N 1
ATOM 3029 C CA . GLU A 1 391 ? 18.000 6.991 18.085 1.00 53.34 391 GLU A CA 1
ATOM 3030 C C . GLU A 1 391 ? 17.690 7.073 19.590 1.00 53.34 391 GLU A C 1
ATOM 3032 O O . GLU A 1 391 ? 17.194 6.108 20.173 1.00 53.34 391 GLU A O 1
ATOM 3037 N N . LYS A 1 392 ? 17.945 8.232 20.213 1.00 51.41 392 LYS A N 1
ATOM 3038 C CA . LYS A 1 392 ? 17.670 8.502 21.632 1.00 51.41 392 LYS A CA 1
ATOM 3039 C C . LYS A 1 392 ? 16.197 8.816 21.919 1.00 51.41 392 LYS A C 1
ATOM 3041 O O . LYS A 1 392 ? 15.763 8.662 23.055 1.00 51.41 392 LYS A O 1
ATOM 3046 N N . ASN A 1 393 ? 15.403 9.149 20.897 1.00 48.28 393 ASN A N 1
ATOM 3047 C CA . ASN A 1 393 ? 13.975 9.469 21.021 1.00 48.28 393 ASN A CA 1
ATOM 3048 C C . ASN A 1 393 ? 13.058 8.230 21.032 1.00 48.28 393 ASN A C 1
ATOM 3050 O O . ASN A 1 393 ? 11.853 8.334 20.804 1.00 48.28 393 ASN A O 1
ATOM 3054 N N . ARG A 1 394 ? 13.590 7.060 21.418 1.00 50.56 394 ARG A N 1
ATOM 3055 C CA . ARG A 1 394 ? 12.799 5.883 21.836 1.00 50.56 394 ARG A CA 1
ATOM 3056 C C . ARG A 1 394 ? 11.987 6.132 23.125 1.00 50.56 394 ARG A C 1
ATOM 3058 O O . ARG A 1 394 ? 11.501 5.192 23.725 1.00 50.56 394 ARG A O 1
ATOM 3065 N N . GLY A 1 395 ? 11.865 7.368 23.606 1.00 43.84 395 GLY A N 1
ATOM 3066 C CA . GLY A 1 395 ? 11.069 7.718 24.784 1.00 43.84 395 GLY A CA 1
ATOM 3067 C C . GLY A 1 395 ? 9.653 8.215 24.480 1.00 43.84 395 GLY A C 1
ATOM 3068 O O . GLY A 1 395 ? 8.873 8.354 25.415 1.00 43.84 395 GLY A O 1
ATOM 3069 N N . GLU A 1 396 ? 9.300 8.503 23.218 1.00 53.81 396 GLU A N 1
ATOM 3070 C CA . GLU A 1 396 ? 7.943 8.971 22.898 1.00 53.81 396 GLU A CA 1
ATOM 3071 C C . GLU A 1 396 ? 6.907 7.845 23.125 1.00 53.81 396 GLU A C 1
ATOM 3073 O O . GLU A 1 396 ? 7.047 6.761 22.538 1.00 53.81 396 GLU A O 1
ATOM 3078 N N . PRO A 1 397 ? 5.862 8.082 23.946 1.00 45.16 397 PRO A N 1
ATOM 3079 C CA . PRO A 1 397 ? 4.763 7.136 24.142 1.00 45.16 397 PRO A CA 1
ATOM 3080 C C . PRO A 1 397 ? 4.160 6.711 22.792 1.00 45.16 397 PRO A C 1
ATOM 3082 O O . PRO A 1 397 ? 3.945 7.547 21.916 1.00 45.16 397 PRO A O 1
ATOM 3085 N N . GLY A 1 398 ? 3.938 5.409 22.592 1.00 54.19 398 GLY A N 1
ATOM 3086 C CA . GLY A 1 398 ? 3.434 4.831 21.337 1.00 54.19 398 GLY A CA 1
ATOM 3087 C C . GLY A 1 398 ? 4.505 4.386 20.326 1.00 54.19 398 GLY A C 1
ATOM 3088 O O . GLY A 1 398 ? 4.287 3.415 19.605 1.00 54.19 398 GLY A O 1
ATOM 3089 N N . LYS A 1 399 ? 5.707 4.986 20.290 1.00 63.34 399 LYS A N 1
ATOM 3090 C CA . LYS A 1 399 ? 6.780 4.522 19.373 1.00 63.34 399 LYS A CA 1
ATOM 3091 C C . LYS A 1 399 ? 7.447 3.228 19.841 1.00 63.34 399 LYS A C 1
ATOM 3093 O O . LYS A 1 399 ? 7.805 2.395 19.011 1.00 63.34 399 LYS A O 1
ATOM 3098 N N . ASN A 1 400 ? 7.573 3.035 21.154 1.00 66.88 400 ASN A N 1
ATOM 3099 C CA . ASN A 1 400 ? 8.031 1.761 21.718 1.00 66.88 400 ASN A CA 1
ATOM 3100 C C . ASN A 1 400 ? 7.003 0.649 21.528 1.00 66.88 400 ASN A C 1
ATOM 3102 O O . ASN A 1 400 ? 7.386 -0.474 21.231 1.00 66.88 400 ASN A O 1
ATOM 3106 N N . GLU A 1 401 ? 5.715 0.981 21.645 1.00 74.62 401 GLU A N 1
ATOM 3107 C CA . GLU A 1 401 ? 4.621 0.034 21.413 1.00 74.62 401 GLU A CA 1
ATOM 3108 C C . GLU A 1 401 ? 4.623 -0.445 19.960 1.00 74.62 401 GLU A C 1
ATOM 3110 O O . GLU A 1 401 ? 4.484 -1.637 19.698 1.00 74.62 401 GLU A O 1
ATOM 3115 N N . LEU A 1 402 ? 4.877 0.468 19.015 1.00 85.19 402 LEU A N 1
ATOM 3116 C CA . LEU A 1 402 ? 4.947 0.128 17.599 1.00 85.19 402 LEU A CA 1
ATOM 3117 C C . LEU A 1 402 ? 6.207 -0.644 17.211 1.00 85.19 402 LEU A C 1
ATOM 3119 O O . LEU A 1 402 ? 6.152 -1.421 16.263 1.00 85.19 402 LEU A O 1
ATOM 3123 N N . LYS A 1 403 ? 7.328 -0.460 17.918 1.00 81.62 403 LYS A N 1
ATOM 3124 C CA . LYS A 1 403 ? 8.613 -1.081 17.565 1.00 81.62 403 LYS A CA 1
ATOM 3125 C C . LYS A 1 403 ? 8.507 -2.602 17.425 1.00 81.62 403 LYS A C 1
ATOM 3127 O O . LYS A 1 403 ? 9.022 -3.139 16.453 1.00 81.62 403 LYS A O 1
ATOM 3132 N N . ASP A 1 404 ? 7.806 -3.250 18.351 1.00 83.00 404 ASP A N 1
ATOM 3133 C CA . ASP A 1 404 ? 7.636 -4.707 18.358 1.00 83.00 404 ASP A CA 1
ATOM 3134 C C . ASP A 1 404 ? 6.306 -5.148 17.706 1.00 83.00 404 ASP A C 1
ATOM 3136 O O . ASP A 1 404 ? 6.043 -6.342 17.550 1.00 83.00 404 ASP A O 1
ATOM 3140 N N . ALA A 1 405 ? 5.452 -4.188 17.329 1.00 89.25 405 ALA A N 1
ATOM 3141 C CA . ALA A 1 405 ? 4.156 -4.434 16.698 1.00 89.25 405 ALA A CA 1
ATOM 3142 C C . ALA A 1 405 ? 4.215 -4.476 15.164 1.00 89.25 405 ALA A C 1
ATOM 3144 O O . ALA A 1 405 ? 3.305 -5.021 14.547 1.00 89.25 405 ALA A O 1
ATOM 3145 N N . VAL A 1 406 ? 5.246 -3.893 14.548 1.00 94.25 406 VAL A N 1
ATOM 3146 C CA . VAL A 1 406 ? 5.370 -3.724 13.090 1.00 94.25 406 VAL A CA 1
ATOM 3147 C C . VAL A 1 406 ? 6.627 -4.399 12.548 1.00 94.25 406 VAL A C 1
ATOM 3149 O O . VAL A 1 406 ? 7.467 -4.882 13.305 1.00 94.25 406 VAL A O 1
ATOM 3152 N N . TRP A 1 407 ? 6.787 -4.439 11.225 1.00 93.44 407 TRP A N 1
ATOM 3153 C CA . TRP A 1 407 ? 8.005 -4.990 10.637 1.00 93.44 407 TRP A CA 1
ATOM 3154 C C . TRP A 1 407 ? 9.232 -4.102 10.882 1.00 93.44 407 TRP A C 1
ATOM 3156 O O . TRP A 1 407 ? 9.179 -2.883 10.711 1.00 93.44 407 TRP A O 1
ATOM 3166 N N . ASP A 1 408 ? 10.380 -4.727 11.155 1.00 89.75 408 ASP A N 1
ATOM 3167 C CA . ASP A 1 408 ? 11.676 -4.034 11.200 1.00 89.75 408 ASP A CA 1
ATOM 3168 C C . ASP A 1 408 ? 12.048 -3.394 9.862 1.00 89.75 408 ASP A C 1
ATOM 3170 O O . ASP A 1 408 ? 12.676 -2.337 9.832 1.00 89.75 408 ASP A O 1
ATOM 3174 N N . ILE A 1 409 ? 11.668 -4.053 8.767 1.00 92.12 409 ILE A N 1
ATOM 3175 C CA . ILE A 1 409 ? 11.749 -3.551 7.398 1.00 92.12 409 ILE A CA 1
ATOM 3176 C C . ILE A 1 409 ? 10.341 -3.672 6.826 1.00 92.12 409 ILE A C 1
ATOM 3178 O O . ILE A 1 409 ? 9.874 -4.780 6.548 1.00 92.12 409 ILE A O 1
ATOM 3182 N N . GLY A 1 410 ? 9.648 -2.537 6.731 1.00 94.12 410 GLY A N 1
ATOM 3183 C CA . GLY A 1 410 ? 8.338 -2.463 6.082 1.00 94.12 410 GLY A CA 1
ATOM 3184 C C . GLY A 1 410 ? 8.451 -2.724 4.582 1.00 94.12 410 GLY A C 1
ATOM 3185 O O . GLY A 1 410 ? 9.536 -2.578 4.025 1.00 94.12 410 GLY A O 1
ATOM 3186 N N . SER A 1 411 ? 7.319 -3.037 3.946 1.00 94.44 411 SER A N 1
ATOM 3187 C CA . SER A 1 411 ? 7.154 -3.413 2.529 1.00 94.44 411 SER A CA 1
ATOM 3188 C C . SER A 1 411 ? 6.916 -4.901 2.284 1.00 94.44 411 SER A C 1
ATOM 3190 O O . SER A 1 411 ? 7.655 -5.774 2.745 1.00 94.44 411 SER A O 1
ATOM 3192 N N . PHE A 1 412 ? 5.901 -5.185 1.461 1.00 90.44 412 PHE A N 1
ATOM 3193 C CA . PHE A 1 412 ? 5.634 -6.523 0.936 1.00 90.44 412 PHE A CA 1
ATOM 3194 C C . PHE A 1 412 ? 6.831 -7.105 0.171 1.00 90.44 412 PHE A C 1
ATOM 3196 O O . PHE A 1 412 ? 7.060 -8.316 0.212 1.00 90.44 412 PHE A O 1
ATOM 3203 N N . TRP A 1 413 ? 7.599 -6.270 -0.531 1.00 90.75 413 TRP A N 1
ATOM 3204 C CA . TRP A 1 413 ? 8.688 -6.717 -1.405 1.00 90.75 413 TRP A CA 1
ATOM 3205 C C . TRP A 1 413 ? 10.082 -6.560 -0.800 1.00 90.75 413 TRP A C 1
ATOM 3207 O O . TRP A 1 413 ? 11.068 -6.803 -1.490 1.00 90.75 413 TRP A O 1
ATOM 3217 N N . ALA A 1 414 ? 10.173 -6.241 0.494 1.00 90.81 414 ALA A N 1
ATOM 3218 C CA . ALA A 1 414 ? 11.444 -6.276 1.203 1.00 90.81 414 ALA A CA 1
ATOM 3219 C C . ALA A 1 414 ? 12.111 -7.665 1.060 1.00 90.81 414 ALA A C 1
ATOM 3221 O O . ALA A 1 414 ? 11.414 -8.683 1.164 1.00 90.81 414 ALA A O 1
ATOM 3222 N N . PRO A 1 415 ? 13.445 -7.756 0.890 1.00 88.31 415 PRO A N 1
ATOM 3223 C CA . PRO A 1 415 ? 14.140 -9.027 0.669 1.00 88.31 415 PRO A CA 1
ATOM 3224 C C . PRO A 1 415 ? 13.816 -10.135 1.673 1.00 88.31 415 PRO A C 1
ATOM 3226 O O . PRO A 1 415 ? 13.565 -11.255 1.229 1.00 88.31 415 PRO A O 1
ATOM 3229 N N . PRO A 1 416 ? 13.705 -9.869 2.995 1.00 86.25 416 PRO A N 1
ATOM 3230 C CA . PRO A 1 416 ? 13.341 -10.909 3.962 1.00 86.25 416 PRO A CA 1
ATOM 3231 C C . PRO A 1 416 ? 11.941 -11.514 3.749 1.00 86.25 416 PRO A C 1
ATOM 3233 O O . PRO A 1 416 ? 11.609 -12.532 4.354 1.00 86.25 416 PRO A O 1
ATOM 3236 N N . ARG A 1 417 ? 11.096 -10.888 2.917 1.00 87.69 417 ARG A N 1
ATOM 3237 C CA . ARG A 1 417 ? 9.730 -11.330 2.586 1.00 87.69 417 ARG A CA 1
ATOM 3238 C C . ARG A 1 417 ? 9.640 -12.091 1.277 1.00 87.69 417 ARG A C 1
ATOM 3240 O O . ARG A 1 417 ? 8.603 -12.714 1.015 1.00 87.69 417 ARG A O 1
ATOM 3247 N N . GLN A 1 418 ? 10.693 -12.044 0.473 1.00 87.50 418 GLN A N 1
ATOM 3248 C CA . GLN A 1 418 ? 10.762 -12.689 -0.826 1.00 87.50 418 GLN A CA 1
ATOM 3249 C C . GLN A 1 418 ? 11.685 -13.907 -0.765 1.00 87.50 418 GLN A C 1
ATOM 3251 O O . GLN A 1 418 ? 12.539 -14.041 0.109 1.00 87.50 418 GLN A O 1
ATOM 3256 N N . SER A 1 419 ? 11.490 -14.851 -1.685 1.00 84.12 419 SER A N 1
ATOM 3257 C CA . SER A 1 419 ? 12.427 -15.969 -1.808 1.00 84.12 419 SER A CA 1
ATOM 3258 C C . SER A 1 419 ? 13.776 -15.422 -2.267 1.00 84.12 419 SER A C 1
ATOM 3260 O O . SER A 1 419 ? 13.818 -14.691 -3.252 1.00 84.12 419 SER A O 1
ATOM 3262 N N . ALA A 1 420 ? 14.879 -15.817 -1.625 1.00 78.81 420 ALA A N 1
ATOM 3263 C CA . ALA A 1 420 ? 16.223 -15.405 -2.046 1.00 78.81 420 ALA A CA 1
ATOM 3264 C C . ALA A 1 420 ? 16.503 -15.732 -3.528 1.00 78.81 420 ALA A C 1
ATOM 3266 O O . ALA A 1 420 ? 17.190 -14.990 -4.222 1.00 78.81 420 ALA A O 1
ATOM 3267 N N . VAL A 1 421 ? 15.897 -16.812 -4.032 1.00 86.50 421 VAL A N 1
ATOM 3268 C CA . VAL A 1 421 ? 16.018 -17.269 -5.423 1.00 86.50 421 VAL A CA 1
ATOM 3269 C C . VAL A 1 421 ? 15.253 -16.369 -6.407 1.00 86.50 421 VAL A C 1
ATOM 3271 O O . VAL A 1 421 ? 15.483 -16.437 -7.608 1.00 86.50 421 VAL A O 1
ATOM 3274 N N . MET A 1 422 ? 14.338 -15.517 -5.937 1.00 90.88 422 MET A N 1
ATOM 3275 C CA . MET A 1 422 ? 13.617 -14.573 -6.799 1.00 90.88 422 MET A CA 1
ATOM 3276 C C . MET A 1 422 ? 14.591 -13.619 -7.499 1.00 90.88 422 MET A C 1
ATOM 3278 O O . MET A 1 422 ? 14.494 -13.425 -8.708 1.00 90.88 422 MET A O 1
ATOM 3282 N N . TYR A 1 423 ? 15.551 -13.066 -6.753 1.00 91.06 423 TYR A N 1
ATOM 3283 C CA . TYR A 1 423 ? 16.494 -12.078 -7.272 1.00 91.06 423 TYR A CA 1
ATOM 3284 C C . TYR A 1 423 ? 17.451 -12.654 -8.315 1.00 91.06 423 TYR A C 1
ATOM 3286 O O . TYR A 1 423 ? 17.837 -11.930 -9.220 1.00 91.06 423 TYR A O 1
ATOM 3294 N N . SER A 1 424 ? 17.779 -13.948 -8.236 1.00 93.62 424 SER A N 1
ATOM 3295 C CA . SER A 1 424 ? 18.658 -14.641 -9.188 1.00 93.62 424 SER A CA 1
ATOM 3296 C C . SER A 1 424 ? 17.930 -15.264 -10.383 1.00 93.62 424 SER A C 1
ATOM 3298 O O . SER A 1 424 ? 18.531 -16.028 -11.136 1.00 93.62 424 SER A O 1
ATOM 3300 N N . LYS A 1 425 ? 16.623 -15.014 -10.520 1.00 95.88 425 LYS A N 1
ATOM 3301 C CA . LYS A 1 425 ? 15.803 -15.531 -11.624 1.00 95.88 425 LYS A CA 1
ATOM 3302 C C . LYS A 1 425 ? 15.238 -14.443 -12.525 1.00 95.88 425 LYS A C 1
ATOM 3304 O O . LYS A 1 425 ? 14.571 -14.788 -13.503 1.00 95.88 425 LYS A O 1
ATOM 3309 N N . VAL A 1 426 ? 15.476 -13.168 -12.216 1.00 97.00 426 VAL A N 1
ATOM 3310 C CA . VAL A 1 426 ? 14.915 -12.020 -12.941 1.00 97.00 426 VAL A CA 1
ATOM 3311 C C . VAL A 1 426 ? 15.206 -12.138 -14.439 1.00 97.00 426 VAL A C 1
ATOM 3313 O O . VAL A 1 426 ? 14.280 -12.035 -15.238 1.00 97.00 426 VAL A O 1
ATOM 3316 N N . ALA A 1 427 ? 16.450 -12.430 -14.827 1.00 98.12 427 ALA A N 1
ATOM 3317 C CA . ALA A 1 427 ? 16.860 -12.540 -16.224 1.00 98.12 427 ALA A CA 1
ATOM 3318 C C . ALA A 1 427 ? 16.169 -13.710 -16.932 1.00 98.12 427 ALA A C 1
ATOM 3320 O O . ALA A 1 427 ? 15.555 -13.532 -17.983 1.00 98.12 427 ALA A O 1
ATOM 3321 N N . SER A 1 428 ? 16.211 -14.898 -16.324 1.00 98.06 428 SER A N 1
ATOM 3322 C CA . SER A 1 428 ? 15.609 -16.102 -16.910 1.00 98.06 428 SER A CA 1
ATOM 3323 C C . SER A 1 428 ? 14.089 -15.981 -17.084 1.00 98.06 428 SER A C 1
ATOM 3325 O O . SER A 1 428 ? 13.538 -16.414 -18.097 1.00 98.06 428 SER A O 1
ATOM 3327 N N . LEU A 1 429 ? 13.397 -15.360 -16.123 1.00 97.62 429 LEU A N 1
ATOM 3328 C CA . LEU A 1 429 ? 11.954 -15.128 -16.185 1.00 97.62 429 LEU A CA 1
ATOM 3329 C C . LEU A 1 429 ? 11.611 -14.036 -17.198 1.00 97.62 429 LEU A C 1
ATOM 3331 O O . LEU A 1 429 ? 10.640 -14.179 -17.933 1.00 97.62 429 LEU A O 1
ATOM 3335 N N . TRP A 1 430 ? 12.431 -12.988 -17.284 1.00 98.06 430 TRP A N 1
ATOM 3336 C CA . TRP A 1 430 ? 12.284 -11.933 -18.282 1.00 98.06 430 TRP A CA 1
ATOM 3337 C C . TRP A 1 430 ? 12.334 -12.472 -19.713 1.00 98.06 430 TRP A C 1
ATOM 3339 O O . TRP A 1 430 ? 11.453 -12.175 -20.522 1.00 98.06 430 TRP A O 1
ATOM 3349 N N . GLU A 1 431 ? 13.342 -13.297 -20.004 1.00 98.12 431 GLU A N 1
ATOM 3350 C CA . GLU A 1 431 ? 13.552 -13.896 -21.324 1.00 98.12 431 GLU A CA 1
ATOM 3351 C C . GLU A 1 431 ? 12.486 -14.952 -21.644 1.00 98.12 431 GLU A C 1
ATOM 3353 O O . GLU A 1 431 ? 11.853 -14.884 -22.695 1.00 98.12 431 GLU A O 1
ATOM 3358 N N . SER A 1 432 ? 12.228 -15.893 -20.727 1.00 97.81 432 SER A N 1
ATOM 3359 C CA . SER A 1 432 ? 11.280 -16.997 -20.969 1.00 97.81 432 SER A CA 1
ATOM 3360 C C . SER A 1 432 ? 9.829 -16.548 -21.145 1.00 97.81 432 SER A C 1
ATOM 3362 O O . SER A 1 432 ? 9.071 -17.213 -21.851 1.00 97.81 432 SER A O 1
ATOM 3364 N N . HIS A 1 433 ? 9.436 -15.425 -20.540 1.00 97.94 433 HIS A N 1
ATOM 3365 C CA . HIS A 1 433 ? 8.107 -14.844 -20.728 1.00 97.94 433 HIS A CA 1
ATOM 3366 C C . HIS A 1 433 ? 8.028 -13.838 -21.888 1.00 97.94 433 HIS A C 1
ATOM 3368 O O . HIS A 1 433 ? 6.932 -13.367 -22.190 1.00 97.94 433 HIS A O 1
ATOM 3374 N N . GLY A 1 434 ? 9.147 -13.494 -22.540 1.00 97.88 434 GLY A N 1
ATOM 3375 C CA . GLY A 1 434 ? 9.157 -12.559 -23.669 1.00 97.88 434 GLY A CA 1
ATOM 3376 C C . GLY A 1 434 ? 8.628 -11.164 -23.314 1.00 97.88 434 GLY A C 1
ATOM 3377 O O . GLY A 1 434 ? 7.939 -10.538 -24.125 1.00 97.88 434 GLY A O 1
ATOM 3378 N N . PHE A 1 435 ? 8.899 -10.666 -22.098 1.00 98.25 435 PHE A N 1
ATOM 3379 C CA . PHE A 1 435 ? 8.348 -9.379 -21.643 1.00 98.25 435 PHE A CA 1
ATOM 3380 C C . PHE A 1 435 ? 8.806 -8.207 -22.517 1.00 98.25 435 PHE A C 1
ATOM 3382 O O . PHE A 1 435 ? 7.992 -7.357 -22.867 1.00 98.25 435 PHE A O 1
ATOM 3389 N N . ALA A 1 436 ? 10.078 -8.182 -22.923 1.00 98.12 436 ALA A N 1
ATOM 3390 C CA . ALA A 1 436 ? 10.592 -7.130 -23.796 1.00 98.12 436 ALA A CA 1
ATOM 3391 C C . ALA A 1 436 ? 9.820 -7.066 -25.123 1.00 98.12 436 ALA A C 1
ATOM 3393 O O . ALA A 1 436 ? 9.305 -6.011 -25.477 1.00 98.12 436 ALA A O 1
ATOM 3394 N N . ASP A 1 437 ? 9.687 -8.192 -25.829 1.00 98.19 437 ASP A N 1
ATOM 3395 C CA . ASP A 1 437 ? 9.041 -8.220 -27.144 1.00 98.19 437 ASP A CA 1
ATOM 3396 C C . ASP A 1 437 ? 7.528 -7.980 -27.067 1.00 98.19 437 ASP A C 1
ATOM 3398 O O . ASP A 1 437 ? 6.981 -7.295 -27.930 1.00 98.19 437 ASP A O 1
ATOM 3402 N N . SER A 1 438 ? 6.858 -8.488 -26.026 1.00 98.19 438 SER A N 1
ATOM 3403 C CA . SER A 1 438 ? 5.409 -8.304 -25.850 1.00 98.19 438 SER A CA 1
ATOM 3404 C C . SER A 1 438 ? 5.022 -6.858 -25.532 1.00 98.19 438 SER A C 1
ATOM 3406 O O . SER A 1 438 ? 4.037 -6.361 -26.075 1.00 98.19 438 SER A O 1
ATOM 3408 N N . PHE A 1 439 ? 5.791 -6.150 -24.701 1.00 98.31 439 PHE A N 1
ATOM 3409 C CA . PHE A 1 439 ? 5.487 -4.762 -24.330 1.00 98.31 439 PHE A CA 1
ATOM 3410 C C . PHE A 1 439 ? 6.136 -3.715 -25.242 1.00 98.31 439 PHE A C 1
ATOM 3412 O O . PHE A 1 439 ? 5.724 -2.552 -25.208 1.00 98.31 439 PHE A O 1
ATOM 3419 N N . PHE A 1 440 ? 7.100 -4.096 -26.090 1.00 98.44 440 PHE A N 1
ATOM 3420 C CA . PHE A 1 440 ? 7.775 -3.178 -27.013 1.00 98.44 440 PHE A CA 1
ATOM 3421 C C . PHE A 1 440 ? 6.813 -2.306 -27.845 1.00 98.44 440 PHE A C 1
ATOM 3423 O O . PHE A 1 440 ? 7.016 -1.089 -27.882 1.00 98.44 440 PHE A O 1
ATOM 3430 N N . PRO A 1 441 ? 5.741 -2.848 -28.469 1.00 98.38 441 PRO A N 1
ATOM 3431 C CA . PRO A 1 441 ? 4.815 -2.031 -29.255 1.00 98.38 441 PRO A CA 1
ATOM 3432 C C . PRO A 1 441 ? 4.107 -0.958 -28.418 1.00 98.38 441 PRO A C 1
ATOM 3434 O O . PRO A 1 441 ? 3.883 0.152 -28.900 1.00 98.38 441 PRO A O 1
ATOM 3437 N N . VAL A 1 442 ? 3.793 -1.265 -27.155 1.00 98.38 442 VAL A N 1
ATOM 3438 C CA . VAL A 1 442 ? 3.139 -0.327 -26.231 1.00 98.38 442 VAL A CA 1
ATOM 3439 C C . VAL A 1 442 ? 4.105 0.791 -25.845 1.00 98.38 442 VAL A C 1
ATOM 3441 O O . VAL A 1 442 ? 3.753 1.963 -25.962 1.00 98.38 442 VAL A O 1
ATOM 3444 N N . VAL A 1 443 ? 5.347 0.448 -25.476 1.00 98.00 443 VAL A N 1
ATOM 3445 C CA . VAL A 1 443 ? 6.398 1.435 -25.161 1.00 98.00 443 VAL A CA 1
ATOM 3446 C C . VAL A 1 443 ? 6.640 2.370 -26.348 1.00 98.00 443 VAL A C 1
ATOM 3448 O O . VAL A 1 443 ? 6.690 3.587 -26.176 1.00 98.00 443 VAL A O 1
ATOM 3451 N N . ARG A 1 444 ? 6.741 1.818 -27.564 1.00 97.56 444 ARG A N 1
ATOM 3452 C CA . ARG A 1 444 ? 6.926 2.602 -28.791 1.00 97.56 444 ARG A CA 1
ATOM 3453 C C . ARG A 1 444 ? 5.782 3.589 -29.011 1.00 97.56 444 ARG A C 1
ATOM 3455 O O . ARG A 1 444 ? 6.036 4.773 -29.204 1.00 97.56 444 ARG A O 1
ATOM 3462 N N . LYS A 1 445 ? 4.535 3.120 -28.933 1.00 97.50 445 LYS A N 1
ATOM 3463 C CA . LYS A 1 445 ? 3.346 3.969 -29.096 1.00 97.50 445 LYS A CA 1
ATOM 3464 C C . LYS A 1 445 ? 3.319 5.110 -28.073 1.00 97.50 445 LYS A C 1
ATOM 3466 O O . LYS A 1 445 ? 2.942 6.232 -28.407 1.00 97.50 445 LYS A O 1
ATOM 3471 N N . MET A 1 446 ? 3.724 4.841 -26.830 1.00 97.44 446 MET A N 1
ATOM 3472 C CA . MET A 1 446 ? 3.819 5.870 -25.791 1.00 97.44 446 MET A CA 1
ATOM 3473 C C . MET A 1 446 ? 4.914 6.902 -26.098 1.00 97.44 446 MET A C 1
ATOM 3475 O O . MET A 1 446 ? 4.666 8.095 -25.943 1.00 97.44 446 MET A O 1
ATOM 3479 N N . LEU A 1 447 ? 6.085 6.476 -26.590 1.00 96.69 447 LEU A N 1
ATOM 3480 C CA . LEU A 1 447 ? 7.148 7.394 -27.026 1.00 96.69 447 LEU A CA 1
ATOM 3481 C C . LEU A 1 447 ? 6.688 8.293 -28.177 1.00 96.69 447 LEU A C 1
ATOM 3483 O O . LEU A 1 447 ? 6.873 9.505 -28.107 1.00 96.69 447 LEU A O 1
ATOM 3487 N N . GLU A 1 448 ? 6.038 7.717 -29.190 1.00 96.44 448 GLU A N 1
ATOM 3488 C CA . GLU A 1 448 ? 5.494 8.462 -30.331 1.00 96.44 448 GLU A CA 1
ATOM 3489 C C . GLU A 1 448 ? 4.465 9.512 -29.875 1.00 96.44 448 GLU A C 1
ATOM 3491 O O . GLU A 1 448 ? 4.508 10.660 -30.320 1.00 96.44 448 GLU A O 1
ATOM 3496 N N . LYS A 1 449 ? 3.584 9.155 -28.926 1.00 96.12 449 LYS A N 1
ATOM 3497 C CA . LYS A 1 449 ? 2.597 10.072 -28.323 1.00 96.12 449 LYS A CA 1
ATOM 3498 C C . LYS A 1 449 ? 3.249 11.242 -27.578 1.00 96.12 449 LYS A C 1
ATOM 3500 O O . LYS A 1 449 ? 2.698 12.339 -27.582 1.00 96.12 449 LYS A O 1
ATOM 3505 N N . GLU A 1 450 ? 4.398 11.023 -26.947 1.00 95.88 450 GLU A N 1
ATOM 3506 C CA . GLU A 1 450 ? 5.164 12.062 -26.243 1.00 95.88 450 GLU A CA 1
ATOM 3507 C C . GLU A 1 450 ? 6.091 12.868 -27.174 1.00 95.88 450 GLU A C 1
ATOM 3509 O O . GLU A 1 450 ? 6.860 13.705 -26.707 1.00 95.88 450 GLU A O 1
ATOM 3514 N N . GLY A 1 451 ? 6.029 12.642 -28.494 1.00 93.81 451 GLY A N 1
ATOM 3515 C CA . GLY A 1 451 ? 6.903 13.304 -29.468 1.00 93.81 451 GLY A CA 1
ATOM 3516 C C . GLY A 1 451 ? 8.351 12.802 -29.431 1.00 93.81 451 GLY A C 1
ATOM 3517 O O . GLY A 1 451 ? 9.242 13.432 -30.001 1.00 93.81 451 GLY A O 1
ATOM 3518 N N . GLY A 1 452 ? 8.600 11.676 -28.761 1.00 87.81 452 GLY A N 1
ATOM 3519 C CA . GLY A 1 452 ? 9.893 11.013 -28.731 1.00 87.81 452 GLY A CA 1
ATOM 3520 C C . GLY A 1 452 ? 10.135 10.206 -30.006 1.00 87.81 452 GLY A C 1
ATOM 3521 O O . GLY A 1 452 ? 9.360 9.317 -30.347 1.00 87.81 452 GLY A O 1
ATOM 3522 N N . GLY A 1 453 ? 11.250 10.481 -30.685 1.00 79.25 453 GLY A N 1
ATOM 3523 C CA . GLY A 1 453 ? 11.815 9.625 -31.728 1.00 79.25 453 GLY A CA 1
ATOM 3524 C C . GLY A 1 453 ? 13.143 9.051 -31.243 1.00 79.25 453 GLY A C 1
ATOM 3525 O O . GLY A 1 453 ? 14.058 9.805 -30.919 1.00 79.25 453 GLY A O 1
ATOM 3526 N N . GLY A 1 454 ? 13.245 7.729 -31.150 1.00 85.12 454 GLY A N 1
ATOM 3527 C CA . GLY A 1 454 ? 14.481 7.029 -30.802 1.00 85.12 454 GLY A CA 1
ATOM 3528 C C . GLY A 1 454 ? 14.799 5.960 -31.837 1.00 85.12 454 GLY A C 1
ATOM 3529 O O . GLY A 1 454 ? 13.901 5.495 -32.537 1.00 85.12 454 GLY A O 1
ATOM 3530 N N . ASP A 1 455 ? 16.068 5.564 -31.924 1.00 94.88 455 ASP A N 1
ATOM 3531 C CA . ASP A 1 455 ? 16.440 4.391 -32.709 1.00 94.88 455 ASP A CA 1
ATOM 3532 C C . ASP A 1 455 ? 15.752 3.147 -32.127 1.00 94.88 455 ASP A C 1
ATOM 3534 O O . ASP A 1 455 ? 16.018 2.726 -30.996 1.00 94.88 455 ASP A O 1
ATOM 3538 N N . GLU A 1 456 ? 14.838 2.580 -32.913 1.00 95.81 456 GLU A N 1
ATOM 3539 C CA . GLU A 1 456 ? 14.021 1.431 -32.542 1.00 95.81 456 GLU A CA 1
ATOM 3540 C C . GLU A 1 456 ? 14.889 0.224 -32.167 1.00 95.81 456 GLU A C 1
ATOM 3542 O O . GLU A 1 456 ? 14.595 -0.478 -31.195 1.00 95.81 456 GLU A O 1
ATOM 3547 N N . ALA A 1 457 ? 15.975 0.007 -32.917 1.00 97.25 457 ALA A N 1
ATOM 3548 C CA . ALA A 1 457 ? 16.885 -1.109 -32.702 1.00 97.25 457 ALA A CA 1
ATOM 3549 C C . ALA A 1 457 ? 17.605 -0.978 -31.355 1.00 97.25 457 ALA A C 1
ATOM 3551 O O . ALA A 1 457 ? 17.642 -1.936 -30.576 1.00 97.25 457 ALA A O 1
ATOM 3552 N N . THR A 1 458 ? 18.104 0.222 -31.045 1.00 96.94 458 THR A N 1
ATOM 3553 C CA . THR A 1 458 ? 18.702 0.534 -29.743 1.00 96.94 458 THR A CA 1
ATOM 3554 C C . THR A 1 458 ? 17.706 0.318 -28.605 1.00 96.94 458 THR A C 1
ATOM 3556 O O . THR A 1 458 ? 18.010 -0.424 -27.672 1.00 96.94 458 THR A O 1
ATOM 3559 N N . LEU A 1 459 ? 16.494 0.883 -28.685 1.00 96.38 459 LEU A N 1
ATOM 3560 C CA . LEU A 1 459 ? 15.489 0.719 -27.625 1.00 96.38 459 LEU A CA 1
ATOM 3561 C C . LEU A 1 459 ? 15.116 -0.752 -27.405 1.00 96.38 459 LEU A C 1
ATOM 3563 O O . LEU A 1 459 ? 15.006 -1.200 -26.263 1.00 96.38 459 LEU A O 1
ATOM 3567 N N . ARG A 1 460 ? 14.929 -1.516 -28.487 1.00 97.50 460 ARG A N 1
ATOM 3568 C CA . ARG A 1 460 ? 14.607 -2.944 -28.400 1.00 97.50 460 ARG A CA 1
ATOM 3569 C C . ARG A 1 460 ? 15.727 -3.717 -27.709 1.00 97.50 460 ARG A C 1
ATOM 3571 O O . ARG A 1 460 ? 15.448 -4.483 -26.791 1.00 97.50 460 ARG A O 1
ATOM 3578 N N . SER A 1 461 ? 16.976 -3.475 -28.105 1.00 98.00 461 SER A N 1
ATOM 3579 C CA . SER A 1 461 ? 18.162 -4.091 -27.495 1.00 98.00 461 SER A CA 1
ATOM 3580 C C . SER A 1 461 ? 18.279 -3.763 -25.999 1.00 98.00 461 SER A C 1
ATOM 3582 O O . SER A 1 461 ? 18.539 -4.637 -25.166 1.00 98.00 461 SER A O 1
ATOM 3584 N N . GLU A 1 462 ? 18.004 -2.514 -25.620 1.00 97.38 462 GLU A N 1
ATOM 3585 C CA . GLU A 1 462 ? 17.984 -2.096 -24.216 1.00 97.38 462 GLU A CA 1
ATOM 3586 C C . GLU A 1 462 ? 16.925 -2.851 -23.403 1.00 97.38 462 GLU A C 1
ATOM 3588 O O . GLU A 1 462 ? 17.238 -3.422 -22.359 1.00 97.38 462 GLU A O 1
ATOM 3593 N N . LEU A 1 463 ? 15.684 -2.930 -23.893 1.00 97.75 463 LEU A N 1
ATOM 3594 C CA . LEU A 1 463 ? 14.622 -3.658 -23.190 1.00 97.75 463 LEU A CA 1
ATOM 3595 C C . LEU A 1 463 ? 14.883 -5.170 -23.136 1.00 97.75 463 LEU A C 1
ATOM 3597 O O . LEU A 1 463 ? 14.568 -5.814 -22.134 1.00 97.75 463 LEU A O 1
ATOM 3601 N N . GLN A 1 464 ? 15.506 -5.746 -24.166 1.00 98.06 464 GLN A N 1
ATOM 3602 C CA . GLN A 1 464 ? 15.913 -7.155 -24.168 1.00 98.06 464 GLN A CA 1
ATOM 3603 C C . GLN A 1 464 ? 16.970 -7.453 -23.095 1.00 98.06 464 GLN A C 1
ATOM 3605 O O . GLN A 1 464 ? 16.932 -8.512 -22.471 1.00 98.06 464 GLN A O 1
ATOM 3610 N N . THR A 1 465 ? 17.884 -6.515 -22.832 1.00 98.06 465 THR A N 1
ATOM 3611 C CA . THR A 1 465 ? 18.955 -6.683 -21.833 1.00 98.06 465 THR A CA 1
ATOM 3612 C C . THR A 1 465 ? 18.562 -6.261 -20.413 1.00 98.06 465 THR A C 1
ATOM 3614 O O . THR A 1 465 ? 19.287 -6.580 -19.465 1.00 98.06 465 THR A O 1
ATOM 3617 N N . LEU A 1 466 ? 17.397 -5.621 -20.237 1.00 98.38 466 LEU A N 1
ATOM 3618 C CA . LEU A 1 466 ? 16.910 -5.115 -18.950 1.00 98.38 466 LEU A CA 1
ATOM 3619 C C . LEU A 1 466 ? 16.870 -6.186 -17.853 1.00 98.38 466 LEU A C 1
ATOM 3621 O O . LEU A 1 466 ? 17.368 -5.942 -16.757 1.00 98.38 466 LEU A O 1
ATOM 3625 N N . GLY A 1 467 ? 16.329 -7.376 -18.137 1.00 98.06 467 GLY A N 1
ATOM 3626 C CA . GLY A 1 467 ? 16.225 -8.452 -17.144 1.00 98.06 467 GLY A CA 1
ATOM 3627 C C . GLY A 1 467 ? 17.580 -8.866 -16.559 1.00 98.06 467 GLY A C 1
ATOM 3628 O O . GLY A 1 467 ? 17.712 -9.004 -15.344 1.00 98.06 467 GLY A O 1
ATOM 3629 N N . ARG A 1 468 ? 18.613 -8.985 -17.407 1.00 98.12 468 ARG A N 1
ATOM 3630 C CA . ARG A 1 468 ? 19.989 -9.308 -16.978 1.00 98.12 468 ARG A CA 1
ATOM 3631 C C . ARG A 1 468 ? 20.625 -8.179 -16.184 1.00 98.12 468 ARG A C 1
ATOM 3633 O O . ARG A 1 468 ? 21.292 -8.430 -15.183 1.00 98.12 468 ARG A O 1
ATOM 3640 N N . ALA A 1 469 ? 20.433 -6.939 -16.635 1.00 97.69 469 ALA A N 1
ATOM 3641 C CA . ALA A 1 469 ? 20.934 -5.779 -15.914 1.00 97.69 469 ALA A CA 1
ATOM 3642 C C . ALA A 1 469 ? 20.303 -5.712 -14.516 1.00 97.69 469 ALA A C 1
ATOM 3644 O O . ALA A 1 469 ? 21.018 -5.560 -13.531 1.00 97.69 469 ALA A O 1
ATOM 3645 N N . LEU A 1 470 ? 18.986 -5.893 -14.411 1.00 97.31 470 LEU A N 1
ATOM 3646 C CA . LEU A 1 470 ? 18.281 -5.823 -13.137 1.00 97.31 470 LEU A CA 1
ATOM 3647 C C . LEU A 1 470 ? 18.692 -6.957 -12.191 1.00 97.31 470 LEU A C 1
ATOM 3649 O O . LEU A 1 470 ? 18.982 -6.688 -11.029 1.00 97.31 470 LEU A O 1
ATOM 3653 N N . GLU A 1 471 ? 18.813 -8.192 -12.692 1.00 97.19 471 GLU A N 1
ATOM 3654 C CA . GLU A 1 471 ? 19.328 -9.339 -11.925 1.00 97.19 471 GLU A CA 1
ATOM 3655 C C . GLU A 1 471 ? 20.696 -9.049 -11.295 1.00 97.19 471 GLU A C 1
ATOM 3657 O O . GLU A 1 471 ? 20.903 -9.287 -10.105 1.00 97.19 471 GLU A O 1
ATOM 3662 N N . LYS A 1 472 ? 21.617 -8.468 -12.077 1.00 96.88 472 LYS A N 1
ATOM 3663 C CA . LYS A 1 472 ? 22.978 -8.143 -11.631 1.00 96.88 472 LYS A CA 1
ATOM 3664 C C . LYS A 1 472 ? 22.996 -7.189 -10.431 1.00 96.88 472 LYS A C 1
ATOM 3666 O O . LYS A 1 472 ? 23.852 -7.334 -9.561 1.00 96.88 472 LYS A O 1
ATOM 3671 N N . TYR A 1 473 ? 22.093 -6.208 -10.394 1.00 96.25 473 TYR A N 1
ATOM 3672 C CA . TYR A 1 473 ? 22.082 -5.163 -9.362 1.00 96.25 473 TYR A CA 1
ATOM 3673 C C . TYR A 1 473 ? 21.049 -5.393 -8.254 1.00 96.25 473 TYR A C 1
ATOM 3675 O O . TYR A 1 473 ? 21.131 -4.733 -7.219 1.00 96.25 473 TYR A O 1
ATOM 3683 N N . ALA A 1 474 ? 20.128 -6.341 -8.428 1.00 94.25 474 ALA A N 1
ATOM 3684 C CA . ALA A 1 474 ? 18.983 -6.594 -7.558 1.00 94.25 474 ALA A CA 1
ATOM 3685 C C . ALA A 1 474 ? 19.309 -6.593 -6.054 1.00 94.25 474 ALA A C 1
ATOM 3687 O O . ALA A 1 474 ? 18.702 -5.839 -5.294 1.00 94.25 474 ALA A O 1
ATOM 3688 N N . ILE A 1 475 ? 20.293 -7.394 -5.627 1.00 92.62 475 ILE A N 1
ATOM 3689 C CA . ILE A 1 475 ? 20.676 -7.505 -4.208 1.00 92.62 475 ILE A CA 1
ATOM 3690 C C . ILE A 1 475 ? 21.247 -6.177 -3.701 1.00 92.62 475 ILE A C 1
ATOM 3692 O O . ILE A 1 475 ? 20.807 -5.667 -2.678 1.00 92.62 475 ILE A O 1
ATOM 3696 N N . SER A 1 476 ? 22.171 -5.570 -4.453 1.00 93.88 476 SER A N 1
ATOM 3697 C CA . SER A 1 476 ? 22.792 -4.298 -4.063 1.00 93.88 476 SER A CA 1
ATOM 3698 C C . SER A 1 476 ? 21.797 -3.135 -4.002 1.00 93.88 476 SER A C 1
ATOM 3700 O O . SER A 1 476 ? 21.954 -2.240 -3.174 1.00 93.88 476 SER A O 1
ATOM 3702 N N . LEU A 1 477 ? 20.776 -3.137 -4.865 1.00 94.25 477 LEU A N 1
ATOM 3703 C CA . LEU A 1 477 ? 19.701 -2.148 -4.859 1.00 94.25 477 LEU A CA 1
ATOM 3704 C C . LEU A 1 477 ? 18.819 -2.331 -3.632 1.00 94.25 477 LEU A C 1
ATOM 3706 O O . LEU A 1 477 ? 18.528 -1.361 -2.941 1.00 94.25 477 LEU A O 1
ATOM 3710 N N . ALA A 1 478 ? 18.441 -3.572 -3.331 1.00 92.75 478 ALA A N 1
ATOM 3711 C CA . ALA A 1 478 ? 17.655 -3.868 -2.149 1.00 92.75 478 ALA A CA 1
ATOM 3712 C C . ALA A 1 478 ? 18.404 -3.523 -0.858 1.00 92.75 478 ALA A C 1
ATOM 3714 O O . ALA A 1 478 ? 17.834 -2.880 0.024 1.00 92.75 478 ALA A O 1
ATOM 3715 N N . ASP A 1 479 ? 19.692 -3.854 -0.772 1.00 91.56 479 ASP A N 1
ATOM 3716 C CA . ASP A 1 479 ? 20.521 -3.443 0.355 1.00 91.56 479 ASP A CA 1
ATOM 3717 C C . ASP A 1 479 ? 20.566 -1.917 0.461 1.00 91.56 479 ASP A C 1
ATOM 3719 O O . ASP A 1 479 ? 20.321 -1.388 1.540 1.00 91.56 479 ASP A O 1
ATOM 3723 N N . GLN A 1 480 ? 20.791 -1.182 -0.634 1.00 93.31 480 GLN A N 1
ATOM 3724 C CA . GLN A 1 480 ? 20.778 0.287 -0.615 1.00 93.31 480 GLN A CA 1
ATOM 3725 C C . GLN A 1 480 ? 19.434 0.859 -0.149 1.00 93.31 480 GLN A C 1
ATOM 3727 O O . GLN A 1 480 ? 19.428 1.728 0.719 1.00 93.31 480 GLN A O 1
ATOM 3732 N N . VAL A 1 481 ? 18.312 0.363 -0.679 1.00 94.00 481 VAL A N 1
ATOM 3733 C CA . VAL A 1 481 ? 16.965 0.869 -0.375 1.00 94.00 481 VAL A CA 1
ATOM 3734 C C . VAL A 1 481 ? 16.573 0.582 1.074 1.00 94.00 481 VAL A C 1
ATOM 3736 O O . VAL A 1 481 ? 16.080 1.463 1.779 1.00 94.00 481 VAL A O 1
ATOM 3739 N N . HIS A 1 482 ? 16.825 -0.633 1.559 1.00 89.62 482 HIS A N 1
ATOM 3740 C CA . HIS A 1 482 ? 16.372 -1.057 2.888 1.00 89.62 482 HIS A CA 1
ATOM 3741 C C . HIS A 1 482 ? 17.387 -0.758 4.004 1.00 89.62 482 HIS A C 1
ATOM 3743 O O . HIS A 1 482 ? 17.014 -0.740 5.176 1.00 89.62 482 HIS A O 1
ATOM 3749 N N . SER A 1 483 ? 18.647 -0.441 3.671 1.00 85.75 483 SER A N 1
ATOM 3750 C CA . SER A 1 483 ? 19.658 0.033 4.637 1.00 85.75 483 SER A CA 1
ATOM 3751 C C . SER A 1 483 ? 19.705 1.551 4.819 1.00 85.75 483 SER A C 1
ATOM 3753 O O . SER A 1 483 ? 20.544 2.032 5.585 1.00 85.75 483 SER A O 1
ATOM 3755 N N . MET A 1 484 ? 18.812 2.315 4.172 1.00 75.44 484 MET A N 1
ATOM 3756 C CA . MET A 1 484 ? 18.698 3.773 4.323 1.00 75.44 484 MET A CA 1
ATOM 3757 C C . MET A 1 484 ? 18.400 4.179 5.781 1.00 75.44 484 MET A C 1
ATOM 3759 O O . MET A 1 484 ? 17.264 4.435 6.179 1.00 75.44 484 MET A O 1
ATOM 3763 N N . SER A 1 485 ? 19.442 4.245 6.609 1.00 62.09 485 SER A N 1
ATOM 3764 C CA . SER A 1 485 ? 19.327 4.408 8.061 1.00 62.09 485 SER A CA 1
ATOM 3765 C C . SER A 1 485 ? 19.068 5.848 8.491 1.00 62.09 485 SER A C 1
ATOM 3767 O O . SER A 1 485 ? 18.512 6.080 9.561 1.00 62.09 485 SER A O 1
ATOM 3769 N N . LYS A 1 486 ? 19.446 6.824 7.657 1.00 74.31 486 LYS A N 1
ATOM 3770 C CA . LYS A 1 486 ? 19.434 8.248 8.027 1.00 74.31 486 LYS A CA 1
ATOM 3771 C C . LYS A 1 486 ? 18.036 8.862 8.073 1.00 74.31 486 LYS A C 1
ATOM 3773 O O . LYS A 1 486 ? 17.838 9.841 8.785 1.00 74.31 486 LYS A O 1
ATOM 3778 N N . ARG A 1 487 ? 17.086 8.334 7.296 1.00 83.31 487 ARG A N 1
ATOM 3779 C CA . ARG A 1 487 ? 15.733 8.893 7.145 1.00 83.31 487 ARG A CA 1
ATOM 3780 C C . ARG A 1 487 ? 14.710 7.776 7.162 1.00 83.31 487 ARG A C 1
ATOM 3782 O O . ARG A 1 487 ? 14.226 7.330 6.125 1.00 83.31 487 ARG A O 1
ATOM 3789 N N . ARG A 1 488 ? 14.429 7.305 8.372 1.00 88.88 488 ARG A N 1
ATOM 3790 C CA . ARG A 1 488 ? 13.466 6.237 8.613 1.00 88.88 488 ARG A CA 1
ATOM 3791 C C . ARG A 1 488 ? 12.175 6.805 9.173 1.00 88.88 488 ARG A C 1
ATOM 3793 O O . ARG A 1 488 ? 12.171 7.689 10.031 1.00 88.88 488 ARG A O 1
ATOM 3800 N N . THR A 1 489 ? 11.084 6.252 8.685 1.00 94.12 489 THR A N 1
ATOM 3801 C CA . THR A 1 489 ? 9.736 6.480 9.186 1.00 94.12 489 THR A CA 1
ATOM 3802 C C . THR A 1 489 ? 8.986 5.154 9.175 1.00 94.12 489 THR A C 1
ATOM 3804 O O . THR A 1 489 ? 9.504 4.148 8.677 1.00 94.12 489 THR A O 1
ATOM 3807 N N . LEU A 1 490 ? 7.789 5.130 9.745 1.00 95.38 490 LEU A N 1
ATOM 3808 C CA . LEU A 1 490 ? 6.881 4.016 9.543 1.00 95.38 490 LEU A CA 1
ATOM 3809 C C . LEU A 1 490 ? 6.247 4.164 8.159 1.00 95.38 490 LEU A C 1
ATOM 3811 O O . LEU A 1 490 ? 5.601 5.172 7.878 1.00 95.38 490 LEU A O 1
ATOM 3815 N N . ILE A 1 491 ? 6.441 3.172 7.301 1.00 97.25 491 ILE A N 1
ATOM 3816 C CA . ILE A 1 491 ? 5.834 3.092 5.972 1.00 97.25 491 ILE A CA 1
ATOM 3817 C C . ILE A 1 491 ? 4.660 2.112 6.010 1.00 97.25 491 ILE A C 1
ATOM 3819 O O . ILE A 1 491 ? 4.673 1.152 6.783 1.00 97.25 491 ILE A O 1
ATOM 3823 N N . HIS A 1 492 ? 3.649 2.343 5.180 1.00 98.06 492 HIS A N 1
ATOM 3824 C CA . HIS A 1 492 ? 2.516 1.445 4.975 1.00 98.06 492 HIS A CA 1
ATOM 3825 C C . HIS A 1 492 ? 2.962 0.110 4.368 1.00 98.06 492 HIS A C 1
ATOM 3827 O O . HIS A 1 492 ? 2.454 -0.946 4.748 1.00 98.06 492 HIS A O 1
ATOM 3833 N N . GLY A 1 493 ? 3.882 0.150 3.400 1.00 97.31 493 GLY A N 1
ATOM 3834 C CA . GLY A 1 493 ? 4.462 -1.020 2.744 1.00 97.31 493 GLY A CA 1
ATOM 3835 C C . GLY A 1 493 ? 3.599 -1.679 1.660 1.00 97.31 493 GLY A C 1
ATOM 3836 O O . GLY A 1 493 ? 4.055 -2.643 1.048 1.00 97.31 493 GLY A O 1
ATOM 3837 N N . ASP A 1 494 ? 2.379 -1.186 1.416 1.00 97.25 494 ASP A N 1
ATOM 3838 C CA . ASP A 1 494 ? 1.507 -1.587 0.295 1.00 97.25 494 ASP A CA 1
ATOM 3839 C C . ASP A 1 494 ? 0.487 -0.492 -0.108 1.00 97.25 494 ASP A C 1
ATOM 3841 O O . ASP A 1 494 ? -0.713 -0.774 -0.187 1.00 97.25 494 ASP A O 1
ATOM 3845 N N . PRO A 1 495 ? 0.908 0.775 -0.336 1.00 97.31 495 PRO A N 1
ATOM 3846 C CA . PRO A 1 495 ? 0.002 1.880 -0.661 1.00 97.31 495 PRO A CA 1
ATOM 3847 C C . PRO A 1 495 ? -0.482 1.836 -2.125 1.00 97.31 495 PRO A C 1
ATOM 3849 O O . PRO A 1 495 ? -0.207 2.731 -2.921 1.00 97.31 495 PRO A O 1
ATOM 3852 N N . LYS A 1 496 ? -1.228 0.795 -2.497 1.00 96.19 496 LYS A N 1
ATOM 3853 C CA . LYS A 1 496 ? -1.929 0.686 -3.789 1.00 96.19 496 LYS A CA 1
ATOM 3854 C C . LYS A 1 496 ? -3.332 1.305 -3.718 1.00 96.19 496 LYS A C 1
ATOM 3856 O O . LYS A 1 496 ? -3.892 1.443 -2.635 1.00 96.19 496 LYS A O 1
ATOM 3861 N N . ALA A 1 497 ? -3.944 1.601 -4.869 1.00 96.44 497 ALA A N 1
ATOM 3862 C CA . ALA A 1 497 ? -5.274 2.230 -4.937 1.00 96.44 497 ALA A CA 1
ATOM 3863 C C . ALA A 1 497 ? -6.356 1.462 -4.144 1.00 96.44 497 ALA A C 1
ATOM 3865 O O . ALA A 1 497 ? -7.152 2.062 -3.430 1.00 96.44 497 ALA A O 1
ATOM 3866 N N . ALA A 1 498 ? -6.317 0.126 -4.185 1.00 94.94 498 ALA A N 1
ATOM 3867 C CA . ALA A 1 498 ? -7.231 -0.750 -3.444 1.00 94.94 498 ALA A CA 1
ATOM 3868 C C . ALA A 1 498 ? -7.081 -0.696 -1.910 1.00 94.94 498 ALA A C 1
ATOM 3870 O O . ALA A 1 498 ? -7.901 -1.270 -1.198 1.00 94.94 498 ALA A O 1
ATOM 3871 N N . ASN A 1 499 ? -6.051 -0.019 -1.402 1.00 97.00 499 ASN A N 1
ATOM 3872 C CA . ASN A 1 499 ? -5.817 0.185 0.026 1.00 97.00 499 ASN A CA 1
ATOM 3873 C C . ASN A 1 499 ? -6.076 1.642 0.446 1.00 97.00 499 ASN A C 1
ATOM 3875 O O . ASN A 1 499 ? -5.778 2.030 1.574 1.00 97.00 499 ASN A O 1
ATOM 3879 N N . MET A 1 500 ? -6.635 2.456 -0.456 1.00 96.75 500 MET A N 1
ATOM 3880 C CA . MET A 1 500 ? -6.889 3.877 -0.243 1.00 96.75 500 MET A CA 1
ATOM 3881 C C . MET A 1 500 ? -8.378 4.189 -0.308 1.00 96.75 500 MET A C 1
ATOM 3883 O O . MET A 1 500 ? -9.125 3.610 -1.099 1.00 96.75 500 MET A O 1
ATOM 3887 N N . PHE A 1 501 ? -8.782 5.157 0.504 1.00 97.31 501 PHE A N 1
ATOM 3888 C CA . PHE A 1 501 ? -10.081 5.803 0.430 1.00 97.31 501 PHE A CA 1
ATOM 3889 C C . PHE A 1 501 ? -9.894 7.308 0.310 1.00 97.31 501 PHE A C 1
ATOM 3891 O O . PHE A 1 501 ? -9.040 7.911 0.964 1.00 97.31 501 PHE A O 1
ATOM 3898 N N . LEU A 1 502 ? -10.725 7.912 -0.524 1.00 96.88 502 LEU A N 1
ATOM 3899 C CA . LEU A 1 502 ? -10.776 9.344 -0.746 1.00 96.88 502 LEU A CA 1
ATOM 3900 C C . LEU A 1 502 ? -12.166 9.844 -0.393 1.00 96.88 502 LEU A C 1
ATOM 3902 O O . LEU A 1 502 ? -13.165 9.160 -0.607 1.00 96.88 502 LEU A O 1
ATOM 3906 N N . ARG A 1 503 ? -12.234 11.057 0.139 1.00 96.12 503 ARG A N 1
ATOM 3907 C CA . ARG A 1 503 ? -13.493 11.763 0.361 1.00 96.12 503 ARG A CA 1
ATOM 3908 C C . ARG A 1 503 ? -13.305 13.207 -0.040 1.00 96.12 503 ARG A C 1
ATOM 3910 O O . ARG A 1 503 ? -12.396 13.861 0.455 1.00 96.12 503 ARG A O 1
ATOM 3917 N N . LYS A 1 504 ? -14.163 13.726 -0.918 1.00 94.88 504 LYS A N 1
ATOM 3918 C CA . LYS A 1 504 ? -14.158 15.161 -1.232 1.00 94.88 504 LYS A CA 1
ATOM 3919 C C . LYS A 1 504 ? -14.476 15.922 0.050 1.00 94.88 504 LYS A C 1
ATOM 3921 O O . LYS A 1 504 ? -15.540 15.714 0.632 1.00 94.88 504 LYS A O 1
ATOM 3926 N N . SER A 1 505 ? -13.560 16.766 0.510 1.00 89.19 505 SER A N 1
ATOM 3927 C CA . SER A 1 505 ? -13.838 17.632 1.647 1.00 89.19 505 SER A CA 1
ATOM 3928 C C . SER A 1 505 ? -14.915 18.619 1.202 1.00 89.19 505 SER A C 1
ATOM 3930 O O . SER A 1 505 ? -14.753 19.312 0.195 1.00 89.19 505 SER A O 1
ATOM 3932 N N . SER A 1 506 ? -16.027 18.684 1.930 1.00 81.62 506 SER A N 1
ATOM 3933 C CA . SER A 1 506 ? -17.028 19.726 1.718 1.00 81.62 506 SER A CA 1
ATOM 3934 C C . SER A 1 506 ? -16.319 21.068 1.853 1.00 81.62 506 SER A C 1
ATOM 3936 O O . SER A 1 506 ? -15.748 21.339 2.911 1.00 81.62 506 SER A O 1
ATOM 3938 N N . ALA A 1 507 ? -16.298 21.873 0.786 1.00 65.31 507 ALA A N 1
ATOM 3939 C CA . ALA A 1 507 ? -15.720 23.207 0.840 1.00 65.31 507 ALA A CA 1
ATOM 3940 C C . ALA A 1 507 ? -16.339 23.921 2.043 1.00 65.31 507 ALA A C 1
ATOM 3942 O O . ALA A 1 507 ? -17.560 24.087 2.102 1.00 65.31 507 ALA A O 1
ATOM 3943 N N . SER A 1 508 ? -15.519 24.267 3.037 1.00 59.03 508 SER A N 1
ATOM 3944 C CA . SER A 1 508 ? -15.977 25.081 4.152 1.00 59.03 508 SER A CA 1
ATOM 3945 C C . SER A 1 508 ? -16.552 26.348 3.533 1.00 59.03 508 SER A C 1
ATOM 3947 O O . SER A 1 508 ? -15.866 27.076 2.817 1.00 59.03 508 SER A O 1
ATOM 3949 N N . SER A 1 509 ? -17.849 26.543 3.731 1.00 55.19 509 SER A N 1
ATOM 3950 C CA . SER A 1 509 ? -18.735 27.434 2.981 1.00 55.19 509 SER A CA 1
ATOM 3951 C C . SER A 1 509 ? -18.478 28.933 3.214 1.00 55.19 509 SER A C 1
ATOM 3953 O O . SER A 1 509 ? -19.417 29.716 3.293 1.00 55.19 509 SER A O 1
ATOM 3955 N N . GLY A 1 510 ? -17.217 29.358 3.348 1.00 58.69 510 GLY A N 1
ATOM 3956 C CA . GLY A 1 510 ? -16.852 30.718 3.741 1.00 58.69 510 GLY A CA 1
ATOM 3957 C C . GLY A 1 510 ? -15.521 31.265 3.215 1.00 58.69 510 GLY A C 1
ATOM 3958 O O . GLY A 1 510 ? -15.145 32.352 3.637 1.00 58.69 510 GLY A O 1
ATOM 3959 N N . SER A 1 511 ? -14.796 30.589 2.312 1.00 57.12 511 SER A N 1
ATOM 3960 C CA . SER A 1 511 ? -13.570 31.152 1.712 1.00 57.12 511 SER A CA 1
ATOM 3961 C C . SER A 1 511 ? -13.595 31.036 0.187 1.00 57.12 511 SER A C 1
ATOM 3963 O O . SER A 1 511 ? -13.475 29.954 -0.377 1.00 57.12 511 SER A O 1
ATOM 3965 N N . SER A 1 512 ? -13.804 32.170 -0.479 1.00 55.47 512 SER A N 1
ATOM 3966 C CA . SER A 1 512 ? -14.065 32.315 -1.917 1.00 55.47 512 SER A CA 1
ATOM 3967 C C . SER A 1 512 ? -12.812 32.392 -2.804 1.00 55.47 512 SER A C 1
ATOM 3969 O O . SER A 1 512 ? -12.908 32.799 -3.960 1.00 55.47 512 SER A O 1
ATOM 3971 N N . SER A 1 513 ? -11.632 31.998 -2.318 1.00 54.50 513 SER A N 1
ATOM 3972 C CA . SER A 1 513 ? -10.387 32.089 -3.093 1.00 54.50 513 SER A CA 1
ATOM 3973 C C . SER A 1 513 ? -9.887 30.709 -3.533 1.00 54.50 513 SER A C 1
ATOM 3975 O O . SER A 1 513 ? -9.170 30.038 -2.796 1.00 54.50 513 SER A O 1
ATOM 3977 N N . SER A 1 514 ? -10.247 30.347 -4.767 1.00 52.31 514 SER A N 1
ATOM 3978 C CA . SER A 1 514 ? -9.865 29.154 -5.541 1.00 52.31 514 SER A CA 1
ATOM 3979 C C . SER A 1 514 ? -10.464 27.806 -5.103 1.00 52.31 514 SER A C 1
ATOM 3981 O O . SER A 1 514 ? -10.217 27.339 -3.993 1.00 52.31 514 SER A O 1
ATOM 3983 N N . PRO A 1 515 ? -11.178 27.101 -6.005 1.00 52.91 515 PRO A N 1
ATOM 3984 C CA . PRO A 1 515 ? -11.665 25.749 -5.766 1.00 52.91 515 PRO A CA 1
ATOM 3985 C C . PRO A 1 515 ? -10.513 24.747 -5.918 1.00 52.91 515 PRO A C 1
ATOM 3987 O O . PRO A 1 515 ? -10.454 23.991 -6.884 1.00 52.91 515 PRO A O 1
ATOM 3990 N N . SER A 1 516 ? -9.562 24.722 -4.980 1.00 60.62 516 SER A N 1
ATOM 3991 C CA . SER A 1 516 ? -8.722 23.532 -4.851 1.00 60.62 516 SER A CA 1
ATOM 3992 C C . SER A 1 516 ? -9.602 22.449 -4.236 1.00 60.62 516 SER A C 1
ATOM 3994 O O . SER A 1 516 ? -9.938 22.542 -3.055 1.00 60.62 516 SER A O 1
ATOM 3996 N N . SER A 1 517 ? -10.019 21.457 -5.022 1.00 68.31 517 SER A N 1
ATOM 3997 C CA . SER A 1 517 ? -10.719 20.285 -4.496 1.00 68.31 517 SER A CA 1
ATOM 3998 C C . SER A 1 517 ? -9.815 19.600 -3.470 1.00 68.31 517 SER A C 1
ATOM 4000 O O . SER A 1 517 ? -8.865 18.904 -3.838 1.00 68.31 517 SER A O 1
ATOM 4002 N N . SER A 1 518 ? -10.054 19.847 -2.184 1.00 88.69 518 SER A N 1
ATOM 4003 C CA . SER A 1 518 ? -9.369 19.127 -1.122 1.00 88.69 518 SER A CA 1
ATOM 4004 C C . SER A 1 518 ? -10.047 17.779 -0.938 1.00 88.69 518 SER A C 1
ATOM 4006 O O . SER A 1 518 ? -11.274 17.669 -0.938 1.00 88.69 518 SER A O 1
ATOM 4008 N N . TYR A 1 519 ? -9.230 16.742 -0.819 1.00 95.31 519 TYR A N 1
ATOM 4009 C CA . TYR A 1 519 ? -9.687 15.411 -0.472 1.00 95.31 519 TYR A CA 1
ATOM 4010 C C . TYR A 1 519 ? -9.161 15.067 0.916 1.00 95.31 519 TYR A C 1
ATOM 4012 O O . TYR A 1 519 ? -7.977 15.258 1.215 1.00 95.31 519 TYR A O 1
ATOM 4020 N N . ASP A 1 520 ? -10.041 14.521 1.744 1.00 94.69 520 ASP A N 1
ATOM 4021 C CA . ASP A 1 520 ? -9.634 13.708 2.873 1.00 94.69 520 ASP A CA 1
ATOM 4022 C C . ASP A 1 520 ? -9.140 12.363 2.345 1.00 94.69 520 ASP A C 1
ATOM 4024 O O . ASP A 1 520 ? -9.594 11.856 1.314 1.00 94.69 520 ASP A O 1
ATOM 4028 N N . PHE A 1 521 ? -8.200 11.787 3.077 1.00 95.31 521 PHE A N 1
ATOM 4029 C CA . PHE A 1 521 ? -7.475 10.606 2.657 1.00 95.31 521 PHE A CA 1
ATOM 4030 C C . PHE A 1 521 ? -7.443 9.587 3.785 1.00 95.31 521 PHE A C 1
ATOM 4032 O O . PHE A 1 521 ? -7.192 9.956 4.940 1.00 95.31 521 PHE A O 1
ATOM 4039 N N . GLY A 1 522 ? -7.669 8.321 3.444 1.00 96.94 522 GLY A N 1
ATOM 4040 C CA . GLY A 1 522 ? -7.535 7.230 4.387 1.00 96.94 522 GLY A CA 1
ATOM 4041 C C . GLY A 1 522 ? -6.941 5.949 3.823 1.00 96.94 522 GLY A C 1
ATOM 4042 O O . GLY A 1 522 ? -6.932 5.730 2.613 1.00 96.94 522 GLY A O 1
ATOM 4043 N N . PHE A 1 523 ? -6.440 5.125 4.740 1.00 96.06 523 PHE A N 1
ATOM 4044 C CA . PHE A 1 523 ? -5.723 3.880 4.469 1.00 96.06 523 PHE A CA 1
ATOM 4045 C C . PHE A 1 523 ? -6.354 2.675 5.171 1.00 96.06 523 PHE A C 1
ATOM 4047 O O . PHE A 1 523 ? -6.922 2.799 6.262 1.00 96.06 523 PHE A O 1
ATOM 4054 N N . ILE A 1 524 ? -6.175 1.505 4.559 1.00 96.44 524 ILE A N 1
ATOM 4055 C CA . ILE A 1 524 ? -6.491 0.180 5.107 1.00 96.44 524 ILE A CA 1
ATOM 4056 C C . ILE A 1 524 ? -5.374 -0.821 4.756 1.00 96.44 524 ILE A C 1
ATOM 4058 O O . ILE A 1 524 ? -4.509 -0.510 3.951 1.00 96.44 524 ILE A O 1
ATOM 4062 N N . ASP A 1 525 ? -5.446 -2.045 5.288 1.00 95.56 525 ASP A N 1
ATOM 4063 C CA . ASP A 1 525 ? -4.531 -3.157 4.964 1.00 95.56 525 ASP A CA 1
ATOM 4064 C C . ASP A 1 525 ? -3.067 -2.924 5.403 1.00 95.56 525 ASP A C 1
ATOM 4066 O O . ASP A 1 525 ? -2.123 -2.909 4.611 1.00 95.56 525 ASP A O 1
ATOM 4070 N N . PHE A 1 526 ? -2.866 -2.785 6.718 1.00 97.38 526 PHE A N 1
ATOM 4071 C CA . PHE A 1 526 ? -1.566 -2.484 7.347 1.00 97.38 526 PHE A CA 1
ATOM 4072 C C . PHE A 1 526 ? -0.660 -3.710 7.548 1.00 97.38 526 PHE A C 1
ATOM 4074 O O . PHE A 1 526 ? 0.318 -3.660 8.291 1.00 97.38 526 PHE A O 1
ATOM 4081 N N . GLN A 1 527 ? -0.945 -4.826 6.880 1.00 96.12 527 GLN A N 1
ATOM 4082 C CA . GLN A 1 527 ? -0.218 -6.093 7.045 1.00 96.12 527 GLN A CA 1
ATOM 4083 C C . GLN A 1 527 ? 1.277 -6.013 6.664 1.00 96.12 527 GLN A C 1
ATOM 4085 O O . GLN A 1 527 ? 2.075 -6.850 7.085 1.00 96.12 527 GLN A O 1
ATOM 4090 N N . TRP A 1 528 ? 1.673 -5.004 5.879 1.00 97.12 528 TRP A N 1
ATOM 4091 C CA . TRP A 1 528 ? 3.057 -4.764 5.438 1.00 97.12 528 TRP A CA 1
ATOM 4092 C C . TRP A 1 528 ? 3.703 -3.536 6.085 1.00 97.12 528 TRP A C 1
ATOM 4094 O O . TRP A 1 528 ? 4.809 -3.143 5.698 1.00 97.12 528 TRP A O 1
ATOM 4104 N N . THR A 1 529 ? 3.039 -2.955 7.086 1.00 97.62 529 THR A N 1
ATOM 4105 C CA . THR A 1 529 ? 3.506 -1.752 7.774 1.00 97.62 529 THR A CA 1
ATOM 4106 C C . THR A 1 529 ? 4.753 -2.036 8.598 1.00 97.62 529 THR A C 1
ATOM 4108 O O . THR A 1 529 ? 4.840 -3.028 9.320 1.00 97.62 529 THR A O 1
ATOM 4111 N N . GLY A 1 530 ? 5.744 -1.160 8.482 1.00 95.31 530 GLY A N 1
ATOM 4112 C CA . GLY A 1 530 ? 7.024 -1.330 9.152 1.00 95.31 530 GLY A CA 1
ATOM 4113 C C . GLY A 1 530 ? 7.959 -0.158 8.948 1.00 95.31 530 GLY A C 1
ATOM 4114 O O . GLY A 1 530 ? 7.622 0.818 8.285 1.00 95.31 530 GLY A O 1
ATOM 4115 N N . TRP A 1 531 ? 9.148 -0.239 9.527 1.00 94.00 531 TRP A N 1
ATOM 4116 C CA . TRP A 1 531 ? 10.125 0.840 9.439 1.00 94.00 531 TRP A CA 1
ATOM 4117 C C . TRP A 1 531 ? 10.860 0.806 8.103 1.00 94.00 531 TRP A C 1
ATOM 4119 O O . TRP A 1 531 ? 11.434 -0.212 7.724 1.00 94.00 531 TRP A O 1
ATOM 4129 N N . GLY A 1 532 ? 10.921 1.933 7.404 1.00 93.94 532 GLY A N 1
ATOM 4130 C CA . GLY A 1 532 ? 11.550 1.996 6.089 1.00 93.94 532 GLY A CA 1
ATOM 4131 C C . GLY A 1 532 ? 11.832 3.417 5.631 1.00 93.94 532 GLY A C 1
ATOM 4132 O O . GLY A 1 532 ? 11.581 4.390 6.351 1.00 93.94 532 GLY A O 1
ATOM 4133 N N . ALA A 1 533 ? 12.380 3.527 4.425 1.00 94.44 533 ALA A N 1
ATOM 4134 C CA . ALA A 1 533 ? 12.517 4.809 3.762 1.00 94.44 533 ALA A CA 1
ATOM 4135 C C . ALA A 1 533 ? 11.163 5.227 3.167 1.00 94.44 533 ALA A C 1
ATOM 4137 O O . ALA A 1 533 ? 10.534 4.427 2.473 1.00 94.44 533 ALA A O 1
ATOM 4138 N N . PRO A 1 534 ? 10.729 6.484 3.350 1.00 97.12 534 PRO A N 1
ATOM 4139 C CA . PRO A 1 534 ? 9.454 6.968 2.808 1.00 97.12 534 PRO A CA 1
ATOM 4140 C C . PRO A 1 534 ? 9.355 6.838 1.279 1.00 97.12 534 PRO A C 1
ATOM 4142 O O . PRO A 1 534 ? 8.264 6.709 0.729 1.00 97.12 534 PRO A O 1
ATOM 4145 N N . ALA A 1 535 ? 10.498 6.869 0.587 1.00 97.50 535 ALA A N 1
ATOM 4146 C CA . ALA A 1 535 ? 10.591 6.717 -0.859 1.00 97.50 535 ALA A CA 1
ATOM 4147 C C . ALA A 1 535 ? 10.036 5.372 -1.365 1.00 97.50 535 ALA A C 1
ATOM 4149 O O . ALA A 1 535 ? 9.525 5.321 -2.480 1.00 97.50 535 ALA A O 1
ATOM 4150 N N . VAL A 1 536 ? 10.072 4.319 -0.539 1.00 97.56 536 VAL A N 1
ATOM 4151 C CA . VAL A 1 536 ? 9.544 2.981 -0.859 1.00 97.56 536 VAL A CA 1
ATOM 4152 C C . VAL A 1 536 ? 8.035 3.028 -1.094 1.00 97.56 536 VAL A C 1
ATOM 4154 O O . VAL A 1 536 ? 7.549 2.552 -2.119 1.00 97.56 536 VAL A O 1
ATOM 4157 N N . ASP A 1 537 ? 7.294 3.666 -0.189 1.00 98.38 537 ASP A N 1
ATOM 4158 C CA . ASP A 1 537 ? 5.848 3.832 -0.331 1.00 98.38 537 ASP A CA 1
ATOM 4159 C C . ASP A 1 537 ? 5.487 4.764 -1.490 1.00 98.38 537 ASP A C 1
ATOM 4161 O O . ASP A 1 537 ? 4.525 4.500 -2.207 1.00 98.38 537 ASP A O 1
ATOM 4165 N N . VAL A 1 538 ? 6.258 5.837 -1.707 1.00 98.50 538 VAL A N 1
ATOM 4166 C CA . VAL A 1 538 ? 6.001 6.772 -2.816 1.00 98.50 538 VAL A CA 1
ATOM 4167 C C . VAL A 1 538 ? 6.221 6.095 -4.169 1.00 98.50 538 VAL A C 1
ATOM 4169 O O . VAL A 1 538 ? 5.374 6.220 -5.053 1.00 98.50 538 VAL A O 1
ATOM 4172 N N . ALA A 1 539 ? 7.319 5.346 -4.323 1.00 98.31 539 ALA A N 1
ATOM 4173 C CA . ALA A 1 539 ? 7.596 4.558 -5.522 1.00 98.31 539 ALA A CA 1
ATOM 4174 C C . ALA A 1 539 ? 6.480 3.549 -5.797 1.00 98.31 539 ALA A C 1
ATOM 4176 O O . ALA A 1 539 ? 5.997 3.459 -6.929 1.00 98.31 539 ALA A O 1
ATOM 4177 N N . TYR A 1 540 ? 6.012 2.847 -4.762 1.00 98.19 540 TYR A N 1
ATOM 4178 C CA . TYR A 1 540 ? 4.934 1.886 -4.940 1.00 98.19 540 TYR A CA 1
ATOM 4179 C C . TYR A 1 540 ? 3.601 2.554 -5.272 1.00 98.19 540 TYR A C 1
ATOM 4181 O O . TYR A 1 540 ? 2.957 2.143 -6.231 1.00 98.19 540 TYR A O 1
ATOM 4189 N N . LEU A 1 541 ? 3.200 3.605 -4.553 1.00 98.38 541 LEU A N 1
ATOM 4190 C CA . LEU A 1 541 ? 1.963 4.338 -4.836 1.00 98.38 541 LEU A CA 1
ATOM 4191 C C . LEU A 1 541 ? 1.938 4.838 -6.282 1.00 98.38 541 LEU A C 1
ATOM 4193 O O . LEU A 1 541 ? 0.972 4.575 -7.002 1.00 98.38 541 LEU A O 1
ATOM 4197 N N . ILE A 1 542 ? 3.016 5.488 -6.734 1.00 98.56 542 ILE A N 1
ATOM 4198 C CA . ILE A 1 542 ? 3.093 5.993 -8.108 1.00 98.56 542 ILE A CA 1
ATOM 4199 C C . ILE A 1 542 ? 2.964 4.840 -9.110 1.00 98.56 542 ILE A C 1
ATOM 4201 O O . ILE A 1 542 ? 2.130 4.928 -10.010 1.00 98.56 542 ILE A O 1
ATOM 4205 N N . ALA A 1 543 ? 3.701 3.742 -8.927 1.00 98.31 543 ALA A N 1
ATOM 4206 C CA . ALA A 1 543 ? 3.659 2.612 -9.853 1.00 98.31 543 ALA A CA 1
ATOM 4207 C C . ALA A 1 543 ? 2.325 1.844 -9.832 1.00 98.31 543 ALA A C 1
ATOM 4209 O O . ALA A 1 543 ? 1.839 1.400 -10.872 1.00 98.31 543 ALA A O 1
ATOM 4210 N N . ALA A 1 544 ? 1.733 1.641 -8.657 1.00 97.81 544 ALA A N 1
ATOM 4211 C CA . ALA A 1 544 ? 0.635 0.698 -8.462 1.00 97.81 544 ALA A CA 1
ATOM 4212 C C . ALA A 1 544 ? -0.753 1.320 -8.433 1.00 97.81 544 ALA A C 1
ATOM 4214 O O . ALA A 1 544 ? -1.728 0.585 -8.602 1.00 97.81 544 ALA A O 1
ATOM 4215 N N . ALA A 1 545 ? -0.865 2.627 -8.213 1.00 97.75 545 ALA A N 1
ATOM 4216 C CA . ALA A 1 545 ? -2.153 3.304 -8.152 1.00 97.75 545 ALA A CA 1
ATOM 4217 C C . ALA A 1 545 ? -2.396 4.248 -9.332 1.00 97.75 545 ALA A C 1
ATOM 4219 O O . ALA A 1 545 ? -3.555 4.443 -9.689 1.00 97.75 545 ALA A O 1
ATOM 4220 N N . SER A 1 546 ? -1.351 4.827 -9.929 1.00 98.12 546 SER A N 1
ATOM 4221 C CA . SER A 1 546 ? -1.512 5.887 -10.931 1.00 98.12 546 SER A CA 1
ATOM 4222 C C . SER A 1 546 ? -1.919 5.347 -12.298 1.00 98.12 546 SER A C 1
ATOM 4224 O O . SER A 1 546 ? -1.383 4.351 -12.787 1.00 98.12 546 SER A O 1
ATOM 4226 N N . SER A 1 547 ? -2.829 6.067 -12.945 1.00 97.38 547 SER A N 1
ATOM 4227 C CA . SER A 1 547 ? -3.079 5.926 -14.379 1.00 97.38 547 SER A CA 1
ATOM 4228 C C . SER A 1 547 ? -1.876 6.410 -15.212 1.00 97.38 547 SER A C 1
ATOM 4230 O O . SER A 1 547 ? -1.134 7.291 -14.758 1.00 97.38 547 SER A O 1
ATOM 4232 N N . PRO A 1 548 ? -1.673 5.874 -16.429 1.00 96.88 548 PRO A N 1
ATOM 4233 C CA . PRO A 1 548 ? -0.577 6.289 -17.307 1.00 96.88 548 PRO A CA 1
ATOM 4234 C C . PRO A 1 548 ? -0.673 7.764 -17.739 1.00 96.88 548 PRO A C 1
ATOM 4236 O O . PRO A 1 548 ? 0.350 8.386 -18.015 1.00 96.88 548 PRO A O 1
ATOM 4239 N N . GLU A 1 549 ? -1.861 8.376 -17.747 1.00 97.56 549 GLU A N 1
ATOM 4240 C CA . GLU A 1 549 ? -2.061 9.780 -18.136 1.00 97.56 549 GLU A CA 1
ATOM 4241 C C . GLU A 1 549 ? -1.384 10.772 -17.179 1.00 97.56 549 GLU A C 1
ATOM 4243 O O . GLU A 1 549 ? -0.974 11.864 -17.597 1.00 97.56 549 GLU A O 1
ATOM 4248 N N . LEU A 1 550 ? -1.231 10.382 -15.910 1.00 98.06 550 LEU A N 1
ATOM 4249 C CA . LEU A 1 550 ? -0.556 11.167 -14.871 1.00 98.06 550 LEU A CA 1
ATOM 4250 C C . LEU A 1 550 ? 0.969 10.998 -14.893 1.00 98.06 550 LEU A C 1
ATOM 4252 O O . LEU A 1 550 ? 1.668 11.658 -14.126 1.00 98.06 550 LEU A O 1
ATOM 4256 N N . LEU A 1 551 ? 1.486 10.138 -15.770 1.00 98.00 551 LEU A N 1
ATOM 4257 C CA . LEU A 1 551 ? 2.894 9.781 -15.864 1.00 98.00 551 LEU A CA 1
ATOM 4258 C C . LEU A 1 551 ? 3.453 10.150 -17.245 1.00 98.00 551 LEU A C 1
ATOM 4260 O O . LEU A 1 551 ? 2.711 10.438 -18.191 1.00 98.00 551 LEU A O 1
ATOM 4264 N N . SER A 1 552 ? 4.778 10.218 -17.335 1.00 97.31 552 SER A N 1
ATOM 4265 C CA . SER A 1 552 ? 5.490 10.445 -18.593 1.00 97.31 552 SER A CA 1
ATOM 4266 C C . SER A 1 552 ? 6.757 9.603 -18.652 1.00 97.31 552 SER A C 1
ATOM 4268 O O . SER A 1 552 ? 7.354 9.292 -17.616 1.00 97.31 552 SER A O 1
ATOM 4270 N N . LEU A 1 553 ? 7.180 9.207 -19.852 1.00 96.50 553 LEU A N 1
ATOM 4271 C CA . LEU A 1 553 ? 8.339 8.324 -20.022 1.00 96.50 553 LEU A CA 1
ATOM 4272 C C . LEU A 1 553 ? 9.660 9.021 -19.665 1.00 96.50 553 LEU A C 1
ATOM 4274 O O . LEU A 1 553 ? 10.585 8.394 -19.131 1.00 96.50 553 LEU A O 1
ATOM 4278 N N . ASP A 1 554 ? 9.748 10.329 -19.906 1.00 95.62 554 ASP A N 1
ATOM 4279 C CA . ASP A 1 554 ? 10.881 11.166 -19.489 1.00 95.62 554 ASP A CA 1
ATOM 4280 C C . ASP A 1 554 ? 10.967 11.353 -17.959 1.00 95.62 554 ASP A C 1
ATOM 4282 O O . ASP A 1 554 ? 12.041 11.632 -17.420 1.00 95.62 554 ASP A O 1
ATOM 4286 N N . GLY A 1 555 ? 9.865 11.111 -17.247 1.00 97.19 555 GLY A N 1
ATOM 4287 C CA . GLY A 1 555 ? 9.722 11.299 -15.811 1.00 97.19 555 GLY A CA 1
ATOM 4288 C C . GLY A 1 555 ? 9.459 12.743 -15.366 1.00 97.19 555 GLY A C 1
ATOM 4289 O O . GLY A 1 555 ? 9.593 13.053 -14.182 1.00 97.19 555 GLY A O 1
ATOM 4290 N N . SER A 1 556 ? 9.087 13.651 -16.268 1.00 97.56 556 SER A N 1
ATOM 4291 C CA . SER A 1 556 ? 8.728 15.028 -15.903 1.00 97.56 556 SER A CA 1
ATOM 4292 C C . SER A 1 556 ? 7.433 15.101 -15.083 1.00 97.56 556 SER A C 1
ATOM 4294 O O . SER A 1 556 ? 7.413 15.766 -14.044 1.00 97.56 556 SER A O 1
ATOM 4296 N N . LYS A 1 557 ? 6.375 14.367 -15.462 1.00 97.62 557 LYS A N 1
ATOM 4297 C CA . LYS A 1 557 ? 5.100 14.374 -14.717 1.00 97.62 557 LYS A CA 1
ATOM 4298 C C . LYS A 1 557 ? 5.205 13.712 -13.344 1.00 97.62 557 LYS A C 1
ATOM 4300 O O . LYS A 1 557 ? 4.730 14.269 -12.355 1.00 97.62 557 LYS A O 1
ATOM 4305 N N . GLU A 1 558 ? 5.876 12.561 -13.256 1.00 97.06 558 GLU A N 1
ATOM 4306 C CA . GLU A 1 558 ? 6.150 11.916 -11.963 1.00 97.06 558 GLU A CA 1
ATOM 4307 C C . GLU A 1 558 ? 6.999 12.834 -11.069 1.00 97.06 558 GLU A C 1
ATOM 4309 O O . GLU A 1 558 ? 6.701 12.970 -9.887 1.00 97.06 558 GLU A O 1
ATOM 4314 N N . ARG A 1 559 ? 7.974 13.577 -11.619 1.00 98.25 559 ARG A N 1
ATOM 4315 C CA . ARG A 1 559 ? 8.749 14.565 -10.850 1.00 98.25 559 ARG A CA 1
ATOM 4316 C C . ARG A 1 559 ? 7.873 15.679 -10.272 1.00 98.25 559 ARG A C 1
ATOM 4318 O O . ARG A 1 559 ? 8.090 16.082 -9.128 1.00 98.25 559 ARG A O 1
ATOM 4325 N N . SER A 1 560 ? 6.868 16.157 -11.005 1.00 98.44 560 SER A N 1
ATOM 4326 C CA . SER A 1 560 ? 5.893 17.122 -10.474 1.00 98.44 560 SER A CA 1
ATOM 4327 C C . SER A 1 560 ? 5.084 16.546 -9.302 1.00 98.44 560 SER A C 1
ATOM 4329 O O . SER A 1 560 ? 4.878 17.243 -8.309 1.00 98.44 560 SER A O 1
ATOM 4331 N N . LEU A 1 561 ? 4.690 15.269 -9.360 1.00 98.44 561 LEU A N 1
ATOM 4332 C CA . LEU A 1 561 ? 4.035 14.571 -8.242 1.00 98.44 561 LEU A CA 1
ATOM 4333 C C . LEU A 1 561 ? 4.972 14.417 -7.034 1.00 98.44 561 LEU A C 1
ATOM 4335 O O . LEU A 1 561 ? 4.569 14.647 -5.892 1.00 98.44 561 LEU A O 1
ATOM 4339 N N . LEU A 1 562 ? 6.247 14.098 -7.272 1.00 98.62 562 LEU A N 1
ATOM 4340 C CA . LEU A 1 562 ? 7.263 14.016 -6.220 1.00 98.62 562 LEU A CA 1
ATOM 4341 C C . LEU A 1 562 ? 7.462 15.356 -5.507 1.00 98.62 562 LEU A C 1
ATOM 4343 O O . LEU A 1 562 ? 7.650 15.368 -4.292 1.00 98.62 562 LEU A O 1
ATOM 4347 N N . HIS A 1 563 ? 7.369 16.482 -6.221 1.00 98.50 563 HIS A N 1
ATOM 4348 C CA . HIS A 1 563 ? 7.382 17.807 -5.596 1.00 98.50 563 HIS A CA 1
ATOM 4349 C C . HIS A 1 563 ? 6.173 18.034 -4.681 1.00 98.50 563 HIS A C 1
ATOM 4351 O O . HIS A 1 563 ? 6.348 18.578 -3.591 1.00 98.50 563 HIS A O 1
ATOM 4357 N N . VAL A 1 564 ? 4.973 17.578 -5.068 1.00 98.31 564 VAL A N 1
ATOM 4358 C CA . VAL A 1 564 ? 3.774 17.655 -4.210 1.00 98.31 564 VAL A CA 1
ATOM 4359 C C . VAL A 1 564 ? 3.995 16.898 -2.900 1.00 98.31 564 VAL A C 1
ATOM 4361 O O . VAL A 1 564 ? 3.768 17.453 -1.822 1.00 98.31 564 VAL A O 1
ATOM 4364 N N . TYR A 1 565 ? 4.473 15.653 -2.988 1.00 98.69 565 TYR A N 1
ATOM 4365 C CA . TYR A 1 565 ? 4.806 14.840 -1.818 1.00 98.69 565 TYR A CA 1
ATOM 4366 C C . TYR A 1 565 ? 5.871 15.518 -0.944 1.00 98.69 565 TYR A C 1
ATOM 4368 O O . TYR A 1 565 ? 5.693 15.687 0.263 1.00 98.69 565 TYR A O 1
ATOM 4376 N N . HIS A 1 566 ? 6.983 15.927 -1.559 1.00 98.19 566 HIS A N 1
ATOM 4377 C CA . HIS A 1 566 ? 8.139 16.475 -0.858 1.00 98.19 566 HIS A CA 1
ATOM 4378 C C . HIS A 1 566 ? 7.811 17.778 -0.129 1.00 98.19 566 HIS A C 1
ATOM 4380 O O . HIS A 1 566 ? 8.164 17.926 1.042 1.00 98.19 566 HIS A O 1
ATOM 4386 N N . GLN A 1 567 ? 7.082 18.685 -0.782 1.00 97.50 567 GLN A N 1
ATOM 4387 C CA . GLN A 1 567 ? 6.648 19.940 -0.177 1.00 97.50 567 GLN A CA 1
ATOM 4388 C C . GLN A 1 567 ? 5.768 19.687 1.055 1.00 97.50 567 GLN A C 1
ATOM 4390 O O . GLN A 1 567 ? 5.980 20.298 2.103 1.00 97.50 567 GLN A O 1
ATOM 4395 N N . GLU A 1 568 ? 4.805 18.765 0.961 1.00 97.62 568 GLU A N 1
ATOM 4396 C CA . GLU A 1 568 ? 3.947 18.415 2.098 1.00 97.62 568 GLU A CA 1
ATOM 4397 C C . GLU A 1 568 ? 4.735 17.749 3.234 1.00 97.62 568 GLU A C 1
ATOM 4399 O O . GLU A 1 568 ? 4.487 18.045 4.407 1.00 97.62 568 GLU A O 1
ATOM 4404 N N . LEU A 1 569 ? 5.718 16.905 2.903 1.00 97.12 569 LEU A N 1
ATOM 4405 C CA . LEU A 1 569 ? 6.594 16.270 3.885 1.00 97.12 569 LEU A CA 1
ATOM 4406 C C . LEU A 1 569 ? 7.397 17.327 4.649 1.00 97.12 569 LEU A C 1
ATOM 4408 O O . LEU A 1 569 ? 7.356 17.341 5.877 1.00 97.12 569 LEU A O 1
ATOM 4412 N N . GLN A 1 570 ? 8.077 18.241 3.946 1.00 95.56 570 GLN A N 1
ATOM 4413 C CA . GLN A 1 570 ? 8.850 19.322 4.575 1.00 95.56 570 GLN A CA 1
ATOM 4414 C C . GLN A 1 570 ? 7.965 20.196 5.474 1.00 95.56 570 GLN A C 1
ATOM 4416 O O . GLN A 1 570 ? 8.333 20.484 6.617 1.00 95.56 570 GLN A O 1
ATOM 4421 N N . ASN A 1 571 ? 6.771 20.565 4.998 1.00 94.31 571 ASN A N 1
ATOM 4422 C CA . ASN A 1 571 ? 5.808 21.347 5.775 1.00 94.31 571 ASN A CA 1
ATOM 4423 C C . ASN A 1 571 ? 5.381 20.615 7.056 1.00 94.31 571 ASN A C 1
ATOM 4425 O O . ASN A 1 571 ? 5.317 21.214 8.131 1.00 94.31 571 ASN A O 1
ATOM 4429 N N . SER A 1 572 ? 5.098 19.317 6.953 1.00 94.94 572 SER A N 1
ATOM 4430 C CA . SER A 1 572 ? 4.627 18.498 8.073 1.00 94.94 572 SER A CA 1
ATOM 4431 C C . SER A 1 572 ? 5.729 18.225 9.098 1.00 94.94 572 SER A C 1
ATOM 4433 O O . SER A 1 572 ? 5.489 18.351 10.300 1.00 94.94 572 SER A O 1
ATOM 4435 N N . LEU A 1 573 ? 6.952 17.930 8.644 1.00 93.00 573 LEU A N 1
ATOM 4436 C CA . LEU A 1 573 ? 8.123 17.769 9.512 1.00 93.00 573 LEU A CA 1
ATOM 4437 C C . LEU A 1 573 ? 8.422 19.053 10.284 1.00 93.00 573 LEU A C 1
ATOM 4439 O O . LEU A 1 573 ? 8.624 19.017 11.497 1.00 93.00 573 LEU A O 1
ATOM 4443 N N . SER A 1 574 ? 8.369 20.192 9.597 1.00 91.25 574 SER A N 1
ATOM 4444 C CA . SER A 1 574 ? 8.583 21.503 10.205 1.00 91.25 574 SER A CA 1
ATOM 4445 C C . SER A 1 574 ? 7.571 21.799 11.310 1.00 91.25 574 SER A C 1
ATOM 4447 O O . SER A 1 574 ? 7.956 22.171 12.416 1.00 91.25 574 SER A O 1
ATOM 4449 N N . LYS A 1 575 ? 6.274 21.577 11.045 1.00 90.50 575 LYS A N 1
ATOM 4450 C CA . LYS A 1 575 ? 5.211 21.747 12.050 1.00 90.50 575 LYS A CA 1
ATOM 4451 C C . LYS A 1 575 ? 5.453 20.870 13.278 1.00 90.50 575 LYS A C 1
ATOM 4453 O O . LYS A 1 575 ? 5.383 21.364 14.400 1.00 90.50 575 LYS A O 1
ATOM 4458 N N . ARG A 1 576 ? 5.774 19.589 13.075 1.00 87.69 576 ARG A N 1
ATOM 4459 C CA . ARG A 1 576 ? 6.027 18.652 14.181 1.00 87.69 576 ARG A CA 1
ATOM 4460 C C . ARG A 1 576 ? 7.239 19.044 15.012 1.00 87.69 576 ARG A C 1
ATOM 4462 O O . ARG A 1 576 ? 7.172 18.986 16.234 1.00 87.69 576 ARG A O 1
ATOM 4469 N N . LEU A 1 577 ? 8.320 19.477 14.373 1.00 86.19 577 LEU A N 1
ATOM 4470 C CA . LEU A 1 577 ? 9.520 19.921 15.078 1.00 86.19 577 LEU A CA 1
ATOM 4471 C C . LEU A 1 577 ? 9.285 21.168 15.921 1.00 86.19 577 LEU A C 1
ATOM 4473 O O . LEU A 1 577 ? 9.804 21.252 17.030 1.00 86.19 577 LEU A O 1
ATOM 4477 N N . LEU A 1 578 ? 8.476 22.110 15.432 1.00 87.25 578 LEU A N 1
ATOM 4478 C CA . LEU A 1 578 ? 8.086 23.279 16.217 1.00 87.25 578 LEU A CA 1
ATOM 4479 C C . LEU A 1 578 ? 7.254 22.880 17.442 1.00 87.25 578 LEU A C 1
ATOM 4481 O O . LEU A 1 578 ? 7.522 23.373 18.535 1.00 87.25 578 LEU A O 1
ATOM 4485 N N . VAL A 1 579 ? 6.304 21.949 17.289 1.00 86.19 579 VAL A N 1
ATOM 4486 C CA . VAL A 1 579 ? 5.527 21.403 18.419 1.00 86.19 579 VAL A CA 1
ATOM 4487 C C . VAL A 1 579 ? 6.437 20.685 19.419 1.00 86.19 579 VAL A C 1
ATOM 4489 O O . VAL A 1 579 ? 6.332 20.920 20.620 1.00 86.19 579 VAL A O 1
ATOM 4492 N N . PHE A 1 580 ? 7.366 19.857 18.939 1.00 84.31 580 PHE A N 1
ATOM 4493 C CA . PHE A 1 580 ? 8.337 19.166 19.788 1.00 84.31 580 PHE A CA 1
ATOM 4494 C C . PHE A 1 580 ? 9.193 20.162 20.580 1.00 84.31 580 PHE A C 1
ATOM 4496 O O . PHE A 1 580 ? 9.227 20.108 21.807 1.00 84.31 580 PHE A O 1
ATOM 4503 N N . ALA A 1 581 ? 9.810 21.130 19.897 1.00 83.69 581 ALA A N 1
ATOM 4504 C CA . ALA A 1 581 ? 10.662 22.132 20.529 1.00 83.69 581 ALA A CA 1
ATOM 4505 C C . ALA A 1 581 ? 9.897 23.029 21.515 1.00 83.69 581 ALA A C 1
ATOM 4507 O O . ALA A 1 581 ? 10.462 23.458 22.522 1.00 83.69 581 ALA A O 1
ATOM 4508 N N . HIS A 1 582 ? 8.616 23.296 21.247 1.00 84.00 582 HIS A N 1
ATOM 4509 C CA . HIS A 1 582 ? 7.729 23.981 22.181 1.00 84.00 582 HIS A CA 1
ATOM 4510 C C . HIS A 1 582 ? 7.515 23.154 23.454 1.00 84.00 582 HIS A C 1
ATOM 4512 O O . HIS A 1 582 ? 7.714 23.654 24.560 1.00 84.00 582 HIS A O 1
ATOM 4518 N N . ASN A 1 583 ? 7.171 21.874 23.304 1.00 83.44 583 ASN A N 1
ATOM 4519 C CA . ASN A 1 583 ? 6.898 20.981 24.429 1.00 83.44 583 ASN A CA 1
ATOM 4520 C C . ASN A 1 583 ? 8.147 20.718 25.288 1.00 83.44 583 ASN A C 1
ATOM 4522 O O . ASN A 1 583 ? 8.032 20.595 26.506 1.00 83.44 583 ASN A O 1
ATOM 4526 N N . SER A 1 584 ? 9.346 20.708 24.693 1.00 82.81 584 SER A N 1
ATOM 4527 C CA . SER A 1 584 ? 10.608 20.540 25.430 1.00 82.81 584 SER A CA 1
ATOM 4528 C C . SER A 1 584 ? 10.961 21.714 26.354 1.00 82.81 584 SER A C 1
ATOM 4530 O O . SER A 1 584 ? 11.763 21.535 27.266 1.00 82.81 584 SER A O 1
ATOM 4532 N N . LYS A 1 585 ? 10.387 22.910 26.152 1.00 82.19 585 LYS A N 1
ATOM 4533 C CA . LYS A 1 585 ? 10.687 24.107 26.966 1.00 82.19 585 LYS A CA 1
ATOM 4534 C C . LYS A 1 585 ? 9.863 24.212 28.260 1.00 82.19 585 LYS A C 1
ATOM 4536 O O . LYS A 1 585 ? 10.086 25.137 29.038 1.00 82.19 585 LYS A O 1
ATOM 4541 N N . GLY A 1 586 ? 8.960 23.261 28.519 1.00 78.75 586 GLY A N 1
ATOM 4542 C CA . GLY A 1 586 ? 8.094 23.241 29.702 1.00 78.75 586 GLY A CA 1
ATOM 4543 C C . GLY A 1 586 ? 6.925 24.235 29.625 1.00 78.75 586 GLY A C 1
ATOM 4544 O O . GLY A 1 586 ? 6.983 25.247 28.930 1.00 78.75 586 GLY A O 1
ATOM 4545 N N . ALA A 1 587 ? 5.845 23.957 30.363 1.00 75.81 587 ALA A N 1
ATOM 4546 C CA . ALA A 1 587 ? 4.554 24.658 30.265 1.00 75.81 587 ALA A CA 1
ATOM 4547 C C . ALA A 1 587 ? 4.556 26.155 30.673 1.00 75.81 587 ALA A C 1
ATOM 4549 O O . ALA A 1 587 ? 3.520 26.808 30.582 1.00 75.81 587 ALA A O 1
ATOM 4550 N N . GLY A 1 588 ? 5.690 26.707 31.121 1.00 76.56 588 GLY A N 1
ATOM 4551 C CA . GLY A 1 588 ? 5.816 28.096 31.587 1.00 76.56 588 GLY A CA 1
ATOM 4552 C C . GLY A 1 588 ? 6.550 29.048 30.635 1.00 76.56 588 GLY A C 1
ATOM 4553 O O . GLY A 1 588 ? 6.618 30.248 30.906 1.00 76.56 588 GLY A O 1
ATOM 4554 N N . ALA A 1 589 ? 7.119 28.555 29.530 1.00 75.19 589 ALA A N 1
ATOM 4555 C CA . ALA A 1 589 ? 7.828 29.413 28.587 1.00 75.19 589 ALA A CA 1
ATOM 4556 C C . ALA A 1 589 ? 6.823 30.214 27.742 1.00 75.19 589 ALA A C 1
ATOM 4558 O O . ALA A 1 589 ? 6.075 29.641 26.951 1.00 75.19 589 ALA A O 1
ATOM 4559 N N . LYS A 1 590 ? 6.816 31.551 27.878 1.00 74.75 590 LYS A N 1
ATOM 4560 C CA . LYS A 1 590 ? 6.125 32.434 26.918 1.00 74.75 590 LYS A CA 1
ATOM 4561 C C . LYS A 1 590 ? 6.587 32.054 25.519 1.00 74.75 590 LYS A C 1
ATOM 4563 O O . LYS A 1 590 ? 7.789 31.929 25.319 1.00 74.75 590 LYS A O 1
ATOM 4568 N N . THR A 1 591 ? 5.662 31.874 24.584 1.00 59.50 591 THR A N 1
ATOM 4569 C CA . THR A 1 591 ? 5.947 31.410 23.226 1.00 59.50 591 THR A CA 1
ATOM 4570 C C . THR A 1 591 ? 6.480 32.566 22.370 1.00 59.50 591 THR A C 1
ATOM 4572 O O . THR A 1 591 ? 5.674 33.339 21.849 1.00 59.50 591 THR A O 1
ATOM 4575 N N . PRO A 1 592 ? 7.803 32.762 22.178 1.00 63.31 592 PRO A N 1
ATOM 4576 C CA . PRO A 1 592 ? 8.238 33.521 21.017 1.00 63.31 592 PRO A CA 1
ATOM 4577 C C . PRO A 1 592 ? 7.770 32.767 19.769 1.00 63.31 592 PRO A C 1
ATOM 4579 O O . PRO A 1 592 ? 7.700 31.535 19.776 1.00 63.31 592 PRO A O 1
ATOM 4582 N N . SER A 1 593 ? 7.458 33.501 18.702 1.00 80.56 593 SER A N 1
ATOM 4583 C CA . SER A 1 593 ? 7.199 32.932 17.377 1.00 80.56 593 SER A CA 1
ATOM 4584 C C . SER A 1 593 ? 8.442 32.157 16.922 1.00 80.56 593 SER A C 1
ATOM 4586 O O . SER A 1 593 ? 9.376 32.735 16.369 1.00 80.56 593 SER A O 1
ATOM 4588 N N . MET A 1 594 ? 8.521 30.866 17.261 1.00 80.75 594 MET A N 1
ATOM 4589 C CA . MET A 1 594 ? 9.641 30.017 16.874 1.00 80.75 594 MET A CA 1
ATOM 4590 C C . MET A 1 594 ? 9.538 29.727 15.386 1.00 80.75 594 MET A C 1
ATOM 4592 O O . MET A 1 594 ? 8.526 29.225 14.899 1.00 80.75 594 MET A O 1
ATOM 4596 N N . THR A 1 595 ? 10.617 30.018 14.673 1.00 87.00 595 THR A N 1
ATOM 4597 C CA . THR A 1 595 ? 10.794 29.648 13.271 1.00 87.00 595 THR A CA 1
ATOM 4598 C C . THR A 1 595 ? 11.688 28.416 13.177 1.00 87.00 595 THR A C 1
ATOM 4600 O O . THR A 1 595 ? 12.445 28.113 14.102 1.00 87.00 595 THR A O 1
ATOM 4603 N N . ILE A 1 596 ? 11.636 27.701 12.052 1.00 83.81 596 ILE A N 1
ATOM 4604 C CA . ILE A 1 596 ? 12.527 26.555 11.799 1.00 83.81 596 ILE A CA 1
ATOM 4605 C C . ILE A 1 596 ? 13.997 26.982 11.912 1.00 83.81 596 ILE A C 1
ATOM 4607 O O . ILE A 1 596 ? 14.798 26.254 12.488 1.00 83.81 596 ILE A O 1
ATOM 4611 N N . ASP A 1 597 ? 14.330 28.185 11.437 1.00 86.88 597 ASP A N 1
ATOM 4612 C CA . ASP A 1 597 ? 15.694 28.728 11.463 1.00 86.88 597 ASP A CA 1
ATOM 4613 C C . ASP A 1 597 ? 16.204 29.016 12.884 1.00 86.88 597 ASP A C 1
ATOM 4615 O O . ASP A 1 597 ? 17.409 29.123 13.097 1.00 86.88 597 ASP A O 1
ATOM 4619 N N . SER A 1 598 ? 15.298 29.095 13.867 1.00 86.75 598 SER A N 1
ATOM 4620 C CA . SER A 1 598 ? 15.637 29.241 15.289 1.00 86.75 598 SER A CA 1
ATOM 4621 C C . SER A 1 598 ? 15.869 27.910 16.018 1.00 86.75 598 SER A C 1
ATOM 4623 O O . SER A 1 598 ? 16.261 27.916 17.186 1.00 86.75 598 SER A O 1
ATOM 4625 N N . LEU A 1 599 ? 15.603 26.769 15.368 1.00 84.44 599 LEU A N 1
ATOM 4626 C CA . LEU A 1 599 ? 15.850 25.444 15.945 1.00 84.44 599 LEU A CA 1
ATOM 4627 C C . LEU A 1 599 ? 17.346 25.124 15.970 1.00 84.44 599 LEU A C 1
ATOM 4629 O O . LEU A 1 599 ? 18.111 25.642 15.160 1.00 84.44 599 LEU A O 1
ATOM 4633 N N . ASP A 1 600 ? 17.752 24.211 16.853 1.00 85.38 600 ASP A N 1
ATOM 4634 C CA . ASP A 1 600 ? 19.117 23.688 16.854 1.00 85.38 600 ASP A CA 1
ATOM 4635 C C . ASP A 1 600 ? 19.492 23.115 15.464 1.00 85.38 600 ASP A C 1
ATOM 4637 O O . ASP A 1 600 ? 18.674 22.410 14.855 1.00 85.38 600 ASP A O 1
ATOM 4641 N N . PRO A 1 601 ? 20.707 23.372 14.936 1.00 87.12 601 PRO A N 1
ATOM 4642 C CA . PRO A 1 601 ? 21.121 22.888 13.619 1.00 87.12 601 PRO A CA 1
ATOM 4643 C C . PRO A 1 601 ? 21.001 21.370 13.420 1.00 87.12 601 PRO A C 1
ATOM 4645 O O . PRO A 1 601 ? 20.824 20.922 12.285 1.00 87.12 601 PRO A O 1
ATOM 4648 N N . SER A 1 602 ? 21.096 20.560 14.481 1.00 81.06 602 SER A N 1
ATOM 4649 C CA . SER A 1 602 ? 20.848 19.115 14.395 1.00 81.06 602 SER A CA 1
ATOM 4650 C C . SER A 1 602 ? 19.388 18.827 14.043 1.00 81.06 602 SER A C 1
ATOM 4652 O O . SER A 1 602 ? 19.140 18.173 13.032 1.00 81.06 602 SER A O 1
ATOM 4654 N N . LEU A 1 603 ? 18.430 19.416 14.765 1.00 79.50 603 LEU A N 1
ATOM 4655 C CA . LEU A 1 603 ? 16.997 19.294 14.488 1.00 79.50 603 LEU A CA 1
ATOM 4656 C C . LEU A 1 603 ? 16.641 19.827 13.097 1.00 79.50 603 LEU A C 1
ATOM 4658 O O . LEU A 1 603 ? 15.875 19.189 12.374 1.00 79.50 603 LEU A O 1
ATOM 4662 N N . GLN A 1 604 ? 17.243 20.946 12.678 1.00 83.44 604 GLN A N 1
ATOM 4663 C CA . GLN A 1 604 ? 17.062 21.466 11.318 1.00 83.44 604 GLN A CA 1
ATOM 4664 C C . GLN A 1 604 ? 17.528 20.463 10.255 1.00 83.44 604 GLN A C 1
ATOM 4666 O O . GLN A 1 604 ? 16.828 20.244 9.267 1.00 83.44 604 GLN A O 1
ATOM 4671 N N . ARG A 1 605 ? 18.692 19.825 10.442 1.00 83.31 605 ARG A N 1
ATOM 4672 C CA . ARG A 1 605 ? 19.186 18.795 9.511 1.00 83.31 605 ARG A CA 1
ATOM 4673 C C . ARG A 1 605 ? 18.276 17.571 9.464 1.00 83.31 605 ARG A C 1
ATOM 4675 O O . ARG A 1 605 ? 18.143 16.978 8.402 1.00 83.31 605 ARG A O 1
ATOM 4682 N N . MET A 1 606 ? 17.634 17.217 10.574 1.00 74.19 606 MET A N 1
ATOM 4683 C CA . MET A 1 606 ? 16.707 16.080 10.640 1.00 74.19 606 MET A CA 1
ATOM 4684 C C . MET A 1 606 ? 15.341 16.374 10.017 1.00 74.19 606 MET A C 1
ATOM 4686 O O . MET A 1 606 ? 14.713 15.471 9.464 1.00 74.19 606 MET A O 1
ATOM 4690 N N . ALA A 1 607 ? 14.911 17.638 10.068 1.00 79.19 607 ALA A N 1
ATOM 4691 C CA . ALA A 1 607 ? 13.745 18.148 9.346 1.00 79.19 607 ALA A CA 1
ATOM 4692 C C . ALA A 1 607 ? 13.934 18.094 7.829 1.00 79.19 607 ALA A C 1
ATOM 4694 O O . ALA A 1 607 ? 12.978 17.945 7.068 1.00 79.19 607 ALA A O 1
ATOM 4695 N N . ARG A 1 608 ? 15.183 18.284 7.393 1.00 86.94 608 ARG A N 1
ATOM 4696 C CA . ARG A 1 608 ? 15.529 18.483 5.994 1.00 86.94 608 ARG A CA 1
ATOM 4697 C C . ARG A 1 608 ? 15.784 17.146 5.317 1.00 86.94 608 ARG A C 1
ATOM 4699 O O . ARG A 1 608 ? 16.711 16.397 5.623 1.00 86.94 608 ARG A O 1
ATOM 4706 N N . TYR A 1 609 ? 14.981 16.899 4.299 1.00 92.44 609 TYR A N 1
ATOM 4707 C CA . TYR A 1 609 ? 15.208 15.844 3.331 1.00 92.44 609 TYR A CA 1
ATOM 4708 C C . TYR A 1 609 ? 15.322 16.536 1.981 1.00 92.44 609 TYR A C 1
ATOM 4710 O O . TYR A 1 609 ? 14.289 16.831 1.394 1.00 92.44 609 TYR A O 1
ATOM 4718 N N . PRO A 1 610 ? 16.527 16.920 1.528 1.00 94.81 610 PRO A N 1
ATOM 4719 C CA . PRO A 1 610 ? 16.683 17.654 0.276 1.00 94.81 610 PRO A CA 1
ATOM 4720 C C . PRO A 1 610 ? 16.013 16.922 -0.886 1.00 94.81 610 PRO A C 1
ATOM 4722 O O . PRO A 1 610 ? 16.047 15.693 -0.941 1.00 94.81 610 PRO A O 1
ATOM 4725 N N . PHE A 1 611 ? 15.392 17.672 -1.800 1.00 96.81 611 PHE A N 1
ATOM 4726 C CA . PHE A 1 611 ? 14.616 17.071 -2.886 1.00 96.81 611 PHE A CA 1
ATOM 4727 C C . PHE A 1 611 ? 15.467 16.143 -3.756 1.00 96.81 611 PHE A C 1
ATOM 4729 O O . PHE A 1 611 ? 15.007 15.063 -4.095 1.00 96.81 611 PHE A O 1
ATOM 4736 N N . ASP A 1 612 ? 16.714 16.514 -4.054 1.00 96.81 612 ASP A N 1
ATOM 4737 C CA . ASP A 1 612 ? 17.605 15.685 -4.873 1.00 96.81 612 ASP A CA 1
ATOM 4738 C C . ASP A 1 612 ? 17.987 14.368 -4.182 1.00 96.81 612 ASP A C 1
ATOM 4740 O O . ASP A 1 612 ? 18.083 13.331 -4.836 1.00 96.81 612 ASP A O 1
ATOM 4744 N N . GLU A 1 613 ? 18.146 14.380 -2.853 1.00 95.50 613 GLU A N 1
ATOM 4745 C CA . GLU A 1 613 ? 18.364 13.152 -2.082 1.00 95.50 613 GLU A CA 1
ATOM 4746 C C . GLU A 1 613 ? 17.106 12.277 -2.087 1.00 95.50 613 GLU A C 1
ATOM 4748 O O . GLU A 1 613 ? 17.190 11.083 -2.355 1.00 95.50 613 GLU A O 1
ATOM 4753 N N . PHE A 1 614 ? 15.929 12.872 -1.868 1.00 96.69 614 PHE A N 1
ATOM 4754 C CA . PHE A 1 614 ? 14.656 12.152 -1.947 1.00 96.69 614 PHE A CA 1
ATOM 4755 C C . PHE A 1 614 ? 14.401 11.564 -3.336 1.00 96.69 614 PHE A C 1
ATOM 4757 O O . PHE A 1 614 ? 13.967 10.420 -3.449 1.00 96.69 614 PHE A O 1
ATOM 4764 N N . LEU A 1 615 ? 14.688 12.325 -4.391 1.00 97.62 615 LEU A N 1
ATOM 4765 C CA . LEU A 1 615 ? 14.539 11.881 -5.770 1.00 97.62 615 LEU A CA 1
ATOM 4766 C C . LEU A 1 615 ? 15.436 10.674 -6.049 1.00 97.62 615 LEU A C 1
ATOM 4768 O O . LEU A 1 615 ? 14.967 9.703 -6.634 1.00 97.62 615 LEU A O 1
ATOM 4772 N N . LYS A 1 616 ? 16.692 10.698 -5.587 1.00 96.38 616 LYS A N 1
ATOM 4773 C CA . LYS A 1 616 ? 17.602 9.552 -5.710 1.00 96.38 616 LYS A CA 1
ATOM 4774 C C . LYS A 1 616 ? 17.059 8.319 -4.984 1.00 96.38 616 LYS A C 1
ATOM 4776 O O . LYS A 1 616 ? 17.057 7.231 -5.557 1.00 96.38 616 LYS A O 1
ATOM 4781 N N . ASP A 1 617 ? 16.571 8.490 -3.758 1.00 96.50 617 ASP A N 1
ATOM 4782 C CA . ASP A 1 617 ? 16.005 7.395 -2.963 1.00 96.50 617 ASP A CA 1
ATOM 4783 C C . ASP A 1 617 ? 14.733 6.819 -3.619 1.00 96.50 617 ASP A C 1
ATOM 4785 O O . ASP A 1 617 ? 14.539 5.604 -3.634 1.00 96.50 617 ASP A O 1
ATOM 4789 N N . TYR A 1 618 ? 13.894 7.673 -4.218 1.00 98.00 618 TYR A N 1
ATOM 4790 C CA . TYR A 1 618 ? 12.730 7.270 -5.018 1.00 98.00 618 TYR A CA 1
ATOM 4791 C C . TYR A 1 618 ? 13.133 6.490 -6.272 1.00 98.00 618 TYR A C 1
ATOM 4793 O O . TYR A 1 618 ? 12.563 5.434 -6.536 1.00 98.00 618 TYR A O 1
ATOM 4801 N N . GLU A 1 619 ? 14.114 6.982 -7.036 1.00 97.69 619 GLU A N 1
ATOM 4802 C CA . GLU A 1 619 ? 14.587 6.314 -8.254 1.00 97.69 619 GLU A CA 1
ATOM 4803 C C . GLU A 1 619 ? 15.120 4.907 -7.928 1.00 97.69 619 GLU A C 1
ATOM 4805 O O . GLU A 1 619 ? 14.775 3.945 -8.616 1.00 97.69 619 GLU A O 1
ATOM 4810 N N . LEU A 1 620 ? 15.887 4.761 -6.839 1.00 96.94 620 LEU A N 1
ATOM 4811 C CA . LEU A 1 620 ? 16.364 3.461 -6.354 1.00 96.94 620 LEU A CA 1
ATOM 4812 C C . LEU A 1 620 ? 15.211 2.546 -5.922 1.00 96.94 620 LEU A C 1
ATOM 4814 O O . LEU A 1 620 ? 15.168 1.385 -6.331 1.00 96.94 620 LEU A O 1
ATOM 4818 N N . ALA A 1 621 ? 14.262 3.067 -5.139 1.00 97.31 621 ALA A N 1
ATOM 4819 C CA . ALA A 1 621 ? 13.101 2.306 -4.682 1.00 97.31 621 ALA A CA 1
ATOM 4820 C C . ALA A 1 621 ? 12.209 1.837 -5.844 1.00 97.31 621 ALA A C 1
ATOM 4822 O O . ALA A 1 621 ? 11.693 0.721 -5.811 1.00 97.31 621 ALA A O 1
ATOM 4823 N N . LEU A 1 622 ? 12.056 2.644 -6.899 1.00 98.19 622 LEU A N 1
ATOM 4824 C CA . LEU A 1 622 ? 11.280 2.266 -8.081 1.00 98.19 622 LEU A CA 1
ATOM 4825 C C . LEU A 1 622 ? 11.950 1.124 -8.858 1.00 98.19 622 LEU A C 1
ATOM 4827 O O . LEU A 1 622 ? 11.273 0.177 -9.261 1.00 98.19 622 LEU A O 1
ATOM 4831 N N . VAL A 1 623 ? 13.273 1.176 -9.048 1.00 98.00 623 VAL A N 1
ATOM 4832 C CA . VAL A 1 623 ? 14.022 0.098 -9.722 1.00 98.00 623 VAL A CA 1
ATOM 4833 C C . VAL A 1 623 ? 14.002 -1.188 -8.887 1.00 98.00 623 VAL A C 1
ATOM 4835 O O . VAL A 1 623 ? 13.789 -2.277 -9.425 1.00 98.00 623 VAL A O 1
ATOM 4838 N N . GLU A 1 624 ? 14.155 -1.082 -7.568 1.00 96.56 624 GLU A N 1
ATOM 4839 C CA . GLU A 1 624 ? 14.056 -2.227 -6.659 1.00 96.56 624 GLU A CA 1
ATOM 4840 C C . GLU A 1 624 ? 12.653 -2.859 -6.691 1.00 96.56 624 GLU A C 1
ATOM 4842 O O . GLU A 1 624 ? 12.539 -4.078 -6.854 1.00 96.56 624 GLU A O 1
ATOM 4847 N N . HIS A 1 625 ? 11.590 -2.047 -6.706 1.00 96.94 625 HIS A N 1
ATOM 4848 C CA . HIS A 1 625 ? 10.216 -2.525 -6.879 1.00 96.94 625 HIS A CA 1
ATOM 4849 C C . HIS A 1 625 ? 10.037 -3.321 -8.183 1.00 96.94 625 HIS A C 1
ATOM 4851 O O . HIS A 1 625 ? 9.448 -4.408 -8.174 1.00 96.94 625 HIS A O 1
ATOM 4857 N N . CYS A 1 626 ? 10.604 -2.836 -9.297 1.00 97.94 626 CYS A N 1
ATOM 4858 C CA . CYS A 1 626 ? 10.549 -3.522 -10.595 1.00 97.94 626 CYS A CA 1
ATOM 4859 C C . CYS A 1 626 ? 11.137 -4.936 -10.539 1.00 97.94 626 CYS A C 1
ATOM 4861 O O . CYS A 1 626 ? 10.641 -5.834 -11.217 1.00 97.94 626 CYS A O 1
ATOM 4863 N N . THR A 1 627 ? 12.138 -5.165 -9.686 1.00 96.38 627 THR A N 1
ATOM 4864 C CA . THR A 1 627 ? 12.752 -6.488 -9.510 1.00 96.38 627 THR A CA 1
ATOM 4865 C C . THR A 1 627 ? 11.719 -7.520 -9.063 1.00 96.38 627 THR A C 1
ATOM 4867 O O . THR A 1 627 ? 11.614 -8.600 -9.645 1.00 96.38 627 THR A O 1
ATOM 4870 N N . THR A 1 628 ? 10.884 -7.162 -8.087 1.00 95.38 628 THR A N 1
ATOM 4871 C CA . THR A 1 628 ? 9.806 -8.035 -7.602 1.00 95.38 628 THR A CA 1
ATOM 4872 C C . THR A 1 628 ? 8.669 -8.152 -8.615 1.00 95.38 628 THR A C 1
ATOM 4874 O O . THR A 1 628 ? 8.099 -9.233 -8.795 1.00 95.38 628 THR A O 1
ATOM 4877 N N . VAL A 1 629 ? 8.344 -7.069 -9.327 1.00 97.38 629 VAL A N 1
ATOM 4878 C CA . VAL A 1 629 ? 7.318 -7.110 -10.379 1.00 97.38 629 VAL A CA 1
ATOM 4879 C C . VAL A 1 629 ? 7.708 -8.107 -11.474 1.00 97.38 629 VAL A C 1
ATOM 4881 O O . VAL A 1 629 ? 6.918 -9.001 -11.786 1.00 97.38 629 VAL A O 1
ATOM 4884 N N . PHE A 1 630 ? 8.933 -8.018 -11.995 1.00 97.69 630 PHE A N 1
ATOM 4885 C CA . PHE A 1 630 ? 9.391 -8.825 -13.130 1.00 97.69 630 PHE A CA 1
ATOM 4886 C C . PHE A 1 630 ? 9.721 -10.272 -12.752 1.00 97.69 630 PHE A C 1
ATOM 4888 O O . PHE A 1 630 ? 9.481 -11.172 -13.554 1.00 97.69 630 PHE A O 1
ATOM 4895 N N . ALA A 1 631 ? 10.218 -10.528 -11.537 1.00 96.12 631 ALA A N 1
ATOM 4896 C CA . ALA A 1 631 ? 10.585 -11.882 -11.107 1.00 96.12 631 ALA A CA 1
ATOM 4897 C C . ALA A 1 631 ? 9.467 -12.655 -10.394 1.00 96.12 631 ALA A C 1
ATOM 4899 O O . ALA A 1 631 ? 9.555 -13.875 -10.259 1.00 96.12 631 ALA A O 1
ATOM 4900 N N . TYR A 1 632 ? 8.417 -11.985 -9.914 1.00 94.25 632 TYR A N 1
ATOM 4901 C CA . TYR A 1 632 ? 7.356 -12.655 -9.159 1.00 94.25 632 TYR A CA 1
ATOM 4902 C C . TYR A 1 632 ? 5.957 -12.346 -9.682 1.00 94.25 632 TYR A C 1
ATOM 4904 O O . TYR A 1 632 ? 5.194 -13.271 -9.978 1.00 94.25 632 TYR A O 1
ATOM 4912 N N . MET A 1 633 ? 5.595 -11.069 -9.807 1.00 95.31 633 MET A N 1
ATOM 4913 C CA . MET A 1 633 ? 4.211 -10.707 -10.118 1.00 95.31 633 MET A CA 1
ATOM 4914 C C . MET A 1 633 ? 3.850 -11.043 -11.565 1.00 95.31 633 MET A C 1
ATOM 4916 O O . MET A 1 633 ? 2.900 -11.788 -11.806 1.00 95.31 633 MET A O 1
ATOM 4920 N N . TRP A 1 634 ? 4.612 -10.541 -12.532 1.00 97.69 634 TRP A N 1
ATOM 4921 C CA . TRP A 1 634 ? 4.326 -10.732 -13.952 1.00 97.69 634 TRP A CA 1
ATOM 4922 C C . TRP A 1 634 ? 4.398 -12.190 -14.417 1.00 97.69 634 TRP A C 1
ATOM 4924 O O . TRP A 1 634 ? 3.469 -12.604 -15.115 1.00 97.69 634 TRP A O 1
ATOM 4934 N N . PRO A 1 635 ? 5.378 -13.013 -13.992 1.00 97.06 635 PRO A N 1
ATOM 4935 C CA . PRO A 1 635 ? 5.386 -14.440 -14.311 1.00 97.06 635 PRO A CA 1
ATOM 4936 C C . PRO A 1 635 ? 4.126 -15.158 -13.821 1.00 97.06 635 PRO A C 1
ATOM 4938 O O . PRO A 1 635 ? 3.483 -15.890 -14.576 1.00 97.06 635 PRO A O 1
ATOM 4941 N N . ARG A 1 636 ? 3.706 -14.886 -12.576 1.00 93.62 636 ARG A N 1
ATOM 4942 C CA . ARG A 1 636 ? 2.491 -15.465 -11.983 1.00 93.62 636 ARG A CA 1
ATOM 4943 C C . ARG A 1 636 ? 1.231 -15.078 -12.754 1.00 93.62 636 ARG A C 1
ATOM 4945 O O . ARG A 1 636 ? 0.314 -15.888 -12.872 1.00 93.62 636 ARG A O 1
ATOM 4952 N N . TRP A 1 637 ? 1.179 -13.847 -13.248 1.00 93.94 637 TRP A N 1
ATOM 4953 C CA . TRP A 1 637 ? 0.044 -13.331 -14.007 1.00 93.94 637 TRP A CA 1
ATOM 4954 C C . TRP A 1 637 ? 0.142 -13.577 -15.511 1.00 93.94 637 TRP A C 1
ATOM 4956 O O . TRP A 1 637 ? -0.800 -13.226 -16.217 1.00 93.94 637 TRP A O 1
ATOM 4966 N N . LYS A 1 638 ? 1.242 -14.174 -15.993 1.00 96.81 638 LYS A N 1
ATOM 4967 C CA . LYS A 1 638 ? 1.556 -14.311 -17.422 1.00 96.81 638 LYS A CA 1
ATOM 4968 C C . LYS A 1 638 ? 1.365 -12.974 -18.149 1.00 96.81 638 LYS A C 1
ATOM 4970 O O . LYS A 1 638 ? 0.597 -12.889 -19.104 1.00 96.81 638 LYS A O 1
ATOM 4975 N N . ALA A 1 639 ? 1.981 -11.919 -17.618 1.00 98.00 639 ALA A N 1
ATOM 4976 C CA . ALA A 1 639 ? 1.738 -10.556 -18.075 1.00 98.00 639 ALA A CA 1
ATOM 4977 C C . ALA A 1 639 ? 2.067 -10.391 -19.569 1.00 98.00 639 ALA A C 1
ATOM 4979 O O . ALA A 1 639 ? 3.200 -10.602 -19.989 1.00 98.00 639 ALA A O 1
ATOM 4980 N N . THR A 1 640 ? 1.060 -9.989 -20.337 1.00 98.25 640 THR A N 1
ATOM 4981 C CA . THR A 1 640 ? 1.143 -9.470 -21.709 1.00 98.25 640 THR A CA 1
ATOM 4982 C C . THR A 1 640 ? 0.165 -8.298 -21.800 1.00 98.25 640 THR A C 1
ATOM 4984 O O . THR A 1 640 ? -0.761 -8.256 -20.979 1.00 98.25 640 THR A O 1
ATOM 4987 N N . PRO A 1 641 ? 0.309 -7.366 -22.756 1.00 98.44 641 PRO A N 1
ATOM 4988 C CA . PRO A 1 641 ? -0.655 -6.279 -22.928 1.00 98.44 641 PRO A CA 1
ATOM 4989 C C . PRO A 1 641 ? -2.117 -6.756 -22.916 1.00 98.44 641 PRO A C 1
ATOM 4991 O O . PRO A 1 641 ? -2.930 -6.257 -22.141 1.00 98.44 641 PRO A O 1
ATOM 4994 N N . GLU A 1 642 ? -2.421 -7.824 -23.657 1.00 98.06 642 GLU A N 1
ATOM 4995 C CA . GLU A 1 642 ? -3.770 -8.386 -23.781 1.00 98.06 642 GLU A CA 1
ATOM 4996 C C . GLU A 1 642 ? -4.290 -8.938 -22.447 1.00 98.06 642 GLU A C 1
ATOM 4998 O O . GLU A 1 642 ? -5.431 -8.676 -22.062 1.00 98.06 642 GLU A O 1
ATOM 5003 N N . ASN A 1 643 ? -3.456 -9.690 -21.719 1.00 97.50 643 ASN A N 1
ATOM 5004 C CA . ASN A 1 643 ? -3.832 -10.262 -20.424 1.00 97.50 643 ASN A CA 1
ATOM 5005 C C . ASN A 1 643 ? -4.033 -9.183 -19.354 1.00 97.50 643 ASN A C 1
ATOM 5007 O O . ASN A 1 643 ? -4.844 -9.367 -18.444 1.00 97.50 643 ASN A O 1
ATOM 5011 N N . LEU A 1 644 ? -3.285 -8.077 -19.425 1.00 96.81 644 LEU A N 1
ATOM 5012 C CA . LEU A 1 644 ? -3.457 -6.960 -18.499 1.00 96.81 644 LEU A CA 1
ATOM 5013 C C . LEU A 1 644 ? -4.743 -6.187 -18.808 1.00 96.81 644 LEU A C 1
ATOM 5015 O O . LEU A 1 644 ? -5.520 -5.938 -17.889 1.00 96.81 644 LEU A O 1
ATOM 5019 N N . ASP A 1 645 ? -5.024 -5.889 -20.075 1.00 93.75 645 ASP A N 1
ATOM 5020 C CA . ASP A 1 645 ? -6.209 -5.115 -20.465 1.00 93.75 645 ASP A CA 1
ATOM 5021 C C . ASP A 1 645 ? -7.524 -5.850 -20.151 1.00 93.75 645 ASP A C 1
ATOM 5023 O O . ASP A 1 645 ? -8.495 -5.234 -19.694 1.00 93.75 645 ASP A O 1
ATOM 5027 N N . GLN A 1 646 ? -7.535 -7.186 -20.258 1.00 95.06 646 GLN A N 1
ATOM 5028 C CA . GLN A 1 646 ? -8.650 -8.039 -19.808 1.00 95.06 646 GLN A CA 1
ATOM 5029 C C . GLN A 1 646 ? -8.965 -7.899 -18.310 1.00 95.06 646 GLN A C 1
ATOM 5031 O O . GLN A 1 646 ? -10.036 -8.298 -17.852 1.00 95.06 646 GLN A O 1
ATOM 5036 N N . ARG A 1 647 ? -8.035 -7.347 -17.527 1.00 93.25 647 ARG A N 1
ATOM 5037 C CA . ARG A 1 647 ? -8.132 -7.220 -16.070 1.00 93.25 647 ARG A CA 1
ATOM 5038 C C . ARG A 1 647 ? -8.324 -5.787 -15.602 1.00 93.25 647 ARG A C 1
ATOM 5040 O O . ARG A 1 647 ? -8.350 -5.566 -14.393 1.00 93.25 647 ARG A O 1
ATOM 5047 N N . SER A 1 648 ? -8.500 -4.839 -16.517 1.00 91.75 648 SER A N 1
ATOM 5048 C CA . SER A 1 648 ? -8.697 -3.409 -16.231 1.00 91.75 648 SER A CA 1
ATOM 5049 C C . SER A 1 648 ? -9.767 -3.123 -15.167 1.00 91.75 648 SER A C 1
ATOM 5051 O O . SER A 1 648 ? -9.613 -2.200 -14.370 1.00 91.75 648 SER A O 1
ATOM 5053 N N . VAL A 1 649 ? -10.804 -3.963 -15.078 1.00 88.81 649 VAL A N 1
ATOM 5054 C CA . VAL A 1 649 ? -11.897 -3.848 -14.092 1.00 88.81 649 VAL A CA 1
ATOM 5055 C C . VAL A 1 649 ? -11.576 -4.420 -12.702 1.00 88.81 649 VAL A C 1
ATOM 5057 O O . VAL A 1 649 ? -12.357 -4.250 -11.768 1.00 88.81 649 VAL A O 1
ATOM 5060 N N . VAL A 1 650 ? -10.446 -5.114 -12.528 1.00 89.31 650 VAL A N 1
ATOM 5061 C CA . VAL A 1 650 ? -10.074 -5.735 -11.249 1.00 89.31 650 VAL A CA 1
ATOM 5062 C C . VAL A 1 650 ? -9.585 -4.654 -10.284 1.00 89.31 650 VAL A C 1
ATOM 5064 O O . VAL A 1 650 ? -8.464 -4.149 -10.389 1.00 89.31 650 VAL A O 1
ATOM 5067 N N . THR A 1 651 ? -10.415 -4.308 -9.304 1.00 83.62 651 THR A N 1
ATOM 5068 C CA . THR A 1 651 ? -10.126 -3.264 -8.305 1.00 83.62 651 THR A CA 1
ATOM 5069 C C . THR A 1 651 ? -8.873 -3.577 -7.485 1.00 83.62 651 THR A C 1
ATOM 5071 O O . THR A 1 651 ? -7.996 -2.727 -7.377 1.00 83.62 651 THR A O 1
ATOM 5074 N N . GLY A 1 652 ? -8.726 -4.819 -7.011 1.00 87.31 652 GLY A N 1
ATOM 5075 C CA . GLY A 1 652 ? -7.618 -5.251 -6.147 1.00 87.31 652 GLY A CA 1
ATOM 5076 C C . GLY A 1 652 ? -6.246 -5.415 -6.817 1.00 87.31 652 GLY A C 1
ATOM 5077 O O . GLY A 1 652 ? -5.270 -5.711 -6.130 1.00 87.31 652 GLY A O 1
ATOM 5078 N N . ALA A 1 653 ? -6.146 -5.269 -8.141 1.00 92.75 653 ALA A N 1
ATOM 5079 C CA . ALA A 1 653 ? -4.877 -5.387 -8.859 1.00 92.75 653 ALA A CA 1
ATOM 5080 C C . ALA A 1 653 ? -4.170 -4.027 -8.989 1.00 92.75 653 ALA A C 1
ATOM 5082 O O . ALA A 1 653 ? -4.818 -3.005 -9.208 1.00 92.75 653 ALA A O 1
ATOM 5083 N N . ASN A 1 654 ? -2.837 -4.026 -8.901 1.00 97.00 654 ASN A N 1
ATOM 5084 C CA . ASN A 1 654 ? -2.006 -2.841 -9.160 1.00 97.00 654 ASN A CA 1
ATOM 5085 C C . ASN A 1 654 ? -2.178 -2.362 -10.611 1.00 97.00 654 ASN A C 1
ATOM 5087 O O . ASN A 1 654 ? -2.434 -3.184 -11.491 1.00 97.00 654 ASN A O 1
ATOM 5091 N N . ALA A 1 655 ? -1.981 -1.068 -10.873 1.00 97.38 655 ALA A N 1
ATOM 5092 C CA . ALA A 1 655 ? -2.104 -0.460 -12.202 1.00 97.38 655 ALA A CA 1
ATOM 5093 C C . ALA A 1 655 ? -1.282 -1.212 -13.270 1.00 97.38 655 ALA A C 1
ATOM 5095 O O . ALA A 1 655 ? -1.839 -1.681 -14.261 1.00 97.38 655 ALA A O 1
ATOM 5096 N N . TYR A 1 656 ? 0.001 -1.490 -13.005 1.00 97.62 656 TYR A N 1
ATOM 5097 C CA . TYR A 1 656 ? 0.871 -2.288 -13.890 1.00 97.62 656 TYR A CA 1
ATOM 5098 C C . TYR A 1 656 ? 0.495 -3.781 -14.020 1.00 97.62 656 TYR A C 1
ATOM 5100 O O . TYR A 1 656 ? 1.173 -4.526 -14.723 1.00 97.62 656 TYR A O 1
ATOM 5108 N N . ASN A 1 657 ? -0.544 -4.254 -13.324 1.00 97.12 657 ASN A N 1
ATOM 5109 C CA . ASN A 1 657 ? -1.098 -5.609 -13.445 1.00 97.12 657 ASN A CA 1
ATOM 5110 C C . ASN A 1 657 ? -2.499 -5.623 -14.086 1.00 97.12 657 ASN A C 1
ATOM 5112 O O . ASN A 1 657 ? -3.149 -6.674 -14.090 1.00 97.12 657 ASN A O 1
ATOM 5116 N N . LYS A 1 658 ? -2.979 -4.480 -14.593 1.00 95.50 658 LYS A N 1
ATOM 5117 C CA . LYS A 1 658 ? -4.299 -4.363 -15.234 1.00 95.50 658 LYS A CA 1
ATOM 5118 C C . LYS A 1 658 ? -4.411 -3.298 -16.334 1.00 95.50 658 LYS A C 1
ATOM 5120 O O . LYS A 1 658 ? -5.504 -3.051 -16.832 1.00 95.50 658 LYS A O 1
ATOM 5125 N N . ASN A 1 659 ? -3.309 -2.639 -16.675 1.00 97.44 659 ASN A N 1
ATOM 5126 C CA . ASN A 1 659 ? -3.237 -1.657 -17.747 1.00 97.44 659 ASN A CA 1
ATOM 5127 C C . ASN A 1 659 ? -1.884 -1.798 -18.459 1.00 97.44 659 ASN A C 1
ATOM 5129 O O . ASN A 1 659 ? -0.829 -1.719 -17.815 1.00 97.44 659 ASN A O 1
ATOM 5133 N N . ALA A 1 660 ? -1.913 -2.033 -19.773 1.00 98.19 660 ALA A N 1
ATOM 5134 C CA . ALA A 1 660 ? -0.699 -2.241 -20.557 1.00 98.19 660 ALA A CA 1
ATOM 5135 C C . ALA A 1 660 ? 0.219 -1.004 -20.599 1.00 98.19 660 ALA A C 1
ATOM 5137 O O . ALA A 1 660 ? 1.439 -1.156 -20.542 1.00 98.19 660 ALA A O 1
ATOM 5138 N N . GLU A 1 661 ? -0.338 0.211 -20.645 1.00 98.31 661 GLU A N 1
ATOM 5139 C CA . GLU A 1 661 ? 0.443 1.458 -20.668 1.00 98.31 661 GLU A CA 1
ATOM 5140 C C . GLU A 1 661 ? 1.139 1.722 -19.318 1.00 98.31 661 GLU A C 1
ATOM 5142 O O . GLU A 1 661 ? 2.313 2.087 -19.299 1.00 98.31 661 GLU A O 1
ATOM 5147 N N . SER A 1 662 ? 0.491 1.445 -18.179 1.00 98.19 662 SER A N 1
ATOM 5148 C CA . SER A 1 662 ? 1.133 1.497 -16.853 1.00 98.19 662 SER A CA 1
ATOM 5149 C C . SER A 1 662 ? 2.302 0.512 -16.741 1.00 98.19 662 SER A C 1
ATOM 5151 O O . SER A 1 662 ? 3.351 0.845 -16.187 1.00 98.19 662 SER A O 1
ATOM 5153 N N . ALA A 1 663 ? 2.143 -0.705 -17.274 1.00 98.44 663 ALA A N 1
ATOM 5154 C CA . ALA A 1 663 ? 3.206 -1.711 -17.302 1.00 98.44 663 ALA A CA 1
ATOM 5155 C C . 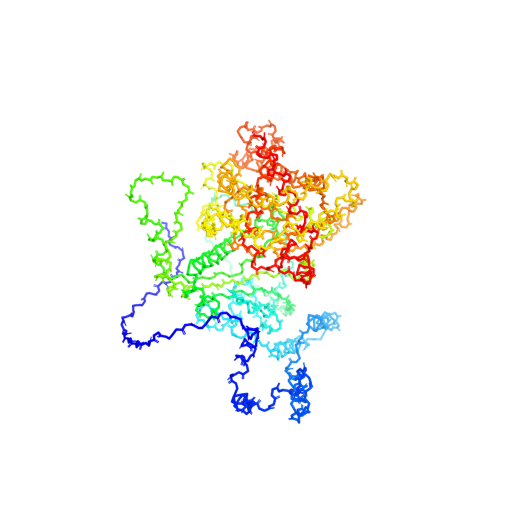ALA A 1 663 ? 4.375 -1.299 -18.216 1.00 98.44 663 ALA A C 1
ATOM 5157 O O . ALA A 1 663 ? 5.539 -1.432 -17.829 1.00 98.44 663 ALA A O 1
ATOM 5158 N N . ALA A 1 664 ? 4.071 -0.749 -19.394 1.00 98.50 664 ALA A N 1
ATOM 5159 C CA . ALA A 1 664 ? 5.057 -0.228 -20.337 1.00 98.50 664 ALA A CA 1
ATOM 5160 C C . ALA A 1 664 ? 5.825 0.981 -19.772 1.00 98.50 664 ALA A C 1
ATOM 5162 O O . ALA A 1 664 ? 7.051 1.032 -19.897 1.00 98.50 664 ALA A O 1
ATOM 5163 N N . TRP A 1 665 ? 5.142 1.907 -19.086 1.00 98.50 665 TRP A N 1
ATOM 5164 C CA . TRP A 1 665 ? 5.790 3.001 -18.356 1.00 98.50 665 TRP A CA 1
ATOM 5165 C C . TRP A 1 665 ? 6.769 2.456 -17.313 1.00 98.50 665 TRP A C 1
ATOM 5167 O O . TRP A 1 665 ? 7.939 2.834 -17.329 1.00 98.50 665 TRP A O 1
ATOM 5177 N N . LEU A 1 666 ? 6.335 1.516 -16.463 1.00 98.62 666 LEU A N 1
ATOM 5178 C CA . LEU A 1 666 ? 7.182 0.953 -15.405 1.00 98.62 666 LEU A CA 1
ATOM 5179 C C . LEU A 1 666 ? 8.438 0.286 -15.987 1.00 98.62 666 LEU A C 1
ATOM 5181 O O . LEU A 1 666 ? 9.549 0.523 -15.510 1.00 98.62 666 LEU A O 1
ATOM 5185 N N . MET A 1 667 ? 8.271 -0.491 -17.062 1.00 98.50 667 MET A N 1
ATOM 5186 C CA . MET A 1 667 ? 9.365 -1.116 -17.809 1.00 98.50 667 MET A CA 1
ATOM 5187 C C . MET A 1 667 ? 10.363 -0.088 -18.348 1.00 98.50 667 MET A C 1
ATOM 5189 O O . MET A 1 667 ? 11.570 -0.206 -18.119 1.00 98.50 667 MET A O 1
ATOM 5193 N N . TYR A 1 668 ? 9.871 0.931 -19.053 1.00 98.38 668 TYR A N 1
ATOM 5194 C CA . TYR A 1 668 ? 10.726 1.942 -19.664 1.00 98.38 668 TYR A CA 1
ATOM 5195 C C . TYR A 1 668 ? 11.460 2.785 -18.613 1.00 98.38 668 TYR A C 1
ATOM 5197 O O . TYR A 1 668 ? 12.670 3.007 -18.728 1.00 98.38 668 TYR A O 1
ATOM 5205 N N . ARG A 1 669 ? 10.758 3.213 -17.555 1.00 98.25 669 ARG A N 1
ATOM 5206 C CA . ARG A 1 669 ? 11.355 3.959 -16.439 1.00 98.25 669 ARG A CA 1
ATOM 5207 C C . ARG A 1 669 ? 12.425 3.142 -15.729 1.00 98.25 669 ARG A C 1
ATOM 5209 O O . ARG A 1 669 ? 13.513 3.668 -15.507 1.00 98.25 669 ARG A O 1
ATOM 5216 N N . CYS A 1 670 ? 12.168 1.860 -15.455 1.00 98.56 670 CYS A N 1
ATOM 5217 C CA . CYS A 1 670 ? 13.162 0.951 -14.882 1.00 98.56 670 CYS A CA 1
ATOM 5218 C C . CYS A 1 670 ? 14.447 0.923 -15.721 1.00 98.56 670 CYS A C 1
ATOM 5220 O O . CYS A 1 670 ? 15.527 1.165 -15.185 1.00 98.56 670 CYS A O 1
ATOM 5222 N N . ASN A 1 671 ? 14.330 0.730 -17.042 1.00 98.31 671 ASN A N 1
ATOM 5223 C CA . ASN A 1 671 ? 15.481 0.736 -17.950 1.00 98.31 671 ASN A CA 1
ATOM 5224 C C . ASN A 1 671 ? 16.273 2.051 -17.876 1.00 98.31 671 ASN A C 1
ATOM 5226 O O . ASN A 1 671 ? 17.492 2.038 -17.695 1.00 98.31 671 ASN A O 1
ATOM 5230 N N . LYS A 1 672 ? 15.596 3.204 -17.961 1.00 97.81 672 LYS A N 1
ATOM 5231 C CA . LYS A 1 672 ? 16.271 4.513 -17.920 1.00 97.81 672 LYS A CA 1
ATOM 5232 C C . LYS A 1 672 ? 16.987 4.765 -16.594 1.00 97.81 672 LYS A C 1
ATOM 5234 O O . LYS A 1 672 ? 18.126 5.235 -16.600 1.00 97.81 672 LYS A O 1
ATOM 5239 N N . LEU A 1 673 ? 16.332 4.468 -15.475 1.00 97.81 673 LEU A N 1
ATOM 5240 C CA . LEU A 1 673 ? 16.886 4.691 -14.140 1.00 97.81 673 LEU A CA 1
ATOM 5241 C C . LEU A 1 673 ? 18.038 3.736 -13.838 1.00 97.81 673 LEU A C 1
ATOM 5243 O O . LEU A 1 673 ? 19.079 4.177 -13.355 1.00 97.81 673 LEU A O 1
ATOM 5247 N N . LEU A 1 674 ? 17.899 2.458 -14.197 1.00 97.44 674 LEU A N 1
ATOM 5248 C CA . LEU A 1 674 ? 18.957 1.475 -14.003 1.00 97.44 674 LEU A CA 1
ATOM 5249 C C . LEU A 1 674 ? 20.211 1.851 -14.796 1.00 97.44 674 LEU A C 1
ATOM 5251 O O . LEU A 1 674 ? 21.302 1.836 -14.240 1.00 97.44 674 LEU A O 1
ATOM 5255 N N . ARG A 1 675 ? 20.080 2.287 -16.056 1.00 96.12 675 ARG A N 1
ATOM 5256 C CA . ARG A 1 675 ? 21.240 2.734 -16.850 1.00 96.12 675 ARG A CA 1
ATOM 5257 C C . ARG A 1 675 ? 21.923 3.964 -16.260 1.00 96.12 675 ARG A C 1
ATOM 5259 O O . ARG A 1 675 ? 23.148 4.016 -16.249 1.00 96.12 675 ARG A O 1
ATOM 5266 N N . ARG A 1 676 ? 21.152 4.928 -15.741 1.00 95.56 676 ARG A N 1
ATOM 5267 C CA . ARG A 1 676 ? 21.706 6.077 -15.003 1.00 95.56 676 ARG A CA 1
ATOM 5268 C C . ARG A 1 676 ? 22.453 5.627 -13.749 1.00 95.56 676 ARG A C 1
ATOM 5270 O O . ARG A 1 676 ? 23.527 6.150 -13.488 1.00 95.56 676 ARG A O 1
ATOM 5277 N N . HIS A 1 677 ? 21.914 4.654 -13.015 1.00 93.69 677 HIS A N 1
ATOM 5278 C CA . HIS A 1 677 ? 22.573 4.082 -11.842 1.00 93.69 677 HIS A CA 1
ATOM 5279 C C . HIS A 1 677 ? 23.861 3.335 -12.205 1.00 93.69 677 HIS A C 1
ATOM 5281 O O . HIS A 1 677 ? 24.849 3.482 -11.507 1.00 93.69 677 HIS A O 1
ATOM 5287 N N . CYS A 1 678 ? 23.881 2.577 -13.306 1.00 91.38 678 CYS A N 1
ATOM 5288 C CA . CYS A 1 678 ? 25.077 1.858 -13.755 1.00 91.38 678 CYS A CA 1
ATOM 5289 C C . CYS A 1 678 ? 26.182 2.771 -14.306 1.00 91.38 678 CYS A C 1
ATOM 5291 O O . CYS A 1 678 ? 27.326 2.332 -14.396 1.00 91.38 678 CYS A O 1
ATOM 5293 N N . ALA A 1 679 ? 25.832 3.977 -14.759 1.00 89.88 679 ALA A N 1
ATOM 5294 C CA . ALA A 1 679 ? 26.777 4.944 -15.314 1.00 89.88 679 ALA A CA 1
ATOM 5295 C C . ALA A 1 679 ? 27.409 5.861 -14.252 1.00 89.88 679 ALA A C 1
ATOM 5297 O O . ALA A 1 679 ? 28.430 6.485 -14.541 1.00 89.88 679 ALA A O 1
ATOM 5298 N N . ALA A 1 680 ? 26.783 5.972 -13.076 1.00 82.25 680 ALA A N 1
ATOM 5299 C CA . ALA A 1 680 ? 27.280 6.711 -11.916 1.00 82.25 680 ALA A CA 1
ATOM 5300 C C . ALA A 1 680 ? 28.169 5.817 -11.046 1.00 82.25 680 ALA A C 1
ATOM 5302 O O . ALA A 1 680 ? 29.117 6.370 -10.445 1.00 82.25 680 ALA A O 1
#

Sequence (680 aa):
MTDLFGSPILHFSQDEVAGHTTMTTGTAPSDSDPTTFYTNYLGVLSTTPRARKWLAASQKPEDKKKHTSFGQRLRALGGEELFSVFKDCRGGPRAFTTEEVDRVLGQMKTAEDGQNGEGAGSSLVEKLRSELTTVAQAADITRDLRGRMITTQMLSRALGKSVVAFCAPETTSMRYLMSDTVRIYMLCEGVTSKSSTSLKRAAPDSEQGTPDLLDHVGSGNDKYTANSSSSTSLTLHSAFLKRSVMRDLEHAQIKARNQPEKLLRDVESYQVETAFLGTPNLANNLWSDARVKIANCLNADRTLPHLQLAQFKNQKQEDGTVVKNQTPPLSEKAARALAPTLLDSSFFTLLEDFGPRDGWYQPAMISDWHELSAALRGLARWHAFFWILEEKNRGEPGKNELKDAVWDIGSFWAPPRQSAVMYSKVASLWESHGFADSFFPVVRKMLEKEGGGGDEATLRSELQTLGRALEKYAISLADQVHSMSKRRTLIHGDPKAANMFLRKSSASSGSSSSPSSSYDFGFIDFQWTGWGAPAVDVAYLIAAASSPELLSLDGSKERSLLHVYHQELQNSLSKRLLVFAHNSKGAGAKTPSMTIDSLDPSLQRMARYPFDEFLKDYELALVEHCTTVFAYMWPRWKATPENLDQRSVVTGANAYNKNAESAAWLMYRCNKLLRRHCAA

pLDDT: mean 77.96, std 23.69, range [21.53, 98.69]

Secondary structure (DSSP, 8-state):
--------------------------PPPPS--TTHHHHHHHHHHTTSHHHHHHHHHTT-GGGGGS-SSHHHHHHHTTTHHHHHHHHHTT-SPPPPPHHHHHHHHHHHHHHHTT---TTHHHHHHHHHHHHHHHSPB-TTTSB-TTSPBP-HHHHHHHHTSEEEEEE-BGGG-EEETTEEEEEEEEEEEE------------------------------------------EEEEEEEEEEEEETTT-HHHHHHHHH-HHHHHHHHHHHHHHHHHHTSTTHHHHIIIII-EEE--EEEEEEE--TTHHHHHHHGGGTT----TT--PPPPHHHHHHHHHHHTT-EEEEEEE---GGGTEE--SSB--HHHHHHHHHHHHHHHHHT----GGGTTSTTHHHHHTTSBSS-STTSGGGS-HHHHTTHHHHHHHTTHHHHHHHHHHHHHHHTT----HHHHHHHHHHHHHHHHHHHHHHHHHHHT--SS-EEE-S---GGGEEEEEPPPPTT--S-----EEEEE--GGG-EEE-HHHHHHHHHHHHB-GGG--TTSHHHHHHHHHHHHHHHHHHHHHHHHHHHHHT-TTS------GGGS-HHHHHHH---HHHHHHHHHHHHHHHHHHIIIIIHHHHT--HHHHHTTTT-TTS-GGGT-HHHHHHHHHHHHHHHHHHHH-

Foldseek 3Di:
DDDDDDDDDDDDDDDDDDDDDDDDDDDDDDDDDPCPVVCVVVVVQCPDPVSVVVVVVPPDPPLPPPDPDPVVSCVVVVNPVVVVVVVCVVPDQDAQDPVNVVVLVVVVVCVVVPDPDPPVVVVSVVVVQVVQVSADAPLQQQADLVSHHDDQVNVCQLVVFRFPDKGFHPVQWDDDQFKTKTKMKTKTWDPPPPDPPDPPPDDDDDDDDDDDDDDDDDDDDDDPDDDPDDPTDIDMFMKMKMKGQLLVRPNLVVCLPPPLLLLVLLLLLLLLQLLVLPQPCPQVCCCVQLLAHEWRWSDKDKDAPPPDPVVVQPVVPPPPPCPPDDPDRDDPVRSNVCSVRSSRIMIITITGDQDCVVQKDFDLFDADPLVLLLLLLSLLSQQLVFKDLDPVPCPDPPNVSSQVSADQFFACLQPNNDDPCLLQCQLVLCVVLVVLVQLLVLLVVQCVVVVHDDDSVVSSVLLNCLSVLLSVCLVVLSCVFFVPPLIKGWHLRAQASLFKMKGFDDPPPPDPPDPSRRIRIYGDSSSRIHMGHSLLNLLNHCLFRHDLVQAHLVGPSVLVSLCSSQVSNLVSNQVVLLVVVVVVVPPPDDDDPDGLVNDDVSSNVSSDDDSVNSVLSNLSSLLNVVSCCSSPVCSVQSDGQVSQCVCLVPSPGGCLSRHSNSVSSSSSSSSVSSVVVVVD